Protein AF-A0A1J7GDB2-F1 (afdb_monomer)

pLDDT: mean 74.2, std 18.19, range [25.3, 97.94]

Solvent-accessible surface area (backbone atoms only — not comparable to full-atom values): 37790 Å² total; per-residue (Å²): 100,70,66,56,52,53,43,71,68,44,90,50,64,67,59,38,52,54,48,52,55,53,26,48,55,44,32,50,50,61,71,76,38,61,60,88,23,31,35,34,47,48,72,60,40,75,49,21,51,52,42,52,55,43,48,55,38,9,50,51,53,43,49,67,73,44,96,72,84,87,70,81,83,80,73,67,78,57,44,30,35,25,64,49,52,94,86,56,61,69,66,50,55,49,48,31,52,53,49,26,64,76,68,65,50,66,69,50,75,33,84,31,56,68,65,64,35,50,56,47,45,58,73,78,40,79,55,80,44,73,49,70,50,72,56,97,84,40,76,84,52,53,79,49,54,63,61,44,44,60,50,35,42,74,68,41,94,47,68,54,60,38,49,54,49,52,53,22,26,49,47,42,33,50,49,58,73,76,37,59,64,81,22,32,33,32,49,46,72,40,41,69,50,24,49,53,42,54,53,44,48,54,42,12,49,51,56,43,52,64,74,72,50,99,64,94,62,84,85,80,70,56,80,53,39,28,39,30,77,58,54,95,50,49,43,67,62,36,53,50,43,35,54,52,49,29,66,67,59,61,48,52,68,49,79,34,78,55,58,75,65,66,33,47,44,52,50,50,71,78,38,73,47,47,35,36,38,40,52,48,29,58,90,39,91,86,31,72,93,60,55,56,67,32,70,50,55,93,93,53,69,83,35,31,40,33,23,50,48,28,91,47,52,62,63,51,55,43,52,49,35,60,64,53,65,52,89,69,40,69,56,30,55,55,9,29,58,47,89,60,42,68,87,31,43,44,53,28,74,90,31,50,76,44,103,85,51,102,45,41,40,37,32,86,70,57,87,57,56,88,55,35,62,68,17,53,52,80,83,80,83,84,80,89,80,86,90,78,88,82,83,89,81,80,90,82,82,88,84,80,68,90,53,68,46,35,29,33,37,41,38,30,36,48,50,51,76,70,65,77,43,83,79,67,59,64,66,48,51,48,54,53,39,45,75,74,58,28,45,70,79,43,80,47,79,34,53,76,36,38,66,53,36,13,55,51,48,48,62,41,68,79,73,33,82,40,77,48,75,44,59,41,83,58,102,56,102,62,49,28,45,50,51,2,50,11,56,49,70,74,37,55,71,38,79,35,70,70,52,41,55,52,48,42,75,74,65,38,88,74,73,77,61,92,66,60,68,88,20,40,37,37,51,98,41,63,45,78,46,79,51,100,88,51,97,61,61,47,79,45,73,69,87,80,75,68,73,60,63,73,78,41,84,90,59,56,76,47,74,54,62,84,43,103,26,74,75,75,46,71,27,43,63,53,33,34,38,38,39,34,26,42,96,88,36,72,58,26,69,66,40,45,63,54,55,60,54,49,41,69,79,38,73,71,35,47,76,42,80,43,46,43,82,85,40,49,88,84,33,73,85,63,89,58,68,26,25,38,40,30,30,49,52,57,38,79,76,48,74,46,77,56,75,50,69,69,64,49,49,55,51,46,63,76,64,91

Secondary structure (DSSP, 8-state):
-HHHHHHHTSS-HHHHHHHHHHHHHHHHHHHHS-GGGEEEE--SSHHHHHHHHHHHHHHHHHHHHSS---S-TT---SEEEEE--TTS-HHHHHHHHHHHHHHT--EEEE-S-HHHHHHHHHHHS---EEEE---TT-HHHHHHHHHHHHHHHHTSS-HHHHHHHHHHHHHHHHHHHHS-GGGEEEE--SSHHHHHHHHHHHHHHHHHHHHH------TT---SEEEEE--TTB-HHHHHHHHHHHHHHT--EEEE-S-HHHHHHHHHHHS---EEE----TTSTT-TT--SEEEPPTTSPP-EEE-TTTT--HHHHHHHHHHTT----GGGGGT-SS--BTTTB---GGGBS-TTS--B--GGG-S-GGGGGTTB----------------------------EEEEEEEE-HHHHTTSS---HHHHHHHHHHHTTEEEEEEEEE-SSHHHHHHHHHHHHTT-SEEEEEE---SSS--HHHHHHHHHTT--EEE-HHHHHHHHHHHGGG--SS--GGGEEETTTEEEE--TT-SS-EEEE---STTGGGT-TT--EEEE-SSSSS--EEEE-SEEEEEEE-TT-HHHHHHHHHHHHHHHH-TTEEEEEEETTT-HHHHTT--SSSEEEEEETTEEEEEEES--HHHHHHHHHHH-

Nearest PDB structures (foldseek):
  4kkv-assembly1_A  TM=8.611E-01  e=1.747E-17  Nakaseomyces glabratus CBS 138
  3g6k-assembly6_F  TM=8.733E-01  e=6.768E-17  Nakaseomyces glabratus
  3g5a-assembly5_E  TM=8.487E-01  e=4.309E-17  Nakaseomyces glabratus
  2wsi-assembly1_A  TM=8.089E-01  e=5.779E-16  Saccharomyces cerevisiae
  3kbq-assembly1_B  TM=8.935E-01  e=5.586E-09  Thermoplasma acidophilum

Foldseek 3Di:
DVVVVPLVPDPDPVSVVVLVVLLVVLLVVCVVDPLQLEAEEAQLDPLSVVNVVSNLVSVVVNVVVVPDPPDDSLDPSHAYEYADEPPDDVVSVVSRVVVCVVNVHDYDYDPDPPVVSVVCCVVPHNRPYYHYSDDDLDLVCLVVLLVLLLCLLVVDPDQLLVVLLVQLLVLLLVVCVVDPLQQEAEEAQLALLSLLVVSSNLNSVVVNVVVPDPDPDDSLDPSHAYEYEDDPQFDPLSVCSRVSVCVSNVHNYDYFPDPPQVSVVVVVVVGNHAEYEDSEECLDPVCVPDDQWDWDDPPGPTHIYHYSNHQPALLSSVCSCVSSVPDGRCVQQQQQLDGDGPVFFDHQPQQDPDPPDSGGHGNNPPPDRNCSCVRGHDDPDDDDDDDDDDDDDDDDDDDDDDDFFEEEEEEEDVCCVVVVDPDPVQVVVCVVCVVVRHHYPYYYYFYLALQRLLVVCLVGVVPGPYYHYDDLLDQDDRSSNQSSVLVNVVFDWGADPVQVVLCCVQVPPPPDDNCPVSRTHNPPFWDFADDPPDSGTDIDGDDDDPVVCVVDVPWPFDWDDSDPHDDGQGWTAFKEKEWEAAPPDPQQVVQVVLLVVVCVVQVRYHYHYDYCVVPVVVCVVPPAHGKMFMDHRSDGPDIDGTDDSVVVNVVSVVRD

Radius of gyration: 34.86 Å; Cα contacts (8 Å, |Δi|>4): 946; chains: 1; bounding box: 89×70×93 Å

Sequence (656 aa):
MEIDKAITGCGDQRLQTKYNNATYVIQRALALYPIEEVAFSFNGGKDSTVLLHLLRAGYFLHKRGQSNANGDLKDFPIRTIYFESPCTFPEINSFTYDTAAAYDLQIDTIRLDFKSGLEALLKENPIRAIFLGVRIGDPTAILWVNMEIDKAITGCGDQRLQTKYNNATYVIQRALALYPIEEVAFSFNGGKDSTVLLHLLRAGYFLHKRGQSNANGDLKDFPIRTIYFESPCTFPEINSFTYDTAAAYDLQIDTIRLDFKSGLEALLKENPIRAIFLGVRIGDPTAVGQEQFSPSSPGWPPFMRVNPILDWSYRDIWAFLLTCKVKYCSLYDQGYTSIGSIYDTVPNSLLSISNSSNTFKPAYLLADGRLERAGRVKKLSVTSGQPHADNNRLTNLDLHKNSMFTASIIAVGDEILFGTIEDQLGPYLCRMLHSIGWSVLQLSVVHNNIDCVAEEVERKKSTCDMVFIYGGVGPLHSDVTLAGIAKAFGVRLAPDEEFEEYLRHIIGDQCIGDRNEMAQLPEGITELLHHDKLSVPLVEIAQPLSKLCLEFPDLYIGCYRKTRYGYVVVSFKGKAVINYGASWCHVCSKILPAFSRLSNDFPKLSFIYADIDECPETTQLIRYTPTFQFFRDGQKVDEMYGAGEERLHDRLWLHS

Mean predicted aligned error: 21.43 Å

Organism: Lupinus angustifolius (NCBI:txid3871)

Structure (mmCIF, N/CA/C/O backbone):
data_AF-A0A1J7GDB2-F1
#
_entry.id   AF-A0A1J7GDB2-F1
#
loop_
_atom_site.group_PDB
_atom_site.id
_atom_site.type_symbol
_atom_site.label_atom_id
_atom_site.label_alt_id
_atom_site.label_comp_id
_atom_site.label_asym_id
_atom_site.label_entity_id
_atom_site.label_seq_id
_atom_site.pdbx_PDB_ins_code
_atom_site.Cartn_x
_atom_site.Cartn_y
_atom_site.Cartn_z
_atom_site.occupancy
_atom_site.B_iso_or_equiv
_atom_site.auth_seq_id
_atom_site.auth_comp_id
_atom_site.auth_asym_id
_atom_site.auth_atom_id
_atom_site.pdbx_PDB_model_num
ATOM 1 N N . MET A 1 1 ? -44.935 -11.502 25.535 1.00 67.50 1 MET A N 1
ATOM 2 C CA . MET A 1 1 ? -46.039 -12.130 24.773 1.00 67.50 1 MET A CA 1
ATOM 3 C C . MET A 1 1 ? -46.757 -11.134 23.865 1.00 67.50 1 MET A C 1
ATOM 5 O O . MET A 1 1 ? -46.867 -11.409 22.681 1.00 67.50 1 MET A O 1
ATOM 9 N N . GLU A 1 2 ? -47.249 -10.002 24.374 1.00 80.94 2 GLU A N 1
ATOM 10 C CA . GLU A 1 2 ? -47.992 -9.028 23.546 1.00 80.94 2 GLU A CA 1
ATOM 11 C C . GLU A 1 2 ? -47.139 -8.418 22.428 1.00 80.94 2 GLU A C 1
ATOM 13 O O . GLU A 1 2 ? -47.583 -8.368 21.289 1.00 80.94 2 GLU A O 1
ATOM 18 N N . ILE A 1 3 ? -45.884 -8.069 22.725 1.00 83.50 3 ILE A N 1
ATOM 19 C CA . ILE A 1 3 ? -44.924 -7.536 21.742 1.00 83.50 3 ILE A CA 1
ATOM 20 C C . ILE A 1 3 ? -44.634 -8.547 20.625 1.00 83.50 3 ILE A C 1
ATOM 22 O O . ILE A 1 3 ? -44.636 -8.190 19.453 1.00 83.50 3 ILE A O 1
ATOM 26 N N . ASP A 1 4 ? -44.454 -9.819 20.985 1.00 82.56 4 ASP A N 1
ATOM 27 C CA . ASP A 1 4 ? -44.229 -10.911 20.033 1.00 82.56 4 ASP A CA 1
ATOM 28 C C . ASP A 1 4 ? -45.414 -11.079 19.073 1.00 82.56 4 ASP A C 1
ATOM 30 O O . ASP A 1 4 ? -45.237 -11.120 17.856 1.00 82.56 4 ASP A O 1
ATOM 34 N N . LYS A 1 5 ? -46.643 -11.070 19.610 1.00 84.62 5 LYS A N 1
ATOM 35 C CA . LYS A 1 5 ? -47.873 -11.104 18.805 1.00 84.62 5 LYS A CA 1
ATOM 36 C C . LYS A 1 5 ? -48.014 -9.861 17.924 1.00 84.62 5 LYS A C 1
ATOM 38 O O . LYS A 1 5 ? -48.359 -9.993 16.754 1.00 84.62 5 LYS A O 1
ATOM 43 N N . ALA A 1 6 ? -47.741 -8.677 18.472 1.00 88.00 6 ALA A N 1
ATOM 44 C CA . ALA A 1 6 ? -47.860 -7.413 17.755 1.00 88.00 6 ALA A CA 1
ATOM 45 C C . ALA A 1 6 ? -46.878 -7.325 16.579 1.00 88.00 6 ALA A C 1
ATOM 47 O O . ALA A 1 6 ? -47.267 -6.896 15.497 1.00 88.00 6 ALA A O 1
ATOM 48 N N . ILE A 1 7 ? -45.631 -7.767 16.764 1.00 88.44 7 ILE A N 1
ATOM 49 C CA . ILE A 1 7 ? -44.614 -7.741 15.706 1.00 88.44 7 ILE A CA 1
ATOM 50 C C . ILE A 1 7 ? -44.856 -8.855 14.685 1.00 88.44 7 ILE A C 1
ATOM 52 O O . ILE A 1 7 ? -44.794 -8.601 13.487 1.00 88.44 7 ILE A O 1
ATOM 56 N N . THR A 1 8 ? -45.211 -10.066 15.118 1.00 83.31 8 THR A N 1
ATOM 57 C CA . THR A 1 8 ? -45.528 -11.163 14.184 1.00 83.31 8 THR A CA 1
ATOM 58 C C . THR A 1 8 ? -46.756 -10.843 13.325 1.00 83.31 8 THR A C 1
ATOM 60 O O . THR A 1 8 ? -46.818 -11.228 12.162 1.00 83.31 8 THR A O 1
ATOM 63 N N . GLY A 1 9 ? -47.728 -10.112 13.878 1.00 83.94 9 GLY A N 1
ATOM 64 C CA . GLY A 1 9 ? -48.915 -9.650 13.159 1.00 83.94 9 GLY A CA 1
ATOM 65 C C . GLY A 1 9 ? -48.735 -8.340 12.385 1.00 83.94 9 GLY A C 1
ATOM 66 O O . GLY A 1 9 ? -49.681 -7.911 11.724 1.00 83.94 9 GLY A O 1
ATOM 67 N N . CYS A 1 10 ? -47.576 -7.674 12.464 1.00 87.88 10 CYS A N 1
ATOM 68 C CA . CYS A 1 10 ? -47.368 -6.414 11.751 1.00 87.88 10 CYS A CA 1
ATOM 69 C C . CYS A 1 10 ? -47.087 -6.664 10.259 1.00 87.88 10 CYS A C 1
ATOM 71 O O . CYS A 1 10 ? -46.520 -7.682 9.888 1.00 87.88 10 CYS A O 1
ATOM 73 N N . GLY A 1 11 ? -47.462 -5.734 9.378 1.00 85.69 11 GLY A N 1
ATOM 74 C CA . GLY A 1 11 ? -47.158 -5.843 7.941 1.00 85.69 11 GLY A CA 1
ATOM 75 C C . GLY A 1 11 ? -45.712 -5.485 7.563 1.00 85.69 11 GLY A C 1
ATOM 76 O O . GLY A 1 11 ? -45.355 -5.559 6.390 1.00 85.69 11 GLY A O 1
ATOM 77 N N . ASP A 1 12 ? -44.880 -5.065 8.523 1.00 92.12 12 ASP A N 1
ATOM 78 C CA . ASP A 1 12 ? -43.512 -4.598 8.279 1.00 92.12 12 ASP A CA 1
ATOM 79 C C . ASP A 1 12 ? -42.505 -5.756 8.374 1.00 92.12 12 ASP A C 1
ATOM 81 O O . ASP A 1 12 ? -42.008 -6.103 9.450 1.00 92.12 12 ASP A O 1
ATOM 85 N N . GLN A 1 13 ? -42.158 -6.326 7.216 1.00 88.56 13 GLN A N 1
ATOM 86 C CA . GLN A 1 13 ? -41.175 -7.409 7.112 1.00 88.56 13 GLN A CA 1
ATOM 87 C C . GLN A 1 13 ? -39.801 -7.030 7.682 1.00 88.56 13 GLN A C 1
ATOM 89 O O . GLN A 1 13 ? -39.125 -7.871 8.274 1.00 88.56 13 GLN A O 1
ATOM 94 N N . ARG A 1 14 ? -39.374 -5.767 7.553 1.00 85.81 14 ARG A N 1
ATOM 95 C CA . ARG A 1 14 ? -38.065 -5.322 8.048 1.00 85.81 14 ARG A CA 1
ATOM 96 C C . ARG A 1 14 ? -38.037 -5.330 9.572 1.00 85.81 14 ARG A C 1
ATOM 98 O O . ARG A 1 14 ? -37.036 -5.746 10.162 1.00 85.81 14 ARG A O 1
ATOM 105 N N . LEU A 1 15 ? -39.113 -4.865 10.205 1.00 87.50 15 LEU A N 1
ATOM 106 C CA . LEU A 1 15 ? -39.262 -4.901 11.658 1.00 87.50 15 LEU A CA 1
ATOM 107 C C . LEU A 1 15 ? -39.289 -6.346 12.168 1.00 87.50 15 LEU A C 1
ATOM 109 O O . LEU A 1 15 ? -38.569 -6.661 13.117 1.00 87.50 15 LEU A O 1
ATOM 113 N N . GLN A 1 16 ? -40.027 -7.230 11.492 1.00 87.94 16 GLN A N 1
ATOM 114 C CA . GLN A 1 16 ? -40.066 -8.659 11.812 1.00 87.94 16 GLN A CA 1
ATOM 115 C C . GLN A 1 16 ? -38.684 -9.311 11.731 1.00 87.94 16 GLN A C 1
ATOM 117 O O . GLN A 1 16 ? -38.266 -9.975 12.676 1.00 87.94 16 GLN A O 1
ATOM 122 N N . THR A 1 17 ? -37.928 -9.090 10.647 1.00 85.94 17 THR A N 1
ATOM 123 C CA . THR A 1 17 ? -36.572 -9.647 10.506 1.00 85.94 17 THR A CA 1
ATOM 124 C C . THR A 1 17 ? -35.653 -9.179 11.633 1.00 85.94 17 THR A C 1
ATOM 126 O O . THR A 1 17 ? -34.948 -9.987 12.236 1.00 85.94 17 THR A O 1
ATOM 129 N N . LYS A 1 18 ? -35.672 -7.881 11.962 1.00 88.25 18 LYS A N 1
ATOM 130 C CA . LYS A 1 18 ? -34.846 -7.334 13.050 1.00 88.25 18 LYS A CA 1
ATOM 131 C C . LYS A 1 18 ? -35.226 -7.915 14.410 1.00 88.25 18 LYS A C 1
ATOM 133 O O . LYS A 1 18 ? -34.340 -8.269 15.184 1.00 88.25 18 LYS A O 1
ATOM 138 N N . TYR A 1 19 ? -36.522 -8.031 14.683 1.00 92.00 19 TYR A N 1
ATOM 139 C CA . TYR A 1 19 ? -37.040 -8.628 15.909 1.00 92.00 19 TYR A CA 1
ATOM 140 C C . TYR A 1 19 ? -36.655 -10.109 16.039 1.00 92.00 19 TYR A C 1
ATOM 142 O O . TYR A 1 19 ? -36.155 -10.522 17.087 1.00 92.00 19 TYR A O 1
ATOM 150 N N . ASN A 1 20 ? -36.805 -10.888 14.966 1.00 87.69 20 ASN A N 1
ATOM 151 C CA . ASN A 1 20 ? -36.429 -12.303 14.934 1.00 87.69 20 ASN A CA 1
ATOM 152 C C . ASN A 1 20 ? -34.927 -12.485 15.175 1.00 87.69 20 ASN A C 1
ATOM 154 O O . ASN A 1 20 ? -34.531 -13.319 15.983 1.00 87.69 20 ASN A O 1
ATOM 158 N N . ASN A 1 21 ? -34.084 -11.660 14.547 1.00 86.38 21 ASN A N 1
ATOM 159 C CA . ASN A 1 21 ? -32.638 -11.709 14.762 1.00 86.38 21 ASN A CA 1
ATOM 160 C C . ASN A 1 21 ? -32.268 -11.376 16.214 1.00 86.38 21 ASN A C 1
ATOM 162 O O . ASN A 1 21 ? -31.471 -12.083 16.826 1.00 86.38 21 ASN A O 1
ATOM 166 N N . ALA A 1 22 ? -32.862 -10.323 16.782 1.00 88.50 22 ALA A N 1
ATOM 167 C CA . ALA A 1 22 ? -32.580 -9.916 18.155 1.00 88.50 22 ALA A CA 1
ATOM 168 C C . ALA A 1 22 ? -33.014 -10.985 19.171 1.00 88.50 22 ALA A C 1
ATOM 170 O O . ALA A 1 22 ? -32.232 -11.382 20.035 1.00 88.50 22 ALA A O 1
ATOM 171 N N . THR A 1 23 ? -34.238 -11.501 19.043 1.00 90.62 23 THR A N 1
ATOM 172 C CA . THR A 1 23 ? -34.750 -12.554 19.933 1.00 90.62 23 THR A CA 1
ATOM 173 C C . THR A 1 23 ? -34.007 -13.877 19.758 1.00 90.62 23 THR A C 1
ATOM 175 O O . THR A 1 23 ? -33.813 -14.581 20.747 1.00 90.62 23 THR A O 1
ATOM 178 N N . TYR A 1 24 ? -33.522 -14.198 18.555 1.00 87.19 24 TYR A N 1
ATOM 179 C CA . TYR A 1 24 ? -32.659 -15.356 18.311 1.00 87.19 24 TYR A CA 1
ATOM 180 C C . TYR A 1 24 ? -31.326 -15.255 19.065 1.00 87.19 24 TYR A C 1
ATOM 182 O O . TYR A 1 24 ? -30.934 -16.203 19.746 1.00 87.19 24 TYR A O 1
ATOM 190 N N . VAL A 1 25 ? -30.647 -14.103 19.005 1.00 86.12 25 VAL A N 1
ATOM 191 C CA . VAL A 1 25 ? -29.392 -13.875 19.750 1.00 86.12 25 VAL A CA 1
ATOM 192 C C . VAL A 1 25 ? -29.614 -14.044 21.253 1.00 86.12 25 VAL A C 1
ATOM 194 O O . VAL A 1 25 ? -28.827 -14.710 21.923 1.00 86.12 25 VAL A O 1
ATOM 197 N N . ILE A 1 26 ? -30.722 -13.511 21.772 1.00 90.19 26 ILE A N 1
ATOM 198 C CA . ILE A 1 26 ? -31.089 -13.638 23.186 1.00 90.19 26 ILE A CA 1
ATOM 199 C C . ILE A 1 26 ? -31.316 -15.105 23.566 1.00 90.19 26 ILE A C 1
ATOM 201 O O . ILE A 1 26 ? -30.745 -15.581 24.544 1.00 90.19 26 ILE A O 1
ATOM 205 N N . GLN A 1 27 ? -32.090 -15.850 22.772 1.00 88.94 27 GLN A N 1
ATOM 206 C CA . GLN A 1 27 ? -32.332 -17.277 23.007 1.00 88.94 27 GLN A CA 1
ATOM 207 C C . GLN A 1 27 ? -31.039 -18.100 22.986 1.00 88.94 27 GLN A C 1
ATOM 209 O O . GLN A 1 27 ? -30.900 -19.031 23.777 1.00 88.94 27 GLN A O 1
ATOM 214 N N . ARG A 1 28 ? -30.093 -17.765 22.099 1.00 86.00 28 ARG A N 1
ATOM 215 C CA . ARG A 1 28 ? -28.784 -18.428 22.011 1.00 86.00 28 ARG A CA 1
ATOM 216 C C . ARG A 1 28 ? -27.922 -18.149 23.233 1.00 86.00 28 ARG A C 1
ATOM 218 O O . ARG A 1 28 ? -27.334 -19.082 23.762 1.00 86.00 28 ARG A O 1
ATOM 225 N N . ALA A 1 29 ? -27.868 -16.904 23.695 1.00 84.19 29 ALA A N 1
ATOM 226 C CA . ALA A 1 29 ? -27.136 -16.559 24.909 1.00 84.19 29 ALA A CA 1
ATOM 227 C C . ALA A 1 29 ? -27.719 -17.276 26.139 1.00 84.19 29 ALA A C 1
ATOM 229 O O . ALA A 1 29 ? -26.966 -17.888 26.887 1.00 84.19 29 ALA A O 1
ATOM 230 N N . LEU A 1 30 ? -29.049 -17.311 26.283 1.00 87.06 30 LEU A N 1
ATOM 231 C CA . LEU A 1 30 ? -29.725 -18.050 27.360 1.00 87.06 30 LEU A CA 1
ATOM 232 C C . LEU A 1 30 ? -29.561 -19.578 27.257 1.00 87.06 30 LEU A C 1
ATOM 234 O O . LEU A 1 30 ? -29.714 -20.280 28.247 1.00 87.06 30 LEU A O 1
ATOM 238 N N . ALA A 1 31 ? -29.243 -20.109 26.072 1.00 85.00 31 ALA A N 1
ATOM 239 C CA . ALA A 1 31 ? -28.895 -21.520 25.896 1.00 85.00 31 ALA A CA 1
ATOM 240 C C . ALA A 1 31 ? -27.429 -21.832 26.247 1.00 85.00 31 ALA A C 1
ATOM 242 O O . ALA A 1 31 ? -27.101 -22.989 26.496 1.00 85.00 31 ALA A O 1
ATOM 243 N N . LEU A 1 32 ? -26.545 -20.830 26.210 1.00 84.00 32 LEU A N 1
ATOM 244 C CA . LEU A 1 32 ? -25.107 -20.979 26.460 1.00 84.00 32 LEU A CA 1
ATOM 245 C C . LEU A 1 32 ? -24.727 -20.708 27.915 1.00 84.00 32 LEU A C 1
ATOM 247 O O . LEU A 1 32 ? -23.779 -21.311 28.414 1.00 84.00 32 LEU A O 1
ATOM 251 N N . TYR A 1 33 ? -25.447 -19.803 28.573 1.00 85.12 33 TYR A N 1
ATOM 252 C CA . TYR A 1 33 ? -25.144 -19.349 29.923 1.00 85.12 33 TYR A CA 1
ATOM 253 C C . TYR A 1 33 ? -26.339 -19.603 30.848 1.00 85.12 33 TYR A C 1
ATOM 255 O O . TYR A 1 33 ? -27.468 -19.283 30.463 1.00 85.12 33 TYR A O 1
ATOM 263 N N . PRO A 1 34 ? -26.112 -20.149 32.059 1.00 84.44 34 PRO A N 1
ATOM 264 C CA . PRO A 1 34 ? -27.127 -20.186 33.107 1.00 84.44 34 PRO A CA 1
ATOM 265 C C . PRO A 1 34 ? -27.686 -18.786 33.360 1.00 84.44 34 PRO A C 1
ATOM 267 O O . PRO A 1 34 ? -26.955 -17.799 33.269 1.00 84.44 34 PRO A O 1
ATOM 270 N N . ILE A 1 35 ? -28.976 -18.681 33.678 1.00 83.50 35 ILE A N 1
ATOM 271 C CA . ILE A 1 35 ? -29.644 -17.377 33.785 1.00 83.50 35 ILE A CA 1
ATOM 272 C C . ILE A 1 35 ? -29.075 -16.513 34.916 1.00 83.50 35 ILE A C 1
ATOM 274 O O . ILE A 1 35 ? -29.106 -15.290 34.830 1.00 83.50 35 ILE A O 1
ATOM 278 N N . GLU A 1 36 ? -28.493 -17.150 35.931 1.00 83.88 36 GLU A N 1
ATOM 279 C CA . GLU A 1 36 ? -27.807 -16.525 37.061 1.00 83.88 36 GLU A CA 1
ATOM 280 C C . GLU A 1 36 ? -26.478 -15.862 36.649 1.00 83.88 36 GLU A C 1
ATOM 282 O O . GLU A 1 36 ? -26.004 -14.945 37.319 1.00 83.88 36 GLU A O 1
ATOM 287 N N . GLU A 1 37 ? -25.884 -16.303 35.535 1.00 86.44 37 GLU A N 1
ATOM 288 C CA . GLU A 1 37 ? -24.648 -15.757 34.956 1.00 86.44 37 GLU A CA 1
ATOM 289 C C . GLU A 1 37 ? -24.924 -14.700 33.869 1.00 86.44 37 GLU A C 1
ATOM 291 O O . GLU A 1 37 ? -23.994 -14.185 33.240 1.00 86.44 37 GLU A O 1
ATOM 296 N N . VAL A 1 38 ? -26.196 -14.373 33.624 1.00 86.81 38 VAL A N 1
ATOM 297 C CA . VAL A 1 38 ? -26.627 -13.418 32.602 1.00 86.81 38 VAL A CA 1
ATOM 298 C C . VAL A 1 38 ? -27.156 -12.157 33.268 1.00 86.81 38 VAL A C 1
ATOM 300 O O . VAL A 1 38 ? -28.034 -12.209 34.127 1.00 86.81 38 VAL A O 1
ATOM 303 N N . ALA A 1 39 ? -26.673 -11.002 32.820 1.00 88.31 39 ALA A N 1
ATOM 304 C CA . ALA A 1 39 ? -27.177 -9.715 33.272 1.00 88.31 39 ALA A CA 1
ATOM 305 C C . ALA A 1 39 ? -27.619 -8.812 32.118 1.00 88.31 39 ALA A C 1
ATOM 307 O O . ALA A 1 39 ? -27.274 -9.003 30.950 1.00 88.31 39 ALA A O 1
ATOM 308 N N . PHE A 1 40 ? -28.395 -7.796 32.462 1.00 90.12 40 PHE A N 1
ATOM 309 C CA . PHE A 1 40 ? -28.907 -6.781 31.557 1.00 90.12 40 PHE A CA 1
ATOM 310 C C . PHE A 1 40 ? -28.562 -5.399 32.104 1.00 90.12 40 PHE A C 1
ATOM 312 O O . PHE A 1 40 ? -28.891 -5.089 33.246 1.00 90.12 40 PHE A O 1
ATOM 319 N N . SER A 1 41 ? -27.912 -4.558 31.298 1.00 89.06 41 SER A N 1
ATOM 320 C CA . SER A 1 41 ? -27.668 -3.169 31.687 1.00 89.06 41 SER A CA 1
ATOM 321 C C . SER A 1 41 ? -28.829 -2.277 31.259 1.00 89.06 41 SER A C 1
ATOM 323 O O . SER A 1 41 ? -29.103 -2.127 30.064 1.00 89.06 41 SER A O 1
ATOM 325 N N . PHE A 1 42 ? -29.487 -1.660 32.239 1.00 87.88 42 PHE A N 1
ATOM 326 C CA . PHE A 1 42 ? -30.611 -0.760 32.022 1.00 87.88 42 PHE A CA 1
ATOM 327 C C . PHE A 1 42 ? -30.257 0.647 32.485 1.00 87.88 42 PHE A C 1
ATOM 329 O O . PHE A 1 42 ? -29.950 0.840 33.651 1.00 87.88 42 PHE A O 1
ATOM 336 N N . ASN A 1 43 ? -30.313 1.624 31.580 1.00 80.38 43 ASN A N 1
ATOM 337 C CA . ASN A 1 43 ? -29.975 3.025 31.865 1.00 80.38 43 ASN A CA 1
ATOM 338 C C . ASN A 1 43 ? -31.159 3.990 31.679 1.00 80.38 43 ASN A C 1
ATOM 340 O O . ASN A 1 43 ? -30.944 5.187 31.511 1.00 80.38 43 ASN A O 1
ATOM 344 N N . GLY A 1 44 ? -32.388 3.470 31.570 1.00 78.62 44 GLY A N 1
ATOM 345 C CA . GLY A 1 44 ? -33.588 4.278 31.318 1.00 78.62 44 GLY A CA 1
ATOM 346 C C . GLY A 1 44 ? -33.672 4.905 29.918 1.00 78.62 44 GLY A C 1
ATOM 347 O O . GLY A 1 44 ? -34.679 5.511 29.566 1.00 78.62 44 GLY A O 1
ATOM 348 N N . GLY A 1 45 ? -32.646 4.762 29.079 1.00 80.19 45 GLY A N 1
ATOM 349 C CA . GLY A 1 45 ? -32.656 5.258 27.709 1.00 80.19 45 GLY A CA 1
ATOM 350 C C . GLY A 1 45 ? -33.627 4.499 26.799 1.00 80.19 45 GLY A C 1
ATOM 351 O O . GLY A 1 45 ? -34.033 3.365 27.063 1.00 80.19 45 GLY A O 1
ATOM 352 N N . LYS A 1 46 ? -33.952 5.100 25.648 1.00 83.56 46 LYS A N 1
ATOM 353 C CA . LYS A 1 46 ? -34.812 4.472 24.627 1.00 83.56 46 LYS A CA 1
ATOM 354 C C . LYS A 1 46 ? -34.296 3.092 24.193 1.00 83.56 46 LYS A C 1
ATOM 356 O O . LYS A 1 46 ? -35.083 2.170 24.021 1.00 83.56 46 LYS A O 1
ATOM 361 N N . ASP A 1 47 ? -32.981 2.943 24.035 1.00 85.00 47 ASP A N 1
ATOM 362 C CA . ASP A 1 47 ? -32.368 1.735 23.480 1.00 85.00 47 ASP A CA 1
ATOM 363 C C . ASP A 1 47 ? -32.317 0.595 24.503 1.00 85.00 47 ASP A C 1
ATOM 365 O O . ASP A 1 47 ? -32.651 -0.542 24.170 1.00 85.00 47 ASP A O 1
ATOM 369 N N . SER A 1 48 ? -32.009 0.897 25.768 1.00 85.81 48 SER A N 1
ATOM 370 C CA . SER A 1 48 ? -32.115 -0.083 26.853 1.00 85.81 48 SER A CA 1
ATOM 371 C C . SER A 1 48 ? -33.573 -0.463 27.132 1.00 85.81 48 SER A C 1
ATOM 373 O O . SER A 1 48 ? -33.850 -1.628 27.391 1.00 85.81 48 SER A O 1
ATOM 375 N N . THR A 1 49 ? -34.527 0.459 26.963 1.00 87.00 49 THR A N 1
ATOM 376 C CA . THR A 1 49 ? -35.968 0.154 27.051 1.00 87.00 49 THR A CA 1
ATOM 377 C C . THR A 1 49 ? -36.413 -0.808 25.947 1.00 87.00 49 THR A C 1
ATOM 379 O O . THR A 1 49 ? -37.090 -1.800 26.220 1.00 87.00 49 THR A O 1
ATOM 382 N N . VAL A 1 50 ? -35.989 -0.586 24.696 1.00 89.19 50 VAL A N 1
ATOM 383 C CA . VAL A 1 50 ? -36.245 -1.547 23.608 1.00 89.19 50 VAL A CA 1
ATOM 384 C C . VAL A 1 50 ? -35.601 -2.901 23.919 1.00 89.19 50 VAL A C 1
ATOM 386 O O . VAL A 1 50 ? -36.246 -3.938 23.750 1.00 89.19 50 VAL A O 1
ATOM 389 N N . LEU A 1 51 ? -34.359 -2.912 24.409 1.00 90.38 51 LEU A N 1
ATOM 390 C CA . LEU A 1 51 ? -33.662 -4.145 24.764 1.00 90.38 51 LEU A CA 1
ATOM 391 C C . LEU A 1 51 ? -34.349 -4.907 25.906 1.00 90.38 51 LEU A C 1
ATOM 393 O O . LEU A 1 51 ? -34.476 -6.122 25.802 1.00 90.38 51 LEU A O 1
ATOM 397 N N . LEU A 1 52 ? -34.860 -4.229 26.938 1.00 89.69 52 LEU A N 1
ATOM 398 C CA . LEU A 1 52 ? -35.649 -4.846 28.012 1.00 89.69 52 LEU A CA 1
ATOM 399 C C . LEU A 1 52 ? -36.830 -5.643 27.439 1.00 89.69 52 LEU A C 1
ATOM 401 O O . LEU A 1 52 ? -37.060 -6.803 27.791 1.00 89.69 52 LEU A O 1
ATOM 405 N N . HIS A 1 53 ? -37.566 -5.034 26.512 1.00 89.62 53 HIS A N 1
ATOM 406 C CA . HIS A 1 53 ? -38.701 -5.680 25.865 1.00 89.62 53 HIS A CA 1
ATOM 407 C C . HIS A 1 53 ? -38.288 -6.855 24.972 1.00 89.62 53 HIS A C 1
ATOM 409 O O . HIS A 1 53 ? -38.947 -7.900 24.993 1.00 89.62 53 HIS A O 1
ATOM 415 N N . LEU A 1 54 ? -37.184 -6.720 24.232 1.00 91.44 54 LEU A N 1
ATOM 416 C CA . LEU A 1 54 ? -36.613 -7.807 23.437 1.00 91.44 54 LEU A CA 1
ATOM 417 C C . LEU A 1 54 ? -36.130 -8.963 24.320 1.00 91.44 54 LEU A C 1
ATOM 419 O O . LEU A 1 54 ? -36.364 -10.116 23.970 1.00 91.44 54 LEU A O 1
ATOM 423 N N . LEU A 1 55 ? -35.523 -8.679 25.475 1.00 89.94 55 LEU A N 1
ATOM 424 C CA . LEU A 1 55 ? -35.074 -9.682 26.442 1.00 89.94 55 LEU A CA 1
ATOM 425 C C . LEU A 1 55 ? -36.239 -10.457 27.033 1.00 89.94 55 LEU A C 1
ATOM 427 O O . LEU A 1 55 ? -36.211 -11.686 27.029 1.00 89.94 55 LEU A O 1
ATOM 431 N N . ARG A 1 56 ? -37.301 -9.768 27.461 1.00 87.50 56 ARG A N 1
ATOM 432 C CA . ARG A 1 56 ? -38.529 -10.428 27.931 1.00 87.50 56 ARG A CA 1
ATOM 433 C C . ARG A 1 56 ? -39.151 -11.306 26.847 1.00 87.50 56 ARG A C 1
ATOM 435 O O . ARG A 1 56 ? -39.608 -12.410 27.138 1.00 87.50 56 ARG A O 1
ATOM 442 N N . ALA A 1 57 ? -39.160 -10.840 25.598 1.00 88.62 57 ALA A N 1
ATOM 443 C CA . ALA A 1 57 ? -39.668 -11.615 24.472 1.00 88.62 57 ALA A CA 1
ATOM 444 C C . ALA A 1 57 ? -38.789 -12.838 24.153 1.00 88.62 57 ALA A C 1
ATOM 446 O O . ALA A 1 57 ? -39.303 -13.950 24.050 1.00 88.62 57 ALA A O 1
ATOM 447 N N . GLY A 1 58 ? -37.471 -12.659 24.064 1.00 89.00 58 GLY A N 1
ATOM 448 C CA . GLY A 1 58 ? -36.512 -13.732 23.807 1.00 89.00 58 GLY A CA 1
ATOM 449 C C . GLY A 1 58 ? -36.497 -14.785 24.915 1.00 89.00 58 GLY A C 1
ATOM 450 O O . GLY A 1 58 ? -36.507 -15.974 24.617 1.00 89.00 58 GLY A O 1
ATOM 451 N N . TYR A 1 59 ? -36.569 -14.369 26.181 1.00 87.38 59 TYR A N 1
ATOM 452 C CA . TYR A 1 59 ? -36.697 -15.271 27.327 1.00 87.38 59 TYR A CA 1
ATOM 453 C C . TYR A 1 59 ? -38.004 -16.073 27.293 1.00 87.38 59 TYR A C 1
ATOM 455 O O . TYR A 1 59 ? -37.989 -17.287 27.492 1.00 87.38 59 TYR A O 1
ATOM 463 N N . PHE A 1 60 ? -39.129 -15.424 26.973 1.00 85.06 60 PHE A N 1
ATOM 464 C CA . PHE A 1 60 ? -40.408 -16.113 26.782 1.00 85.06 60 PHE A CA 1
ATOM 465 C C . PHE A 1 60 ? -40.320 -17.184 25.684 1.00 85.06 60 PHE A C 1
ATOM 467 O O . PHE A 1 60 ? -40.761 -18.314 25.890 1.00 85.06 60 PHE A O 1
ATOM 474 N N . LEU A 1 61 ? -39.725 -16.848 24.535 1.00 84.69 61 LEU A N 1
ATOM 475 C CA . LEU A 1 61 ? -39.538 -17.786 23.426 1.00 84.69 61 LEU A CA 1
ATOM 476 C C . LEU A 1 61 ? -38.593 -18.937 23.803 1.00 84.69 61 LEU A C 1
ATOM 478 O O . LEU A 1 61 ? -38.894 -20.089 23.496 1.00 84.69 61 LEU A O 1
ATOM 482 N N . HIS A 1 62 ? -37.513 -18.646 24.535 1.00 85.50 62 HIS A N 1
ATOM 483 C CA . HIS A 1 62 ? -36.577 -19.648 25.046 1.00 85.50 62 HIS A CA 1
ATOM 484 C C . HIS A 1 62 ? -37.275 -20.657 25.971 1.00 85.50 62 HIS A C 1
ATOM 486 O O . HIS A 1 62 ? -37.185 -21.864 25.748 1.00 85.50 62 HIS A O 1
ATOM 492 N N . LYS A 1 63 ? -38.045 -20.172 26.959 1.00 80.50 63 LYS A N 1
ATOM 493 C CA . LYS A 1 63 ? -38.825 -21.028 27.868 1.00 80.50 63 LYS A CA 1
ATOM 494 C C . LYS A 1 63 ? -39.896 -21.835 27.142 1.00 80.50 63 LYS A C 1
ATOM 496 O O . LYS A 1 63 ? -40.101 -22.993 27.472 1.00 80.50 63 LYS A O 1
ATOM 501 N N . ARG A 1 64 ? -40.566 -21.258 26.139 1.00 76.06 64 ARG A N 1
ATOM 502 C CA . ARG A 1 64 ? -41.575 -21.973 25.340 1.00 76.06 64 ARG A CA 1
ATOM 503 C C . ARG A 1 64 ? -40.973 -23.130 24.532 1.00 76.06 64 ARG A C 1
ATOM 505 O O . ARG A 1 64 ? -41.668 -24.113 24.294 1.00 76.06 64 ARG A O 1
ATOM 512 N N . GLY A 1 65 ? -39.711 -23.017 24.112 1.00 66.38 65 GLY A N 1
ATOM 513 C CA . GLY A 1 65 ? -38.979 -24.078 23.411 1.00 66.38 65 GLY A CA 1
ATOM 514 C C . GLY A 1 65 ? -38.525 -25.239 24.307 1.00 66.38 65 GLY A C 1
ATOM 515 O O . GLY A 1 65 ? -38.211 -26.309 23.792 1.00 66.38 65 GLY A O 1
ATOM 516 N N . GLN A 1 66 ? -38.510 -25.056 25.631 1.00 63.50 66 GLN A N 1
ATOM 517 C CA . GLN A 1 66 ? -38.182 -26.085 26.619 1.00 63.50 66 GLN A CA 1
ATOM 518 C C . GLN A 1 66 ? -39.492 -26.625 27.215 1.00 63.50 66 GLN A C 1
ATOM 520 O O . GLN A 1 66 ? -40.202 -25.907 27.906 1.00 63.50 66 GLN A O 1
ATOM 525 N N . SER A 1 67 ? -39.857 -27.873 26.916 1.00 51.22 67 SER A N 1
ATOM 526 C CA . SER A 1 67 ? -41.197 -28.475 27.086 1.00 51.22 67 SER A CA 1
ATOM 527 C C . SER A 1 67 ? -41.771 -28.623 28.519 1.00 51.22 67 SER A C 1
ATOM 529 O O . SER A 1 67 ? -42.398 -29.635 28.805 1.00 51.22 67 SER A O 1
ATOM 531 N N . ASN A 1 68 ? -41.625 -27.644 29.416 1.00 48.69 68 ASN A N 1
ATOM 532 C CA . ASN A 1 68 ? -42.266 -27.593 30.737 1.00 48.69 68 ASN A CA 1
ATOM 533 C C . ASN A 1 68 ? -42.683 -26.149 31.075 1.00 48.69 68 ASN A C 1
ATOM 535 O O . ASN A 1 68 ? -41.978 -25.432 31.781 1.00 48.69 68 ASN A O 1
ATOM 539 N N . ALA A 1 69 ? -43.844 -25.706 30.589 1.00 47.72 69 ALA A N 1
ATOM 540 C CA . ALA A 1 69 ? -44.360 -24.362 30.858 1.00 47.72 69 ALA A CA 1
ATOM 541 C C . ALA A 1 69 ? -45.661 -24.406 31.676 1.00 47.72 69 ALA A C 1
ATOM 543 O O . ALA A 1 69 ? -46.735 -24.134 31.156 1.00 47.72 69 ALA A O 1
ATOM 544 N N . ASN A 1 70 ? -45.542 -24.733 32.967 1.00 44.16 70 ASN A N 1
ATOM 545 C CA . ASN A 1 70 ? -46.552 -24.416 33.994 1.00 44.16 70 ASN A CA 1
ATOM 546 C C . ASN A 1 70 ? -46.015 -23.418 35.045 1.00 44.16 70 ASN A C 1
ATOM 548 O O . ASN A 1 70 ? -46.626 -23.232 36.093 1.00 44.16 70 ASN A O 1
ATOM 552 N N . GLY A 1 71 ? -44.866 -22.782 34.788 1.00 46.00 71 GLY A N 1
ATOM 553 C CA . GLY A 1 71 ? -44.294 -21.759 35.667 1.00 46.00 71 GLY A CA 1
ATOM 554 C C . GLY A 1 71 ? -44.856 -20.371 35.363 1.00 46.00 71 GLY A C 1
ATOM 555 O O . GLY A 1 71 ? -44.916 -19.977 34.197 1.00 46.00 71 GLY A O 1
ATOM 556 N N . ASP A 1 72 ? -45.246 -19.648 36.413 1.00 49.34 72 ASP A N 1
ATOM 557 C CA . ASP A 1 72 ? -45.757 -18.278 36.357 1.00 49.34 72 ASP A CA 1
ATOM 558 C C . ASP A 1 72 ? -44.772 -17.365 35.596 1.00 49.34 72 ASP A C 1
ATOM 560 O O . ASP A 1 72 ? -43.568 -17.346 35.855 1.00 49.34 72 ASP A O 1
ATOM 564 N N . LEU A 1 73 ? -45.275 -16.652 34.589 1.00 54.31 73 LEU A N 1
ATOM 565 C CA . LEU A 1 73 ? -44.491 -15.841 33.642 1.00 54.31 73 LEU A CA 1
ATOM 566 C C . LEU A 1 73 ? -44.157 -14.441 34.179 1.00 54.31 73 LEU A C 1
ATOM 568 O O . LEU A 1 73 ? -43.690 -13.588 33.420 1.00 54.31 73 LEU A O 1
ATOM 572 N N . LYS A 1 74 ? -44.449 -14.192 35.457 1.00 53.72 74 LYS A N 1
ATOM 573 C CA . LYS A 1 74 ? -44.313 -12.876 36.084 1.00 53.72 74 LYS A CA 1
ATOM 574 C C . LYS A 1 74 ? -42.864 -12.487 36.359 1.00 53.72 74 LYS A C 1
ATOM 576 O O . LYS A 1 74 ? -42.536 -11.315 36.197 1.00 53.72 74 LYS A O 1
ATOM 581 N N . ASP A 1 75 ? -41.988 -13.453 36.612 1.00 62.72 75 ASP A N 1
ATOM 582 C CA . ASP A 1 75 ? -40.610 -13.139 36.978 1.00 62.72 75 ASP A CA 1
ATOM 583 C C . ASP A 1 75 ? -39.740 -12.960 35.728 1.00 62.72 75 ASP A C 1
ATOM 585 O O . ASP A 1 75 ? -39.618 -13.856 34.881 1.00 62.72 75 ASP A O 1
ATOM 589 N N . PHE A 1 76 ? -39.122 -11.783 35.608 1.00 71.44 76 PHE A N 1
ATOM 590 C CA . PHE A 1 76 ? -37.992 -11.539 34.715 1.00 71.44 76 PHE A CA 1
ATOM 591 C C . PHE A 1 76 ? -36.705 -11.748 35.527 1.00 71.44 76 PHE A C 1
ATOM 593 O O . PHE A 1 76 ? -36.230 -10.808 36.154 1.00 71.44 76 PHE A O 1
ATOM 600 N N . PRO A 1 77 ? -36.141 -12.970 35.560 1.00 74.56 77 PRO A N 1
ATOM 601 C CA . PRO A 1 77 ? -35.067 -13.314 36.494 1.00 74.56 77 PRO A CA 1
ATOM 602 C C . PRO A 1 77 ? -33.690 -12.817 36.040 1.00 74.56 77 PRO A C 1
ATOM 604 O O . PRO A 1 77 ? -32.696 -13.093 36.702 1.00 74.56 77 PRO A O 1
ATOM 607 N N . ILE A 1 78 ? -33.602 -12.143 34.886 1.00 81.88 78 ILE A N 1
ATOM 608 C CA . ILE A 1 78 ? -32.328 -11.622 34.398 1.00 81.88 78 ILE A CA 1
ATOM 609 C C . ILE A 1 78 ? -31.949 -10.440 35.281 1.00 81.88 78 ILE A C 1
ATOM 611 O O . ILE A 1 78 ? -32.651 -9.426 35.330 1.00 81.88 78 ILE A O 1
ATOM 615 N N . ARG A 1 79 ? -30.809 -10.587 35.951 1.00 86.12 79 ARG A N 1
ATOM 616 C CA . ARG A 1 79 ? -30.234 -9.581 36.835 1.00 86.12 79 ARG A CA 1
ATOM 617 C C . ARG A 1 79 ? -30.116 -8.245 36.100 1.00 86.12 79 ARG A C 1
ATOM 619 O O . ARG A 1 79 ? -29.457 -8.172 35.060 1.00 86.12 79 ARG A O 1
ATOM 626 N N . THR A 1 80 ? -30.757 -7.199 36.617 1.00 88.38 80 THR A N 1
ATOM 627 C CA . THR A 1 80 ? -30.712 -5.867 36.002 1.00 88.38 80 THR A CA 1
ATOM 628 C C . THR A 1 80 ? -29.680 -5.010 36.719 1.00 88.38 80 THR A C 1
ATOM 630 O O . THR A 1 80 ? -29.644 -4.949 37.942 1.00 88.38 80 THR A O 1
ATOM 633 N N . ILE A 1 81 ? -28.815 -4.357 35.953 1.00 89.00 81 ILE A N 1
ATOM 634 C CA . ILE A 1 81 ? -27.688 -3.581 36.462 1.00 89.00 81 ILE A CA 1
ATOM 635 C C . ILE A 1 81 ? -27.837 -2.147 35.983 1.00 89.00 81 ILE A C 1
ATOM 637 O O . ILE A 1 81 ? -27.988 -1.902 34.780 1.00 89.00 81 ILE A O 1
ATOM 641 N N . TYR A 1 82 ? -27.728 -1.205 36.915 1.00 87.44 82 TYR A N 1
ATOM 642 C CA . TYR A 1 82 ? -27.696 0.216 36.606 1.00 87.44 82 TYR A CA 1
ATOM 643 C C . TYR A 1 82 ? -26.361 0.830 37.019 1.00 87.44 82 TYR A C 1
ATOM 645 O O . TYR A 1 82 ? -25.989 0.799 38.188 1.00 87.44 82 TYR A O 1
ATOM 653 N N . PHE A 1 83 ? -25.642 1.407 36.056 1.00 83.38 83 PHE A N 1
ATOM 654 C CA . PHE A 1 83 ? -24.437 2.191 36.324 1.00 83.38 83 PHE A CA 1
ATOM 655 C C . PHE A 1 83 ? -24.848 3.640 36.584 1.00 83.38 83 PHE A C 1
ATOM 657 O O . PHE A 1 83 ? -25.058 4.416 35.651 1.00 83.38 83 PHE A O 1
ATOM 664 N N . GLU A 1 84 ? -25.009 3.982 37.858 1.00 78.56 84 GLU A N 1
ATOM 665 C CA . GLU A 1 84 ? -25.431 5.312 38.286 1.00 78.56 84 GLU A CA 1
ATOM 666 C C . GLU A 1 84 ? -24.243 6.273 38.185 1.00 78.56 84 GLU A C 1
ATOM 668 O O . GLU A 1 84 ? -23.308 6.230 38.988 1.00 78.56 84 GLU A O 1
ATOM 673 N N . SER A 1 85 ? -24.277 7.149 37.178 1.00 69.31 85 SER A N 1
ATOM 674 C CA . SER A 1 85 ? -23.279 8.206 37.030 1.00 69.31 85 SER A CA 1
ATOM 675 C C . SER A 1 85 ? -23.679 9.437 37.855 1.00 69.31 85 SER A C 1
ATOM 677 O O . SER A 1 85 ? -24.823 9.896 37.748 1.00 69.31 85 SER A O 1
ATOM 679 N N . PRO A 1 86 ? -22.753 10.037 38.628 1.00 63.97 86 PRO A N 1
ATOM 680 C CA . PRO A 1 86 ? -23.015 11.262 39.386 1.00 63.97 86 PRO A CA 1
ATOM 681 C C . PRO A 1 86 ? -23.311 12.477 38.490 1.00 63.97 86 PRO A C 1
ATOM 683 O O . PRO A 1 86 ? -23.814 13.485 38.977 1.00 63.97 86 PRO A O 1
ATOM 686 N N . CYS A 1 87 ? -23.029 12.385 37.186 1.00 58.41 87 CYS A N 1
ATOM 687 C CA . CYS A 1 87 ? -23.281 13.441 36.203 1.00 58.41 87 CYS A CA 1
ATOM 688 C C . CYS A 1 87 ? -24.641 13.298 35.493 1.00 58.41 87 CYS A C 1
ATOM 690 O O . CYS A 1 87 ? -24.932 14.059 34.571 1.00 58.41 87 CYS A O 1
ATOM 692 N N . THR A 1 88 ? -25.445 12.293 35.850 1.00 65.00 88 THR A N 1
ATOM 693 C CA . THR A 1 88 ? -26.728 12.023 35.187 1.00 65.00 88 THR A CA 1
ATOM 694 C C . THR A 1 88 ? -27.797 12.984 35.696 1.00 65.00 88 THR A C 1
ATOM 696 O O . THR A 1 88 ? -27.883 13.240 36.897 1.00 65.00 88 THR A O 1
ATOM 699 N N . PHE A 1 89 ? -28.639 13.496 34.795 1.00 71.69 89 PHE A N 1
ATOM 700 C CA . PHE A 1 89 ? -29.813 14.283 35.172 1.00 71.69 89 PHE A CA 1
ATOM 701 C C . PHE A 1 89 ? -30.671 13.508 36.195 1.00 71.69 89 PHE A C 1
ATOM 703 O O . PHE A 1 89 ? -30.967 12.332 35.947 1.00 71.69 89 PHE A O 1
ATOM 710 N N . PRO A 1 90 ? -31.082 14.119 37.324 1.00 77.75 90 PRO A N 1
ATOM 711 C CA . PRO A 1 90 ? -31.896 13.456 38.348 1.00 77.75 90 PRO A CA 1
ATOM 712 C C . PRO A 1 90 ? -33.168 12.795 37.797 1.00 77.75 90 PRO A C 1
ATOM 714 O O . PRO A 1 90 ? -33.593 11.750 38.286 1.00 77.75 90 PRO A O 1
ATOM 717 N N . GLU A 1 91 ? -33.741 13.363 36.739 1.00 79.88 91 GLU A N 1
ATOM 718 C CA . GLU A 1 91 ? -34.920 12.862 36.037 1.00 79.88 91 GLU A CA 1
ATOM 719 C C . GLU A 1 91 ? -34.676 11.499 35.375 1.00 79.88 91 GLU A C 1
ATOM 721 O O . GLU A 1 91 ? -35.583 10.673 35.329 1.00 79.88 91 GLU A O 1
ATOM 726 N N . ILE A 1 92 ? -33.455 11.226 34.899 1.00 73.94 92 ILE A N 1
ATOM 727 C CA . ILE A 1 92 ? -33.087 9.928 34.311 1.00 73.94 92 ILE A CA 1
ATOM 728 C C . ILE A 1 92 ? -32.977 8.867 35.406 1.00 73.94 92 ILE A C 1
ATOM 730 O O . ILE A 1 92 ? -33.434 7.741 35.208 1.00 73.94 92 ILE A O 1
ATOM 734 N N . ASN A 1 93 ? -32.423 9.221 36.570 1.00 79.81 93 ASN A N 1
ATOM 735 C CA . ASN A 1 93 ? -32.395 8.323 37.724 1.00 79.81 93 ASN A CA 1
ATOM 736 C C . ASN A 1 93 ? -33.823 7.995 38.171 1.00 79.81 93 ASN A C 1
ATOM 738 O O . ASN A 1 93 ? -34.155 6.817 38.282 1.00 79.81 93 ASN A O 1
ATOM 742 N N . SER A 1 94 ? -34.682 9.012 38.335 1.00 82.88 94 SER A N 1
ATOM 743 C CA . SER A 1 94 ? -36.103 8.810 38.657 1.00 82.88 94 SER A CA 1
ATOM 744 C C . SER A 1 94 ? -36.762 7.896 37.633 1.00 82.88 94 SER A C 1
ATOM 746 O O . SER A 1 94 ? -37.262 6.844 38.004 1.00 82.88 94 SER A O 1
ATOM 748 N N . PHE A 1 95 ? -36.654 8.213 36.339 1.00 83.50 95 PHE A N 1
ATOM 749 C CA . PHE A 1 95 ? -37.247 7.399 35.280 1.00 83.50 95 PHE A CA 1
ATOM 750 C C . PHE A 1 95 ? -36.743 5.952 35.297 1.00 83.50 95 PHE A C 1
ATOM 752 O O . PHE A 1 95 ? -37.527 5.026 35.095 1.00 83.50 95 PHE A O 1
ATOM 759 N N . THR A 1 96 ? -35.450 5.736 35.546 1.00 83.19 96 THR A N 1
ATOM 760 C CA . THR A 1 96 ? -34.852 4.396 35.598 1.00 83.19 96 THR A CA 1
ATOM 761 C C . THR A 1 96 ? -35.434 3.586 36.754 1.00 83.19 96 THR A C 1
ATOM 763 O O . THR A 1 96 ? -35.879 2.462 36.528 1.00 83.19 96 THR A O 1
ATOM 766 N N . TYR A 1 97 ? -35.498 4.158 37.961 1.00 85.19 97 TYR A N 1
ATOM 767 C CA . TYR A 1 97 ? -36.081 3.492 39.130 1.00 85.19 97 TYR A CA 1
ATOM 768 C C . TYR A 1 97 ? -37.608 3.330 39.017 1.00 85.19 97 TYR A C 1
ATOM 770 O O . TYR A 1 97 ? -38.127 2.267 39.351 1.00 85.19 97 TYR A O 1
ATOM 778 N N . ASP A 1 98 ? -38.322 4.319 38.475 1.00 85.69 98 ASP A N 1
ATOM 779 C CA . ASP A 1 98 ? -39.770 4.260 38.229 1.00 85.69 98 ASP A CA 1
ATOM 780 C C . ASP A 1 98 ? -40.106 3.159 37.216 1.00 85.69 98 ASP A C 1
ATOM 782 O O . ASP A 1 98 ? -41.030 2.367 37.408 1.00 85.69 98 ASP A O 1
ATOM 786 N N . THR A 1 99 ? -39.311 3.058 36.149 1.00 82.38 99 THR A N 1
ATOM 787 C CA . THR A 1 99 ? -39.448 2.010 35.134 1.00 82.38 99 THR A CA 1
ATOM 788 C C . THR A 1 99 ? -39.113 0.640 35.717 1.00 82.38 99 THR A C 1
ATOM 790 O O . THR A 1 99 ? -39.821 -0.329 35.449 1.00 82.38 99 THR A O 1
ATOM 793 N N . ALA A 1 100 ? -38.080 0.547 36.554 1.00 81.88 100 ALA A N 1
ATOM 794 C CA . ALA A 1 100 ? -37.746 -0.681 37.264 1.00 81.88 100 ALA A CA 1
ATOM 795 C C . ALA A 1 100 ? -38.898 -1.160 38.146 1.00 81.88 100 ALA A C 1
ATOM 797 O O . ALA A 1 100 ? -39.285 -2.322 38.058 1.00 81.88 100 ALA A O 1
ATOM 798 N N . ALA A 1 101 ? -39.497 -0.254 38.922 1.00 83.75 101 ALA A N 1
ATOM 799 C CA . ALA A 1 101 ? -40.651 -0.549 39.759 1.00 83.75 101 ALA A CA 1
ATOM 800 C C . ALA A 1 101 ? -41.873 -0.965 38.923 1.00 83.75 101 ALA A C 1
ATOM 802 O O . ALA A 1 101 ? -42.535 -1.948 39.244 1.00 83.75 101 ALA A O 1
ATOM 803 N N . ALA A 1 102 ? -42.146 -0.269 37.815 1.00 83.88 102 ALA A N 1
ATOM 804 C CA . ALA A 1 102 ? -43.260 -0.591 36.922 1.00 83.88 102 ALA A CA 1
ATOM 805 C C . ALA A 1 102 ? -43.120 -1.970 36.254 1.00 83.88 102 ALA A C 1
ATOM 807 O O . ALA A 1 102 ? -44.122 -2.618 35.949 1.00 83.88 102 ALA A O 1
ATOM 808 N N . TYR A 1 103 ? -41.885 -2.416 36.012 1.00 79.19 103 TYR A N 1
ATOM 809 C CA . TYR A 1 103 ? -41.588 -3.680 35.337 1.00 79.19 103 TYR A CA 1
ATOM 810 C C . TYR A 1 103 ? -41.138 -4.815 36.262 1.00 79.19 103 TYR A C 1
ATOM 812 O O . TYR A 1 103 ? -40.868 -5.902 35.734 1.00 79.19 103 TYR A O 1
ATOM 820 N N . ASP A 1 104 ? -41.118 -4.572 37.576 1.00 81.25 104 ASP A N 1
ATOM 821 C CA . ASP A 1 104 ? -40.654 -5.475 38.637 1.00 81.25 104 ASP A CA 1
ATOM 822 C C . ASP A 1 104 ? -39.205 -5.953 38.427 1.00 81.25 104 ASP A C 1
ATOM 824 O O . ASP A 1 104 ? -38.886 -7.141 38.448 1.00 81.25 104 ASP A O 1
ATOM 828 N N . LEU A 1 105 ? -38.316 -5.003 38.121 1.00 82.19 105 LEU A N 1
ATOM 829 C CA . LEU A 1 105 ? -36.890 -5.251 37.921 1.00 82.19 105 LEU A CA 1
ATOM 830 C C . LEU A 1 105 ? -36.132 -5.040 39.232 1.00 82.19 105 LEU A C 1
ATOM 832 O O . LEU A 1 105 ? -36.126 -3.940 39.785 1.00 82.19 105 LEU A O 1
ATOM 836 N N . GLN A 1 106 ? -35.413 -6.068 39.682 1.00 80.81 106 GLN A N 1
ATOM 837 C CA . GLN A 1 106 ? -34.394 -5.904 40.717 1.00 80.81 106 GLN A CA 1
ATOM 838 C C . GLN A 1 106 ? -33.159 -5.246 40.096 1.00 80.81 106 GLN A C 1
ATOM 840 O O . GLN A 1 106 ? -32.467 -5.864 39.283 1.00 80.81 106 GLN A O 1
ATOM 845 N N . ILE A 1 107 ? -32.924 -3.979 40.448 1.00 84.81 107 ILE A N 1
ATOM 846 C CA . ILE A 1 107 ? -31.763 -3.214 39.990 1.00 84.81 107 ILE A CA 1
ATOM 847 C C . ILE A 1 107 ? -30.644 -3.290 41.018 1.00 84.81 107 ILE A C 1
ATOM 849 O O . ILE A 1 107 ? -30.783 -2.811 42.143 1.00 84.81 107 ILE A O 1
ATOM 853 N N . ASP A 1 108 ? -29.498 -3.784 40.567 1.00 86.69 108 ASP A N 1
ATOM 854 C CA . ASP A 1 108 ? -28.230 -3.589 41.248 1.00 86.69 108 ASP A CA 1
ATOM 855 C C . ASP A 1 108 ? -27.587 -2.290 40.771 1.00 86.69 108 ASP A C 1
ATOM 857 O O . ASP A 1 108 ? -27.084 -2.188 39.646 1.00 86.69 108 ASP A O 1
ATOM 861 N N . THR A 1 109 ? -27.624 -1.282 41.640 1.00 86.25 109 THR A N 1
ATOM 862 C CA . THR A 1 109 ? -27.023 0.022 41.368 1.00 86.25 109 THR A CA 1
ATOM 863 C C . THR A 1 109 ? -25.531 -0.003 41.661 1.00 86.25 109 THR A C 1
ATOM 865 O O . THR A 1 109 ? -25.096 -0.241 42.788 1.00 86.25 109 THR A O 1
ATOM 868 N N . ILE A 1 110 ? -24.741 0.332 40.650 1.00 84.19 110 ILE A N 1
ATOM 869 C CA . ILE A 1 110 ? -23.293 0.457 40.736 1.00 84.19 110 ILE A CA 1
ATOM 870 C C . ILE A 1 110 ? -22.932 1.925 40.619 1.00 84.19 110 ILE A C 1
ATOM 872 O O . ILE A 1 110 ? -23.122 2.545 39.575 1.00 84.19 110 ILE A O 1
ATOM 876 N N . ARG A 1 111 ? -22.375 2.469 41.700 1.00 85.00 111 ARG A N 1
ATOM 877 C CA . ARG A 1 111 ? -21.934 3.868 41.798 1.00 85.00 111 ARG A CA 1
ATOM 878 C C . ARG A 1 111 ? -20.486 4.034 41.353 1.00 85.00 111 ARG A C 1
ATOM 880 O O . ARG A 1 111 ? -19.657 4.589 42.067 1.00 85.00 111 ARG A O 1
ATOM 887 N N . LEU A 1 112 ? -20.188 3.481 40.188 1.00 75.69 112 LEU A N 1
ATOM 888 C CA . LEU A 1 112 ? -18.912 3.598 39.495 1.00 75.69 112 LEU A CA 1
ATOM 889 C C . LEU A 1 112 ? -19.211 3.970 38.045 1.00 75.69 112 LEU A C 1
ATOM 891 O O . LEU A 1 112 ? -20.304 3.700 37.541 1.00 75.69 112 LEU A O 1
ATOM 895 N N . ASP A 1 113 ? -18.241 4.566 37.356 1.00 71.81 113 ASP A N 1
ATOM 896 C CA . ASP A 1 113 ? -18.363 4.728 35.912 1.00 71.81 113 ASP A CA 1
ATOM 897 C C . ASP A 1 113 ? -18.513 3.352 35.235 1.00 71.81 113 ASP A C 1
ATOM 899 O O . ASP A 1 113 ? -18.069 2.332 35.768 1.00 71.81 113 ASP A O 1
ATOM 903 N N . PHE A 1 114 ? -19.151 3.321 34.060 1.00 69.88 114 PHE A N 1
ATOM 904 C CA . PHE A 1 114 ? -19.527 2.081 33.371 1.00 69.88 114 PHE A CA 1
ATOM 905 C C . PHE A 1 114 ? -18.383 1.059 33.290 1.00 69.88 114 PHE A C 1
ATOM 907 O O . PHE A 1 114 ? -18.604 -0.127 33.522 1.00 69.88 114 PHE A O 1
ATOM 914 N N . LYS A 1 115 ? -17.152 1.508 33.009 1.00 68.81 115 LYS A N 1
ATOM 915 C CA . LYS A 1 115 ? -15.988 0.628 32.876 1.00 68.81 115 LYS A CA 1
ATOM 916 C C . LYS A 1 115 ? -15.579 0.039 34.226 1.00 68.81 115 LYS A C 1
ATOM 918 O O . LYS A 1 115 ? -15.525 -1.181 34.356 1.00 68.81 115 LYS A O 1
ATOM 923 N N . SER A 1 116 ? -15.325 0.884 35.224 1.00 73.38 116 SER A N 1
ATOM 924 C CA . SER A 1 116 ? -14.904 0.436 36.559 1.00 73.38 116 SER A CA 1
ATOM 925 C C . SER A 1 116 ? -15.968 -0.443 37.220 1.00 73.38 116 SER A C 1
ATOM 927 O O . SER A 1 116 ? -15.651 -1.448 37.854 1.00 73.38 116 SER A O 1
ATOM 929 N N . GLY A 1 117 ? -17.244 -0.103 37.022 1.00 77.38 117 GLY A N 1
ATOM 930 C CA . GLY A 1 117 ? -18.364 -0.908 37.487 1.00 77.38 117 GLY A CA 1
ATOM 931 C C . GLY A 1 117 ? -18.427 -2.280 36.817 1.00 77.38 117 GLY A C 1
ATOM 932 O O . GLY A 1 117 ? -18.652 -3.283 37.491 1.00 77.38 117 GLY A O 1
ATOM 933 N N . LEU A 1 118 ? -18.204 -2.341 35.501 1.00 73.94 118 LEU A N 1
ATOM 934 C CA . LEU A 1 118 ? -18.176 -3.596 34.755 1.00 73.94 118 LEU A CA 1
ATOM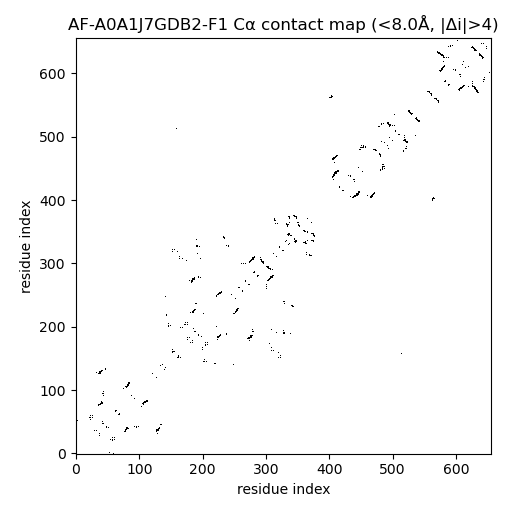 935 C C . LEU A 1 118 ? -16.999 -4.484 35.181 1.00 73.94 118 LEU A C 1
ATOM 937 O O . LEU A 1 118 ? -17.172 -5.684 35.373 1.00 73.94 118 LEU A O 1
ATOM 941 N N . GLU A 1 119 ? -15.812 -3.908 35.372 1.00 73.62 119 GLU A N 1
ATOM 942 C CA . GLU A 1 119 ? -14.637 -4.640 35.858 1.00 73.62 119 GLU A CA 1
ATOM 943 C C . GLU A 1 119 ? -14.840 -5.191 37.276 1.00 73.62 119 GLU A C 1
ATOM 945 O O . GLU A 1 119 ? -14.426 -6.317 37.557 1.00 73.62 119 GLU A O 1
ATOM 950 N N . ALA A 1 120 ? -15.497 -4.430 38.158 1.00 74.38 120 ALA A N 1
ATOM 951 C CA . ALA A 1 120 ? -15.866 -4.896 39.493 1.00 74.38 120 ALA A CA 1
ATOM 952 C C . ALA A 1 120 ? -16.863 -6.064 39.422 1.00 74.38 120 ALA A C 1
ATOM 954 O O . ALA A 1 120 ? -16.646 -7.100 40.049 1.00 74.38 120 ALA A O 1
ATOM 955 N N . LEU A 1 121 ? -17.899 -5.950 38.583 1.00 72.88 121 LEU A N 1
ATOM 956 C CA . LEU A 1 121 ? -18.883 -7.015 38.367 1.00 72.88 121 LEU A CA 1
ATOM 957 C C . LEU A 1 121 ? -18.259 -8.318 37.875 1.00 72.88 121 LEU A C 1
ATOM 959 O O . LEU A 1 121 ? -18.619 -9.379 38.374 1.00 72.88 121 LEU A O 1
ATOM 963 N N . LEU A 1 122 ? -17.335 -8.234 36.914 1.00 68.69 122 LEU A N 1
ATOM 964 C CA . LEU A 1 122 ? -16.6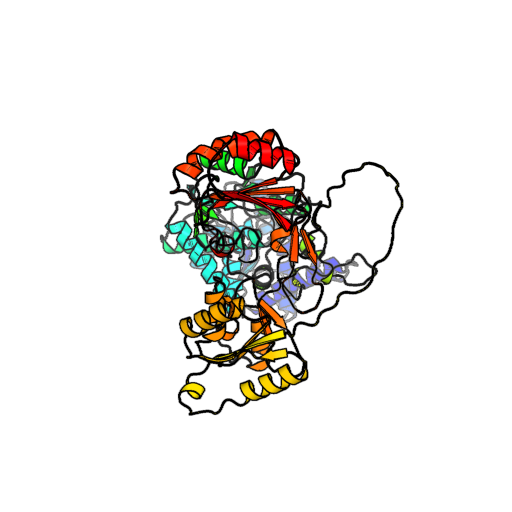65 -9.400 36.332 1.00 68.69 122 LEU A CA 1
ATOM 965 C C . LEU A 1 122 ? -15.682 -10.071 37.306 1.00 68.69 122 LEU A C 1
ATOM 967 O O . LEU A 1 122 ? -15.356 -11.242 37.125 1.00 68.69 122 LEU A O 1
ATOM 971 N N . LYS A 1 123 ? -15.189 -9.344 38.318 1.00 69.12 123 LYS A N 1
ATOM 972 C CA . LYS A 1 123 ? -14.291 -9.882 39.353 1.00 69.12 123 LYS A CA 1
ATOM 973 C C . LYS A 1 123 ? -15.045 -10.479 40.537 1.00 69.12 123 LYS A C 1
ATOM 975 O O . LYS A 1 123 ? -14.619 -11.506 41.057 1.00 69.12 123 LYS A O 1
ATOM 980 N N . GLU A 1 124 ? -16.118 -9.829 40.981 1.00 61.38 124 GLU A N 1
ATOM 981 C CA . GLU A 1 124 ? -16.827 -10.196 42.213 1.00 61.38 124 GLU A CA 1
ATOM 982 C C . GLU A 1 124 ? -17.993 -11.167 41.987 1.00 61.38 124 GLU A C 1
ATOM 984 O O . GLU A 1 124 ? -18.390 -11.856 42.923 1.00 61.38 124 GLU A O 1
ATOM 989 N N . ASN A 1 125 ? -18.535 -11.260 40.766 1.00 61.59 125 ASN A N 1
ATOM 990 C CA . ASN A 1 125 ? -19.678 -12.117 40.450 1.00 61.59 125 ASN A CA 1
ATOM 991 C C . ASN A 1 125 ? -19.460 -12.931 39.158 1.00 61.59 125 ASN A C 1
ATOM 993 O O . ASN A 1 125 ? -18.845 -12.441 38.215 1.00 61.59 125 ASN A O 1
ATOM 997 N N . PRO A 1 126 ? -20.015 -14.153 39.051 1.00 68.69 126 PRO A N 1
ATOM 998 C CA . PRO A 1 126 ? -19.846 -15.045 37.899 1.00 68.69 126 PRO A CA 1
ATOM 999 C C . PRO A 1 126 ? -20.683 -14.623 36.674 1.00 68.69 126 PRO A C 1
ATOM 1001 O O . PRO A 1 126 ? -21.183 -15.471 35.944 1.00 68.69 126 PRO A O 1
ATOM 1004 N N . ILE A 1 127 ? -20.874 -13.323 36.430 1.00 76.25 127 ILE A N 1
ATOM 1005 C CA . ILE A 1 127 ? -21.603 -12.849 35.249 1.00 76.25 127 ILE A CA 1
ATOM 1006 C C . ILE A 1 127 ? -20.734 -13.107 34.014 1.00 76.25 127 ILE A C 1
ATOM 1008 O O . ILE A 1 127 ? -19.663 -12.521 33.862 1.00 76.25 127 ILE A O 1
ATOM 1012 N N . ARG A 1 128 ? -21.196 -13.984 33.120 1.00 80.00 128 ARG A N 1
ATOM 1013 C CA . ARG A 1 128 ? -20.487 -14.380 31.892 1.00 80.00 128 ARG A CA 1
ATOM 1014 C C . ARG A 1 128 ? -21.059 -13.758 30.627 1.00 80.00 128 ARG A C 1
ATOM 1016 O O . ARG A 1 128 ? -20.373 -13.737 29.606 1.00 80.00 128 ARG A O 1
ATOM 1023 N N . ALA A 1 129 ? -22.281 -13.236 30.685 1.00 82.56 129 ALA A N 1
ATOM 1024 C CA . ALA A 1 129 ? -22.907 -12.541 29.570 1.00 82.56 129 ALA A CA 1
ATOM 1025 C C . ALA A 1 129 ? -23.685 -11.316 30.051 1.00 82.56 129 ALA A C 1
ATOM 1027 O O . ALA A 1 129 ? -24.427 -11.376 31.030 1.00 82.56 129 ALA A O 1
ATOM 1028 N N . ILE A 1 130 ? -23.529 -10.199 29.339 1.00 85.75 130 ILE A N 1
ATOM 1029 C CA . ILE A 1 130 ? -24.228 -8.949 29.639 1.00 85.75 130 ILE A CA 1
ATOM 1030 C C . ILE A 1 130 ? -24.883 -8.437 28.364 1.00 85.75 130 ILE A C 1
ATOM 1032 O O . ILE A 1 130 ? -24.219 -8.226 27.350 1.00 85.75 130 ILE A O 1
ATOM 1036 N N . PHE A 1 131 ? -26.191 -8.212 28.422 1.00 87.75 131 PHE A N 1
ATOM 1037 C CA . PHE A 1 131 ? -26.930 -7.560 27.352 1.00 87.75 131 PHE A CA 1
ATOM 1038 C C . PHE A 1 131 ? -26.860 -6.042 27.509 1.00 87.75 131 PHE A C 1
ATOM 1040 O O . PHE A 1 131 ? -27.256 -5.492 28.539 1.00 87.75 131 PHE A O 1
ATOM 1047 N N . LEU A 1 132 ? -26.374 -5.369 26.464 1.00 85.12 132 LEU A N 1
ATOM 1048 C CA . LEU A 1 132 ? -26.172 -3.922 26.425 1.00 85.12 132 LEU A CA 1
ATOM 1049 C C . LEU A 1 132 ? -27.016 -3.293 25.315 1.00 85.12 132 LEU A C 1
ATOM 1051 O O . LEU A 1 132 ? -26.993 -3.745 24.170 1.00 85.12 132 LEU A O 1
ATOM 1055 N N . GLY A 1 133 ? -27.747 -2.229 25.651 1.00 76.19 133 GLY A N 1
ATOM 1056 C CA . GLY A 1 133 ? -28.582 -1.471 24.714 1.00 76.19 133 GLY A CA 1
ATOM 1057 C C . GLY A 1 133 ? -27.772 -0.475 23.889 1.00 76.19 133 GLY A C 1
ATOM 1058 O O . GLY A 1 133 ? -28.089 0.707 23.908 1.00 76.19 133 GLY A O 1
ATOM 1059 N N . VAL A 1 134 ? -26.714 -0.935 23.217 1.00 69.44 134 VAL A N 1
ATOM 1060 C CA . VAL A 1 134 ? -25.798 -0.085 22.438 1.00 69.44 134 VAL A CA 1
ATOM 1061 C C . VAL A 1 134 ? -26.074 -0.183 20.941 1.00 69.44 134 VAL A C 1
ATOM 1063 O O . VAL A 1 134 ? -26.428 -1.242 20.416 1.00 69.44 134 VAL A O 1
ATOM 1066 N N . ARG A 1 135 ? -25.901 0.933 20.228 1.00 63.78 135 ARG A N 1
ATOM 1067 C CA . ARG A 1 135 ? -25.975 0.974 18.761 1.00 63.78 135 ARG A CA 1
ATOM 1068 C C . ARG A 1 135 ? -24.583 0.840 18.154 1.00 63.78 135 ARG A C 1
ATOM 1070 O O . ARG A 1 135 ? -23.592 1.273 18.734 1.00 63.78 135 ARG A O 1
ATOM 1077 N N . ILE A 1 136 ? -24.516 0.303 16.937 1.00 46.41 136 ILE A N 1
ATOM 1078 C CA . ILE A 1 136 ? -23.296 0.365 16.122 1.00 46.41 136 ILE A CA 1
ATOM 1079 C C . ILE A 1 136 ? -22.961 1.849 15.895 1.00 46.41 136 ILE A C 1
ATOM 1081 O O . ILE A 1 136 ? -23.685 2.531 15.168 1.00 46.41 136 ILE A O 1
ATOM 1085 N N . GLY A 1 137 ? -21.882 2.331 16.522 1.00 42.69 137 GLY A N 1
ATOM 1086 C CA . GLY A 1 137 ? -21.435 3.731 16.482 1.00 42.69 137 GLY A CA 1
ATOM 1087 C C . GLY A 1 137 ? -21.641 4.542 17.770 1.00 42.69 137 GLY A C 1
ATOM 1088 O O . GLY A 1 137 ? -21.351 5.731 17.761 1.00 42.69 137 GLY A O 1
ATOM 1089 N N . ASP A 1 138 ? -22.138 3.941 18.855 1.00 47.50 138 ASP A N 1
ATOM 1090 C CA . ASP A 1 138 ? -22.265 4.607 20.161 1.00 47.50 138 ASP A CA 1
ATOM 1091 C C . ASP A 1 138 ? -20.889 4.715 20.861 1.00 47.50 138 ASP A C 1
ATOM 1093 O O . ASP A 1 138 ? -20.159 3.717 20.875 1.00 47.50 138 ASP A O 1
ATOM 1097 N N . PRO A 1 139 ? -20.503 5.852 21.478 1.00 42.50 139 PRO A N 1
ATOM 1098 C CA . PRO A 1 139 ? -19.191 5.995 22.107 1.00 42.50 139 PRO A CA 1
ATOM 1099 C C . PRO A 1 139 ? -18.885 4.981 23.212 1.00 42.50 139 PRO A C 1
ATOM 1101 O O . PRO A 1 139 ? -17.736 4.604 23.427 1.00 42.50 139 PRO A O 1
ATOM 1104 N N . THR A 1 140 ? -19.911 4.449 23.879 1.00 43.12 140 THR A N 1
ATOM 1105 C CA . THR A 1 140 ? -19.751 3.386 24.885 1.00 43.12 140 THR A CA 1
ATOM 1106 C C . THR A 1 140 ? -19.317 2.045 24.270 1.00 43.12 140 THR A C 1
ATOM 1108 O O . THR A 1 140 ? -18.761 1.200 24.971 1.00 43.12 140 THR A O 1
ATOM 1111 N N . ALA A 1 141 ? -19.499 1.856 22.956 1.00 43.50 141 ALA A N 1
ATOM 1112 C CA . ALA A 1 141 ? -18.958 0.725 22.202 1.00 43.50 141 ALA A CA 1
ATOM 1113 C C . ALA A 1 141 ? -17.470 0.914 21.828 1.00 43.50 141 ALA A C 1
ATOM 1115 O O . ALA A 1 141 ? -16.785 -0.068 21.554 1.00 43.50 141 ALA A O 1
ATOM 1116 N N . ILE A 1 142 ? -16.929 2.141 21.877 1.00 41.50 142 ILE A N 1
ATOM 1117 C CA . ILE A 1 142 ? -15.533 2.452 21.496 1.00 41.50 142 ILE A CA 1
ATOM 1118 C C . ILE A 1 142 ? -14.520 1.826 22.470 1.00 41.50 142 ILE A C 1
ATOM 1120 O O . ILE A 1 142 ? -13.416 1.462 22.061 1.00 41.50 142 ILE A O 1
ATOM 1124 N N . LEU A 1 143 ? -14.910 1.596 23.730 1.00 38.78 143 LEU A N 1
ATOM 1125 C CA . LEU A 1 143 ? -14.097 0.867 24.716 1.00 38.78 143 LEU A CA 1
ATOM 1126 C C . LEU A 1 143 ? -13.881 -0.618 24.355 1.00 38.78 143 LEU A C 1
ATOM 1128 O O . LEU A 1 143 ? -12.958 -1.237 24.879 1.00 38.78 143 LEU A O 1
ATOM 1132 N N . TRP A 1 144 ? -14.676 -1.175 23.435 1.00 40.00 144 TRP A N 1
ATOM 1133 C CA . TRP A 1 144 ? -14.614 -2.581 23.018 1.00 40.00 144 TRP A CA 1
ATOM 1134 C C . TRP A 1 144 ? -13.863 -2.811 21.698 1.00 40.00 144 TRP A C 1
ATOM 1136 O O . TRP A 1 144 ? -13.336 -3.903 21.483 1.00 40.00 144 TRP A O 1
ATOM 1146 N N . VAL A 1 145 ? -13.717 -1.785 20.850 1.00 44.94 145 VAL A N 1
ATOM 1147 C CA . VAL A 1 145 ? -13.134 -1.916 19.497 1.00 44.94 145 VAL A CA 1
ATOM 1148 C C . VAL A 1 145 ? -11.656 -2.336 19.525 1.00 44.94 145 VAL A C 1
ATOM 1150 O O . VAL A 1 145 ? -11.202 -3.080 18.660 1.00 44.94 145 VAL A O 1
ATOM 1153 N N . ASN A 1 146 ? -10.891 -1.937 20.548 1.00 44.25 146 ASN A N 1
ATOM 1154 C CA . ASN A 1 146 ? -9.470 -2.306 20.639 1.00 44.25 146 ASN A CA 1
ATOM 1155 C C . ASN A 1 146 ? -9.264 -3.788 21.030 1.00 44.25 146 ASN A C 1
ATOM 1157 O O . ASN A 1 146 ? -8.266 -4.381 20.631 1.00 44.25 146 ASN A O 1
ATOM 1161 N N . MET A 1 147 ? -10.209 -4.406 21.760 1.00 48.91 147 MET A N 1
ATOM 1162 C CA . MET A 1 147 ? -10.201 -5.854 22.034 1.00 48.91 147 MET A CA 1
ATOM 1163 C C . MET A 1 147 ? -10.743 -6.673 20.858 1.00 48.91 147 MET A C 1
ATOM 1165 O O . MET A 1 147 ? -10.438 -7.858 20.772 1.00 48.91 147 MET A O 1
ATOM 1169 N N . GLU A 1 148 ? -11.541 -6.080 19.967 1.00 63.00 148 GLU A N 1
ATOM 1170 C CA . GLU A 1 148 ? -12.109 -6.778 18.812 1.00 63.00 148 GLU A CA 1
ATOM 1171 C C . GLU A 1 148 ? -11.096 -7.005 17.696 1.00 63.00 148 GLU A C 1
ATOM 1173 O O . GLU A 1 148 ? -11.125 -8.079 17.117 1.00 63.00 148 GLU A O 1
ATOM 1178 N N . ILE A 1 149 ? -10.179 -6.072 17.418 1.00 80.38 149 ILE A N 1
ATOM 1179 C CA . ILE A 1 149 ? -9.198 -6.249 16.329 1.00 80.38 149 ILE A CA 1
ATOM 1180 C C . ILE A 1 149 ? -8.202 -7.353 16.662 1.00 80.38 149 ILE A C 1
ATOM 1182 O O . ILE A 1 149 ? -8.046 -8.289 15.885 1.00 80.38 149 ILE A O 1
ATOM 1186 N N . ASP A 1 150 ? -7.579 -7.287 17.840 1.00 77.12 150 ASP A N 1
ATOM 1187 C CA . ASP A 1 150 ? -6.613 -8.300 18.267 1.00 77.12 150 ASP A CA 1
ATOM 1188 C C . ASP A 1 150 ? -7.266 -9.690 18.334 1.00 77.12 150 ASP A C 1
ATOM 1190 O O . ASP A 1 150 ? -6.719 -10.662 17.821 1.00 77.12 150 ASP A O 1
ATOM 1194 N N . LYS A 1 151 ? -8.502 -9.785 18.851 1.00 76.19 151 LYS A N 1
ATOM 1195 C CA . LYS A 1 151 ? -9.284 -11.035 18.855 1.00 76.19 151 LYS A CA 1
ATOM 1196 C C . LYS A 1 151 ? -9.736 -11.481 17.465 1.00 76.19 151 LYS A C 1
ATOM 1198 O O . LYS A 1 151 ? -9.760 -12.679 17.206 1.00 76.19 151 LYS A O 1
ATOM 1203 N N . ALA A 1 152 ? -10.127 -10.559 16.588 1.00 80.19 152 ALA A N 1
ATOM 1204 C CA . ALA A 1 152 ? -10.567 -10.878 15.233 1.00 80.19 152 ALA A CA 1
ATOM 1205 C C . ALA A 1 152 ? -9.408 -11.428 14.408 1.00 80.19 152 ALA A C 1
ATOM 1207 O O . ALA A 1 152 ? -9.602 -12.399 13.689 1.00 80.19 152 ALA A O 1
ATOM 1208 N N . ILE A 1 153 ? -8.211 -10.855 14.556 1.00 83.38 153 ILE A N 1
ATOM 1209 C CA . ILE A 1 153 ? -7.006 -11.324 13.875 1.00 83.38 153 ILE A CA 1
ATOM 1210 C C . ILE A 1 153 ? -6.483 -12.619 14.503 1.00 83.38 153 ILE A C 1
ATOM 1212 O O . ILE A 1 153 ? -6.270 -13.595 13.796 1.00 83.38 153 ILE A O 1
ATOM 1216 N N . THR A 1 154 ? -6.334 -12.700 15.826 1.00 77.62 154 THR A N 1
ATOM 1217 C CA . THR A 1 154 ? -5.883 -13.953 16.472 1.00 77.62 154 THR A CA 1
ATOM 1218 C C . THR A 1 154 ? -6.869 -15.109 16.281 1.00 77.62 154 THR A C 1
ATOM 1220 O O . THR A 1 154 ? -6.465 -16.268 16.245 1.00 77.62 154 THR A O 1
ATOM 1223 N N . GLY A 1 155 ? -8.161 -14.804 16.138 1.00 75.62 155 GLY A N 1
ATOM 1224 C CA . GLY A 1 155 ? -9.213 -15.769 15.840 1.00 75.62 155 GLY A CA 1
ATOM 1225 C C . GLY A 1 155 ? -9.454 -16.020 14.349 1.00 75.62 155 GLY A C 1
ATOM 1226 O O . GLY A 1 155 ? -10.223 -16.928 14.027 1.00 75.62 155 GLY A O 1
ATOM 1227 N N . CYS A 1 156 ? -8.849 -15.251 13.434 1.00 76.50 156 CYS A N 1
ATOM 1228 C CA . CYS A 1 156 ? -8.970 -15.533 12.007 1.00 76.50 156 CYS A CA 1
ATOM 1229 C C . CYS A 1 156 ? -8.060 -16.712 11.657 1.00 76.50 156 CYS A C 1
ATOM 1231 O O . CYS A 1 156 ? -6.939 -16.802 12.136 1.00 76.50 156 CYS A O 1
ATOM 1233 N N . GLY A 1 157 ? -8.516 -17.639 10.818 1.00 71.31 157 GLY A N 1
ATOM 1234 C CA . GLY A 1 157 ? -7.681 -18.766 10.376 1.00 71.31 157 GLY A CA 1
ATOM 1235 C C . GLY A 1 157 ? -6.543 -18.372 9.421 1.00 71.31 157 GLY A C 1
ATOM 1236 O O . GLY A 1 157 ? -5.907 -19.257 8.859 1.00 71.31 157 GLY A O 1
ATOM 1237 N N . ASP A 1 158 ? -6.312 -17.075 9.196 1.00 78.62 158 ASP A N 1
ATOM 1238 C CA . ASP A 1 158 ? -5.360 -16.542 8.222 1.00 78.62 158 ASP A CA 1
ATOM 1239 C C . ASP A 1 158 ? -4.016 -16.215 8.896 1.00 78.62 158 ASP A C 1
ATOM 1241 O O . ASP A 1 158 ? -3.816 -15.140 9.466 1.00 78.62 158 ASP A O 1
ATOM 1245 N N . GLN A 1 159 ? -3.079 -17.166 8.835 1.00 75.06 159 GLN A N 1
ATOM 1246 C CA . GLN A 1 159 ? -1.745 -17.031 9.439 1.00 75.06 159 GLN A CA 1
ATOM 1247 C C . GLN A 1 159 ? -0.913 -15.896 8.824 1.00 75.06 159 GLN A C 1
ATOM 1249 O O . GLN A 1 159 ? -0.102 -15.278 9.520 1.00 75.06 159 GLN A O 1
ATOM 1254 N N . ARG A 1 160 ? -1.117 -15.601 7.536 1.00 75.50 160 ARG A N 1
ATOM 1255 C CA . ARG A 1 160 ? -0.416 -14.513 6.847 1.00 75.50 160 ARG A CA 1
ATOM 1256 C C . ARG A 1 160 ? -0.875 -13.172 7.404 1.00 75.50 160 ARG A C 1
ATOM 1258 O O . ARG A 1 160 ? -0.059 -12.361 7.840 1.00 75.50 160 ARG A O 1
ATOM 1265 N N . LEU A 1 161 ? -2.189 -12.966 7.482 1.00 80.62 161 LEU A N 1
ATOM 1266 C CA . LEU A 1 161 ? -2.754 -11.744 8.052 1.00 80.62 161 LEU A CA 1
ATOM 1267 C C . LEU A 1 161 ? -2.341 -11.551 9.522 1.00 80.62 161 LEU A C 1
ATOM 1269 O O . LEU A 1 161 ? -2.000 -10.436 9.923 1.00 80.62 161 LEU A O 1
ATOM 1273 N N . GLN A 1 162 ? -2.309 -12.629 10.313 1.00 81.75 162 GLN A N 1
ATOM 1274 C CA . GLN A 1 162 ? -1.796 -12.592 11.687 1.00 81.75 162 GLN A CA 1
ATOM 1275 C C . GLN A 1 162 ? -0.340 -12.123 11.752 1.00 81.75 162 GLN A C 1
ATOM 1277 O O . GLN A 1 162 ? 0.004 -11.284 12.586 1.00 81.75 162 GLN A O 1
ATOM 1282 N N . THR A 1 163 ? 0.521 -12.627 10.870 1.00 77.38 163 THR A N 1
ATOM 1283 C CA . THR A 1 163 ? 1.941 -12.266 10.886 1.00 77.38 163 THR A CA 1
ATOM 1284 C C . THR A 1 163 ? 2.161 -10.824 10.427 1.00 77.38 163 THR A C 1
ATOM 1286 O O . THR A 1 163 ? 2.884 -10.077 11.090 1.00 77.38 163 THR A O 1
ATOM 1289 N N . LYS A 1 164 ? 1.448 -10.373 9.386 1.00 84.12 164 LYS A N 1
ATOM 1290 C CA . LYS A 1 164 ? 1.431 -8.964 8.952 1.00 84.12 164 LYS A CA 1
ATOM 1291 C C . LYS A 1 164 ? 0.984 -8.021 10.070 1.00 84.12 164 LYS A C 1
ATOM 1293 O O . LYS A 1 164 ? 1.628 -6.996 10.309 1.00 84.12 164 LYS A O 1
ATOM 1298 N N . TYR A 1 165 ? -0.071 -8.386 10.799 1.00 91.44 165 TYR A N 1
ATOM 1299 C CA . TYR A 1 165 ? -0.555 -7.646 11.965 1.00 91.44 165 TYR A CA 1
ATOM 1300 C C . TYR A 1 165 ? 0.489 -7.573 13.090 1.00 91.44 165 TYR A C 1
ATOM 1302 O O . TYR A 1 165 ? 0.763 -6.488 13.610 1.00 91.44 165 TYR A O 1
ATOM 1310 N N . ASN A 1 166 ? 1.114 -8.701 13.437 1.00 84.25 166 ASN A N 1
ATOM 1311 C CA . ASN A 1 166 ? 2.150 -8.768 14.471 1.00 84.25 166 ASN A CA 1
ATOM 1312 C C . ASN A 1 166 ? 3.377 -7.918 14.105 1.00 84.25 166 ASN A C 1
ATOM 1314 O O . ASN A 1 166 ? 3.897 -7.182 14.942 1.00 84.25 166 ASN A O 1
ATOM 1318 N N . ASN A 1 167 ? 3.812 -7.956 12.844 1.00 81.00 167 ASN A N 1
ATOM 1319 C CA . ASN A 1 167 ? 4.934 -7.146 12.369 1.00 81.00 167 ASN A CA 1
ATOM 1320 C C . ASN A 1 167 ? 4.608 -5.648 12.425 1.00 81.00 167 ASN A C 1
ATOM 1322 O O . ASN A 1 167 ? 5.403 -4.861 12.941 1.00 81.00 167 ASN A O 1
ATOM 1326 N N . ALA A 1 168 ? 3.427 -5.244 11.952 1.00 91.25 168 ALA A N 1
ATOM 1327 C CA . ALA A 1 168 ? 3.021 -3.842 11.969 1.00 91.25 168 ALA A CA 1
ATOM 1328 C C . ALA A 1 168 ? 2.886 -3.297 13.402 1.00 91.25 168 ALA A C 1
ATOM 1330 O O . ALA A 1 168 ? 3.404 -2.221 13.716 1.00 91.25 168 ALA A O 1
ATOM 1331 N N . THR A 1 169 ? 2.240 -4.049 14.299 1.00 90.75 169 THR A N 1
ATOM 1332 C CA . 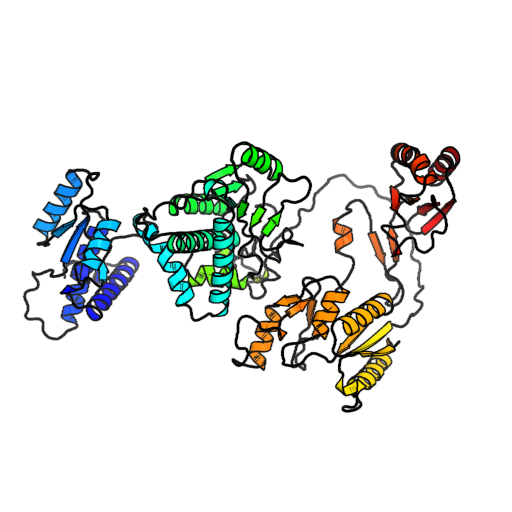THR A 1 169 ? 2.112 -3.665 15.715 1.00 90.75 169 THR A CA 1
ATOM 1333 C C . THR A 1 169 ? 3.469 -3.613 16.414 1.00 90.75 169 THR A C 1
ATOM 1335 O O . THR A 1 169 ? 3.716 -2.674 17.171 1.00 90.75 169 THR A O 1
ATOM 1338 N N . TYR A 1 170 ? 4.396 -4.517 16.087 1.00 83.44 170 TYR A N 1
ATOM 1339 C CA . TYR A 1 170 ? 5.774 -4.465 16.574 1.00 83.44 170 TYR A CA 1
ATOM 1340 C C . TYR A 1 170 ? 6.508 -3.185 16.138 1.00 83.44 170 TYR A C 1
ATOM 1342 O O . TYR A 1 170 ? 7.133 -2.522 16.969 1.00 83.44 170 TYR A O 1
ATOM 1350 N N . VAL A 1 171 ? 6.402 -2.780 14.866 1.00 83.88 171 VAL A N 1
ATOM 1351 C CA . VAL A 1 171 ? 6.987 -1.517 14.367 1.00 83.88 171 VAL A CA 1
ATOM 1352 C C . VAL A 1 171 ? 6.419 -0.313 15.121 1.00 83.88 171 VAL A C 1
ATOM 1354 O O . VAL A 1 171 ? 7.172 0.572 15.533 1.00 83.88 171 VAL A O 1
ATOM 1357 N N . ILE A 1 172 ? 5.107 -0.304 15.366 1.00 93.31 172 ILE A N 1
ATOM 1358 C CA . ILE A 1 172 ? 4.439 0.739 16.154 1.00 93.31 172 ILE A CA 1
ATOM 1359 C C . ILE A 1 172 ? 4.981 0.777 17.585 1.00 93.31 172 ILE A C 1
ATOM 1361 O O . ILE A 1 172 ? 5.371 1.840 18.063 1.00 93.31 172 ILE A O 1
ATOM 1365 N N . GLN A 1 173 ? 5.067 -0.370 18.263 1.00 88.31 173 GLN A N 1
ATOM 1366 C CA . GLN A 1 173 ? 5.605 -0.446 19.623 1.00 88.31 173 GLN A CA 1
ATOM 1367 C C . GLN A 1 173 ? 7.060 0.030 19.696 1.00 88.31 173 GLN A C 1
ATOM 1369 O O . GLN A 1 173 ? 7.432 0.687 20.668 1.00 88.31 173 GLN A O 1
ATOM 1374 N N . ARG A 1 174 ? 7.875 -0.267 18.674 1.00 85.06 174 ARG A N 1
ATOM 1375 C CA . ARG A 1 174 ? 9.251 0.237 18.571 1.00 85.06 174 ARG A CA 1
ATOM 1376 C C . ARG A 1 174 ? 9.297 1.750 18.424 1.00 85.06 174 ARG A C 1
ATOM 1378 O O . ARG A 1 174 ? 10.081 2.388 19.115 1.00 85.06 174 ARG A O 1
ATOM 1385 N N . ALA A 1 175 ? 8.468 2.324 17.557 1.00 87.94 175 ALA A N 1
ATOM 1386 C CA . ALA A 1 175 ? 8.401 3.771 17.390 1.00 87.94 175 ALA A CA 1
ATOM 1387 C C . ALA A 1 175 ? 7.988 4.466 18.697 1.00 87.94 175 ALA A C 1
ATOM 1389 O O . ALA A 1 175 ? 8.651 5.409 19.113 1.00 87.94 175 ALA A O 1
ATOM 1390 N N . LEU A 1 176 ? 6.980 3.937 19.396 1.00 88.81 176 LEU A N 1
ATOM 1391 C CA . LEU A 1 176 ? 6.537 4.452 20.698 1.00 88.81 176 LEU A CA 1
ATOM 1392 C C . LEU A 1 176 ? 7.571 4.259 21.822 1.00 88.81 176 LEU A C 1
ATOM 1394 O O . LEU A 1 176 ? 7.546 4.976 22.814 1.00 88.81 176 LEU A O 1
ATOM 1398 N N . ALA A 1 177 ? 8.501 3.309 21.680 1.00 85.31 177 ALA A N 1
ATOM 1399 C CA . ALA A 1 177 ? 9.633 3.162 22.597 1.00 85.31 177 ALA A CA 1
ATOM 1400 C C . ALA A 1 177 ? 10.768 4.164 22.316 1.00 85.31 177 ALA A C 1
ATOM 1402 O O . ALA A 1 177 ? 11.544 4.474 23.217 1.00 85.31 177 ALA A O 1
ATOM 1403 N N . LEU A 1 178 ? 10.893 4.636 21.071 1.00 82.62 178 LEU A N 1
ATOM 1404 C CA . LEU A 1 178 ? 11.938 5.571 20.636 1.00 82.62 178 LEU A CA 1
ATOM 1405 C C . LEU A 1 178 ? 11.528 7.037 20.794 1.00 82.62 178 LEU A C 1
ATOM 1407 O O . LEU A 1 178 ? 12.388 7.888 21.023 1.00 82.62 178 LEU A O 1
ATOM 1411 N N . TYR A 1 179 ? 10.237 7.323 20.650 1.00 87.81 179 TYR A N 1
ATOM 1412 C CA . TYR A 1 179 ? 9.680 8.668 20.673 1.00 87.81 179 TYR A CA 1
ATOM 1413 C C . TYR A 1 179 ? 8.562 8.745 21.722 1.00 87.81 179 TYR A C 1
ATOM 1415 O O . TYR A 1 179 ? 7.639 7.927 21.669 1.00 87.81 179 TYR A O 1
ATOM 1423 N N . PRO A 1 180 ? 8.614 9.714 22.657 1.00 88.00 180 PRO A N 1
ATOM 1424 C CA . PRO A 1 180 ? 7.495 10.037 23.532 1.00 88.00 180 PRO A CA 1
ATOM 1425 C C . PRO A 1 180 ? 6.221 10.294 22.730 1.00 88.00 180 PRO A C 1
ATOM 1427 O O . PRO A 1 180 ? 6.271 10.773 21.597 1.00 88.00 180 PRO A O 1
ATOM 1430 N N . ILE A 1 181 ? 5.069 10.002 23.330 1.00 88.94 181 ILE A N 1
ATOM 1431 C CA . ILE A 1 181 ? 3.776 10.072 22.644 1.00 88.94 181 ILE A CA 1
ATOM 1432 C C . ILE A 1 181 ? 3.461 11.488 22.134 1.00 88.94 181 ILE A C 1
ATOM 1434 O O . ILE A 1 181 ? 2.819 11.639 21.100 1.00 88.94 181 ILE A O 1
ATOM 1438 N N . GLU A 1 182 ? 3.970 12.515 22.816 1.00 89.75 182 GLU A N 1
ATOM 1439 C CA . GLU A 1 182 ? 3.825 13.930 22.471 1.00 89.75 182 GLU A CA 1
ATOM 1440 C C . GLU A 1 182 ? 4.669 14.339 21.249 1.00 89.75 182 GLU A C 1
ATOM 1442 O O . GLU A 1 182 ? 4.370 15.340 20.598 1.00 89.75 182 GLU A O 1
ATOM 1447 N N . GLU A 1 183 ? 5.716 13.568 20.927 1.00 93.00 183 GLU A N 1
ATOM 1448 C CA . GLU A 1 183 ? 6.605 13.783 19.775 1.00 93.00 183 GLU A CA 1
ATOM 1449 C C . GLU A 1 183 ? 6.171 12.971 18.540 1.00 93.00 183 GLU A C 1
ATOM 1451 O O . GLU A 1 183 ? 6.847 12.972 17.505 1.00 93.00 183 GLU A O 1
ATOM 1456 N N . VAL A 1 184 ? 5.051 12.254 18.635 1.00 94.12 184 VAL A N 1
ATOM 1457 C CA . VAL A 1 184 ? 4.550 11.352 17.601 1.00 94.12 184 VAL A CA 1
ATOM 1458 C C . VAL A 1 184 ? 3.258 11.900 17.010 1.00 94.12 184 VAL A C 1
ATOM 1460 O O . VAL A 1 184 ? 2.348 12.314 17.725 1.00 94.12 184 VAL A O 1
ATOM 1463 N N . ALA A 1 185 ? 3.150 11.838 15.686 1.00 95.56 185 ALA A N 1
ATOM 1464 C CA . ALA A 1 185 ? 1.920 12.143 14.974 1.00 95.56 185 ALA A CA 1
ATOM 1465 C C . ALA A 1 185 ? 1.532 11.030 13.995 1.00 95.56 185 ALA A C 1
ATOM 1467 O O . ALA A 1 185 ? 2.337 10.173 13.626 1.00 95.56 185 ALA A O 1
ATOM 1468 N N . PHE A 1 186 ? 0.283 11.051 13.552 1.00 96.56 186 PHE A N 1
ATOM 1469 C CA . PHE A 1 186 ? -0.282 10.108 12.595 1.00 96.56 186 PHE A CA 1
ATOM 1470 C C . PHE A 1 186 ? -0.906 10.863 11.423 1.00 96.56 186 PHE A C 1
ATOM 1472 O O . PHE A 1 186 ? -1.754 11.723 11.629 1.00 96.56 186 PHE A O 1
ATOM 1479 N N . SER A 1 187 ? -0.499 10.555 10.191 1.00 96.50 187 SER A N 1
ATOM 1480 C CA . SER A 1 187 ? -1.099 11.151 8.992 1.00 96.50 187 SER A CA 1
ATOM 1481 C C . SER A 1 187 ? -2.305 10.332 8.536 1.00 96.50 187 SER A C 1
ATOM 1483 O O . SER A 1 187 ? -2.157 9.187 8.096 1.00 96.50 187 SER A O 1
ATOM 1485 N N . PHE A 1 188 ? -3.498 10.919 8.628 1.00 96.06 188 PHE A N 1
ATOM 1486 C CA . PHE A 1 188 ? -4.759 10.274 8.266 1.00 96.06 188 PHE A CA 1
ATOM 1487 C C . PHE A 1 188 ? -5.391 10.984 7.075 1.00 96.06 188 PHE A C 1
ATOM 1489 O O . PHE A 1 188 ? -5.507 12.202 7.096 1.00 96.06 188 PHE A O 1
ATOM 1496 N N . ASN A 1 189 ? -5.812 10.247 6.043 1.00 93.06 189 ASN A N 1
ATOM 1497 C CA . ASN A 1 189 ? -6.422 10.835 4.842 1.00 93.06 189 ASN A CA 1
ATOM 1498 C C . ASN A 1 189 ? -7.786 10.224 4.473 1.00 93.06 189 ASN A C 1
ATOM 1500 O O . ASN A 1 189 ? -8.272 10.447 3.366 1.00 93.06 189 ASN A O 1
ATOM 1504 N N . GLY A 1 190 ? -8.371 9.402 5.353 1.00 93.50 190 GLY A N 1
ATOM 1505 C CA . GLY A 1 190 ? -9.638 8.703 5.102 1.00 93.50 190 GLY A CA 1
ATOM 1506 C C . GLY A 1 190 ? -9.567 7.578 4.061 1.00 93.50 190 GLY A C 1
ATOM 1507 O O . GLY A 1 190 ? -10.556 6.882 3.827 1.00 93.50 190 GLY A O 1
ATOM 1508 N N . GLY A 1 191 ? -8.410 7.361 3.434 1.00 95.38 191 GLY A N 1
ATOM 1509 C CA . GLY A 1 191 ? -8.167 6.246 2.530 1.00 95.38 191 GLY A CA 1
ATOM 1510 C C . GLY A 1 191 ? -8.092 4.909 3.270 1.00 95.38 191 GLY A C 1
ATOM 1511 O O . GLY A 1 191 ? -7.895 4.859 4.489 1.00 95.38 191 GLY A O 1
ATOM 1512 N N . LYS A 1 192 ? -8.219 3.803 2.525 1.00 96.50 192 LYS A N 1
ATOM 1513 C CA . LYS A 1 192 ? -8.184 2.440 3.082 1.00 96.50 192 LYS A CA 1
ATOM 1514 C C . LYS A 1 192 ? -6.892 2.174 3.867 1.00 96.50 192 LYS A C 1
ATOM 1516 O O . LYS A 1 192 ? -6.956 1.669 4.981 1.00 96.50 192 LYS A O 1
ATOM 1521 N N . ASP A 1 193 ? -5.747 2.610 3.342 1.00 96.88 193 ASP A N 1
ATOM 1522 C CA . ASP A 1 193 ? -4.426 2.323 3.910 1.00 96.88 193 ASP A CA 1
ATOM 1523 C C . ASP A 1 193 ? -4.213 3.067 5.239 1.00 96.88 193 ASP A C 1
ATOM 1525 O O . ASP A 1 193 ? -3.848 2.463 6.248 1.00 96.88 193 ASP A O 1
ATOM 1529 N N . SER A 1 194 ? -4.551 4.364 5.296 1.00 96.62 194 SER A N 1
ATOM 1530 C CA . SER A 1 194 ? -4.500 5.119 6.554 1.00 96.62 194 SER A CA 1
ATOM 1531 C C . SER A 1 194 ? -5.554 4.648 7.561 1.00 96.62 194 SER A C 1
ATOM 1533 O O . SER A 1 194 ? -5.327 4.729 8.761 1.00 96.62 194 SER A O 1
ATOM 1535 N N . THR A 1 195 ? -6.695 4.130 7.097 1.00 96.56 195 THR A N 1
ATOM 1536 C CA . THR A 1 195 ? -7.730 3.562 7.980 1.00 96.56 195 THR A CA 1
ATOM 1537 C C . THR A 1 195 ? -7.236 2.282 8.650 1.00 96.56 195 THR A C 1
ATOM 1539 O O . THR A 1 195 ? -7.364 2.140 9.864 1.00 96.56 195 THR A O 1
ATOM 1542 N N . VAL A 1 196 ? -6.598 1.380 7.896 1.00 97.31 196 VAL A N 1
ATOM 1543 C CA . VAL A 1 196 ? -5.915 0.210 8.471 1.00 97.31 196 VAL A CA 1
ATOM 1544 C C . VAL A 1 196 ? -4.858 0.653 9.481 1.00 97.31 196 VAL A C 1
ATOM 1546 O O . VAL A 1 196 ? -4.842 0.159 10.610 1.00 97.31 196 VAL A O 1
ATOM 1549 N N . LEU A 1 197 ? -4.025 1.633 9.120 1.00 97.50 197 LEU A N 1
ATOM 1550 C CA . LEU A 1 197 ? -2.978 2.130 10.008 1.00 97.50 197 LEU A CA 1
ATOM 1551 C C . LEU A 1 197 ? -3.529 2.738 11.306 1.00 97.50 197 LEU A C 1
ATOM 1553 O O . LEU A 1 197 ? -2.968 2.461 12.360 1.00 97.50 197 LEU A O 1
ATOM 1557 N N . LEU A 1 198 ? -4.629 3.498 11.272 1.00 95.50 198 LEU A N 1
ATOM 1558 C CA . LEU A 1 198 ? -5.284 4.023 12.480 1.00 95.50 198 LEU A CA 1
ATOM 1559 C C . LEU A 1 198 ? -5.592 2.894 13.472 1.00 95.50 198 LEU A C 1
ATOM 1561 O O . LEU A 1 198 ? -5.298 2.980 14.666 1.00 95.50 198 LEU A O 1
ATOM 1565 N N . HIS A 1 199 ? -6.175 1.815 12.965 1.00 93.62 199 HIS A N 1
ATOM 1566 C CA . HIS A 1 199 ? -6.573 0.672 13.771 1.00 93.62 199 HIS A CA 1
ATOM 1567 C C . HIS A 1 199 ? -5.379 -0.126 14.306 1.00 93.62 199 HIS A C 1
ATOM 1569 O O . HIS A 1 199 ? -5.366 -0.489 15.485 1.00 93.62 199 HIS A O 1
ATOM 1575 N N . LEU A 1 200 ? -4.349 -0.331 13.483 1.00 94.69 200 LEU A N 1
ATOM 1576 C CA . LEU A 1 200 ? -3.084 -0.926 13.920 1.00 94.69 200 LEU A CA 1
ATOM 1577 C C . LEU A 1 200 ? -2.399 -0.070 14.987 1.00 94.69 200 LEU A C 1
ATOM 1579 O O . LEU A 1 200 ? -1.892 -0.604 15.967 1.00 94.69 200 LEU A O 1
ATOM 1583 N N . LEU A 1 201 ? -2.416 1.254 14.832 1.00 93.50 201 LEU A N 1
ATOM 1584 C CA . LEU A 1 201 ? -1.794 2.198 15.754 1.00 93.50 201 LEU A CA 1
ATOM 1585 C C . LEU A 1 201 ? -2.474 2.178 17.126 1.00 93.50 201 LEU A C 1
ATOM 1587 O O . LEU A 1 201 ? -1.789 2.149 18.148 1.00 93.50 201 LEU A O 1
ATOM 1591 N N . ARG A 1 202 ? -3.809 2.089 17.164 1.00 90.25 202 ARG A N 1
ATOM 1592 C CA . ARG A 1 202 ? -4.574 1.872 18.404 1.00 90.25 202 ARG A CA 1
ATOM 1593 C C . ARG A 1 202 ? -4.205 0.550 19.084 1.00 90.25 202 ARG A C 1
ATOM 1595 O O . ARG A 1 202 ? -3.985 0.536 20.296 1.00 90.25 202 ARG A O 1
ATOM 1602 N N . ALA A 1 203 ? -4.101 -0.539 18.320 1.00 88.06 203 ALA A N 1
ATOM 1603 C CA . ALA A 1 203 ? -3.711 -1.850 18.842 1.00 88.06 203 ALA A CA 1
ATOM 1604 C C . ALA A 1 203 ? -2.264 -1.857 19.370 1.00 88.06 203 ALA A C 1
ATOM 1606 O O . ALA A 1 203 ? -2.015 -2.241 20.512 1.00 88.06 203 ALA A O 1
ATOM 1607 N N . GLY A 1 204 ? -1.312 -1.350 18.584 1.00 89.06 204 GLY A N 1
ATOM 1608 C CA . GLY A 1 204 ? 0.095 -1.247 18.965 1.00 89.06 204 GLY A CA 1
ATOM 1609 C C . GLY A 1 204 ? 0.312 -0.351 20.186 1.00 89.06 204 GLY A C 1
ATOM 1610 O O . GLY A 1 204 ? 1.078 -0.711 21.078 1.00 89.06 204 GLY A O 1
ATOM 1611 N N . TYR A 1 205 ? -0.413 0.768 20.288 1.00 87.69 205 TYR A N 1
ATOM 1612 C CA . TYR A 1 205 ? -0.402 1.631 21.474 1.00 87.69 205 TYR A CA 1
ATOM 1613 C C . TYR A 1 205 ? -0.903 0.904 22.727 1.00 87.69 205 TYR A C 1
ATOM 1615 O O . TYR A 1 205 ? -0.265 0.962 23.782 1.00 87.69 205 TYR A O 1
ATOM 1623 N N . PHE A 1 206 ? -2.016 0.176 22.611 1.00 83.44 206 PHE A N 1
ATOM 1624 C CA . PHE A 1 206 ? -2.551 -0.631 23.705 1.00 83.44 206 PHE A CA 1
ATOM 1625 C C . PHE A 1 206 ? -1.539 -1.683 24.186 1.00 83.44 206 PHE A C 1
ATOM 1627 O O . PHE A 1 206 ? -1.272 -1.791 25.386 1.00 83.44 206 PHE A O 1
ATOM 1634 N N . LEU A 1 207 ? -0.924 -2.416 23.252 1.00 82.06 207 LEU A N 1
ATOM 1635 C CA . LEU A 1 207 ? 0.101 -3.418 23.552 1.00 82.06 207 LEU A CA 1
ATOM 1636 C C . LEU A 1 207 ? 1.354 -2.793 24.185 1.00 82.06 207 LEU A C 1
ATOM 1638 O O . LEU A 1 207 ? 1.911 -3.351 25.129 1.00 82.06 207 LEU A O 1
ATOM 1642 N N . HIS A 1 208 ? 1.777 -1.619 23.710 1.00 82.44 208 HIS A N 1
ATOM 1643 C CA . HIS A 1 208 ? 2.899 -0.868 24.275 1.00 82.44 208 HIS A CA 1
ATOM 1644 C C . HIS A 1 208 ? 2.645 -0.474 25.738 1.00 82.44 208 HIS A C 1
ATOM 1646 O O . HIS A 1 208 ? 3.472 -0.762 26.604 1.00 82.44 208 HIS A O 1
ATOM 1652 N N . LYS A 1 209 ? 1.471 0.104 26.040 1.00 79.50 209 LYS A N 1
ATOM 1653 C CA . LYS A 1 209 ? 1.090 0.481 27.412 1.00 79.50 209 LYS A CA 1
ATOM 1654 C C . LYS A 1 209 ? 1.015 -0.719 28.354 1.00 79.50 209 LYS A C 1
ATOM 1656 O O . LYS A 1 209 ? 1.506 -0.639 29.479 1.00 79.50 209 LYS A O 1
ATOM 1661 N N . ARG A 1 210 ? 0.453 -1.843 27.895 1.00 70.31 210 ARG A N 1
ATOM 1662 C CA . ARG A 1 210 ? 0.381 -3.085 28.684 1.00 70.31 210 ARG A CA 1
ATOM 1663 C C . ARG A 1 210 ? 1.769 -3.612 29.065 1.00 70.31 210 ARG A C 1
ATOM 1665 O O . ARG A 1 210 ? 1.922 -4.171 30.145 1.00 70.31 210 ARG A O 1
ATOM 1672 N N . GLY A 1 211 ? 2.770 -3.421 28.203 1.00 59.94 211 GLY A N 1
ATOM 1673 C CA . GLY A 1 211 ? 4.156 -3.816 28.465 1.00 59.94 211 GLY A CA 1
ATOM 1674 C C . GLY A 1 211 ? 4.902 -2.928 29.469 1.00 59.94 211 GLY A C 1
ATOM 1675 O O . GLY A 1 211 ? 5.916 -3.369 30.002 1.00 59.94 211 GLY A O 1
ATOM 1676 N N . GLN A 1 212 ? 4.422 -1.707 29.748 1.00 62.22 212 GLN A N 1
ATOM 1677 C CA . GLN A 1 212 ? 5.150 -0.723 30.559 1.00 62.22 212 GLN A CA 1
ATOM 1678 C C . GLN A 1 212 ? 4.717 -0.621 32.034 1.00 62.22 212 GLN A C 1
ATOM 1680 O O . GLN A 1 212 ? 5.541 -0.171 32.826 1.00 62.22 212 GLN A O 1
ATOM 1685 N N . SER A 1 213 ? 3.502 -1.026 32.460 1.00 47.50 213 SER A N 1
ATOM 1686 C CA . SER A 1 213 ? 3.098 -1.060 33.894 1.00 47.50 213 SER A CA 1
ATOM 1687 C C . SER A 1 213 ? 1.732 -1.725 34.180 1.00 47.50 213 SER A C 1
ATOM 1689 O O . SER A 1 213 ? 0.812 -1.630 33.372 1.00 47.50 213 SER A O 1
ATOM 1691 N N . ASN A 1 214 ? 1.566 -2.263 35.406 1.00 42.69 214 ASN A N 1
ATOM 1692 C CA . ASN A 1 214 ? 0.301 -2.570 36.123 1.00 42.69 214 ASN A CA 1
ATOM 1693 C C . ASN A 1 214 ? -0.569 -1.307 36.385 1.00 42.69 214 ASN A C 1
ATOM 1695 O O . ASN A 1 214 ? -1.042 -1.079 37.498 1.00 42.69 214 ASN A O 1
ATOM 1699 N N . ALA A 1 215 ? -0.734 -0.425 35.400 1.00 37.06 215 ALA A N 1
ATOM 1700 C CA . ALA A 1 215 ? -1.336 0.888 35.601 1.00 37.06 215 ALA A CA 1
ATOM 1701 C C . ALA A 1 215 ? -2.813 0.913 35.182 1.00 37.06 215 ALA A C 1
ATOM 1703 O O . ALA A 1 215 ? -3.143 0.788 34.003 1.00 37.06 215 ALA A O 1
ATOM 1704 N N . ASN A 1 216 ? -3.679 1.166 36.169 1.00 37.88 216 ASN A N 1
ATOM 1705 C CA . ASN A 1 216 ? -5.097 1.540 36.070 1.00 37.88 216 ASN A CA 1
ATOM 1706 C C . ASN A 1 216 ? -5.301 2.917 35.385 1.00 37.88 216 ASN A C 1
ATOM 1708 O O . ASN A 1 216 ? -6.011 3.777 35.901 1.00 37.88 216 ASN A O 1
ATOM 1712 N N . GLY A 1 217 ? -4.631 3.173 34.261 1.00 39.91 217 GLY A N 1
ATOM 1713 C CA . GLY A 1 217 ? -4.829 4.384 33.466 1.00 39.91 217 GLY A CA 1
ATOM 1714 C C . GLY A 1 217 ? -6.081 4.261 32.602 1.00 39.91 217 GLY A C 1
ATOM 1715 O O . GLY A 1 217 ? -6.305 3.220 31.978 1.00 39.91 217 GLY A O 1
ATOM 1716 N N . ASP A 1 218 ? -6.901 5.309 32.558 1.00 43.69 218 ASP A N 1
ATOM 1717 C CA . ASP A 1 218 ? -8.121 5.321 31.755 1.00 43.69 218 ASP A CA 1
ATOM 1718 C C . ASP A 1 218 ? -7.754 5.152 30.263 1.00 43.69 218 ASP A C 1
ATOM 1720 O O . ASP A 1 218 ? -7.052 5.963 29.667 1.00 43.69 218 ASP A O 1
ATOM 1724 N N . LEU A 1 219 ? -8.164 4.026 29.669 1.00 51.66 219 LEU A N 1
ATOM 1725 C CA . LEU A 1 219 ? -7.870 3.605 28.285 1.00 51.66 219 LEU A CA 1
ATOM 1726 C C . LEU A 1 219 ? -8.676 4.386 27.230 1.00 51.66 219 LEU A C 1
ATOM 1728 O O . LEU A 1 219 ? -8.804 3.927 26.096 1.00 51.66 219 LEU A O 1
ATOM 1732 N N . LYS A 1 220 ? -9.295 5.503 27.622 1.00 49.50 220 LYS A N 1
ATOM 1733 C CA . LYS A 1 220 ? -10.285 6.209 26.804 1.00 49.50 220 LYS A CA 1
ATOM 1734 C C . LYS A 1 220 ? -9.658 7.026 25.681 1.00 49.50 220 LYS A C 1
ATOM 1736 O O . LYS A 1 220 ? -10.259 7.100 24.616 1.00 49.50 220 LYS A O 1
ATOM 1741 N N . ASP A 1 221 ? -8.432 7.502 25.864 1.00 61.06 221 ASP A N 1
ATOM 1742 C CA . ASP A 1 221 ? -7.863 8.467 24.930 1.00 61.06 221 ASP A CA 1
ATOM 1743 C C . ASP A 1 221 ? -6.863 7.782 23.998 1.00 61.06 221 ASP A C 1
ATOM 1745 O O . ASP A 1 221 ? -5.940 7.090 24.443 1.00 61.06 221 ASP A O 1
ATOM 1749 N N . PHE A 1 222 ? -7.051 7.967 22.690 1.00 72.44 222 PHE A N 1
ATOM 1750 C CA . PHE A 1 222 ? -6.017 7.735 21.689 1.00 72.44 222 PHE A CA 1
ATOM 1751 C C . PHE A 1 222 ? -5.201 9.031 21.575 1.00 72.44 222 PHE A C 1
ATOM 1753 O O . PHE A 1 222 ? -5.614 9.948 20.872 1.00 72.44 222 PHE A O 1
ATOM 1760 N N . PRO A 1 223 ? -4.062 9.154 22.278 1.00 80.75 223 PRO A N 1
ATOM 1761 C CA . PRO A 1 223 ? -3.408 10.449 22.485 1.00 80.75 223 PRO A CA 1
ATOM 1762 C C . PRO A 1 223 ? -2.566 10.900 21.288 1.00 80.75 223 PRO A C 1
ATOM 1764 O O . PRO A 1 223 ? -1.899 11.929 21.359 1.00 80.75 223 PRO A O 1
ATOM 1767 N N . ILE A 1 224 ? -2.503 10.097 20.222 1.00 88.00 224 ILE A N 1
ATOM 1768 C CA . ILE A 1 224 ? -1.636 10.395 19.090 1.00 88.00 224 ILE A CA 1
ATOM 1769 C C . ILE A 1 224 ? -2.318 11.453 18.239 1.00 88.00 224 ILE A C 1
ATOM 1771 O O . ILE A 1 224 ? -3.369 11.222 17.633 1.00 88.00 224 ILE A O 1
ATOM 1775 N N . ARG A 1 225 ? -1.661 12.608 18.170 1.00 90.50 225 ARG A N 1
ATOM 1776 C CA . ARG A 1 225 ? -2.048 13.723 17.317 1.00 90.50 225 ARG A CA 1
ATOM 1777 C C . ARG A 1 225 ? -2.217 13.248 15.878 1.00 90.50 225 ARG A C 1
ATOM 1779 O O . ARG A 1 225 ? -1.313 12.644 15.298 1.00 90.50 225 ARG A O 1
ATOM 1786 N N . THR A 1 226 ? -3.374 13.529 15.299 1.00 94.88 226 THR A N 1
ATOM 1787 C CA . THR A 1 226 ? -3.716 13.124 13.938 1.00 94.88 226 THR A CA 1
ATOM 1788 C C . THR A 1 226 ? -3.635 14.333 13.015 1.00 94.88 226 THR A C 1
ATOM 1790 O O . THR A 1 226 ? -4.208 15.377 13.292 1.00 94.88 226 THR A O 1
ATOM 1793 N N . ILE A 1 227 ? -2.914 14.212 11.908 1.00 95.44 227 ILE A N 1
ATOM 1794 C CA . ILE A 1 227 ? -2.724 15.273 10.921 1.00 95.44 227 ILE A CA 1
ATOM 1795 C C . ILE A 1 227 ? -3.598 14.952 9.715 1.00 95.44 227 ILE A C 1
ATOM 1797 O O . ILE A 1 227 ? -3.504 13.852 9.164 1.00 95.44 227 ILE A O 1
ATOM 1801 N N . TYR A 1 228 ? -4.404 15.921 9.282 1.00 95.38 228 TYR A N 1
ATOM 1802 C CA . TYR A 1 228 ? -5.194 15.826 8.059 1.00 95.38 228 TYR A CA 1
ATOM 1803 C C . TYR A 1 228 ? -4.889 16.991 7.114 1.00 95.38 228 TYR A C 1
ATOM 1805 O O . TYR A 1 228 ? -5.075 18.153 7.470 1.00 95.38 228 TYR A O 1
ATOM 1813 N N . PHE A 1 229 ? -4.437 16.684 5.896 1.00 91.25 229 PHE A N 1
ATOM 1814 C CA . PHE A 1 229 ? -4.263 17.673 4.829 1.00 91.25 229 PHE A CA 1
ATOM 1815 C C . PHE A 1 229 ? -5.563 17.807 4.041 1.00 91.25 229 PHE A C 1
ATOM 1817 O O . PHE A 1 229 ? -5.865 16.990 3.169 1.00 91.25 229 PHE A O 1
ATOM 1824 N N . GLU A 1 230 ? -6.335 18.841 4.357 1.00 89.81 230 GLU A N 1
ATOM 1825 C CA . GLU A 1 230 ? -7.604 19.104 3.692 1.00 89.81 230 GLU A CA 1
ATOM 1826 C C . GLU A 1 230 ? -7.357 19.777 2.338 1.00 89.81 230 GLU A C 1
ATOM 1828 O O . GLU A 1 230 ? -6.698 20.814 2.241 1.00 89.81 230 GLU A O 1
ATOM 1833 N N . SER A 1 231 ? -7.918 19.189 1.281 1.00 86.31 231 SER A N 1
ATOM 1834 C CA . SER A 1 231 ? -7.839 19.717 -0.078 1.00 86.31 231 SER A CA 1
ATOM 1835 C C . SER A 1 231 ? -9.241 19.933 -0.649 1.00 86.31 231 SER A C 1
ATOM 1837 O O . SER A 1 231 ? -10.095 19.053 -0.517 1.00 86.31 231 SER A O 1
ATOM 1839 N N . PRO A 1 232 ? -9.494 21.048 -1.363 1.00 84.06 232 PRO A N 1
ATOM 1840 C CA . PRO A 1 232 ? -10.766 21.264 -2.058 1.00 84.06 232 PRO A CA 1
ATOM 1841 C C . PRO A 1 232 ? -10.997 20.260 -3.197 1.00 84.06 232 PRO A C 1
ATOM 1843 O O . PRO A 1 232 ? -12.103 20.152 -3.715 1.00 84.06 232 PRO A O 1
ATOM 1846 N N . CYS A 1 233 ? -9.953 19.535 -3.603 1.00 86.88 233 CYS A N 1
ATOM 1847 C CA . CYS A 1 233 ? -10.010 18.525 -4.651 1.00 86.88 233 CYS A CA 1
ATOM 1848 C C . CYS A 1 233 ? -10.284 17.114 -4.100 1.00 86.88 233 CYS A C 1
ATOM 1850 O O . CYS A 1 233 ? -10.270 16.162 -4.879 1.00 86.88 233 CYS A O 1
ATOM 1852 N N . THR A 1 234 ? -10.481 16.958 -2.787 1.00 88.56 234 THR A N 1
ATOM 1853 C CA . THR A 1 234 ? -10.815 15.679 -2.144 1.00 88.56 234 THR A CA 1
ATOM 1854 C C . THR A 1 234 ? -12.288 15.335 -2.363 1.00 88.56 234 THR A C 1
ATOM 1856 O O . THR A 1 234 ? -13.151 16.212 -2.356 1.00 88.56 234 THR A O 1
ATOM 1859 N N . PHE A 1 235 ? -12.593 14.047 -2.536 1.00 92.25 235 PHE A N 1
ATOM 1860 C CA . PHE A 1 235 ? -13.976 13.578 -2.622 1.00 92.25 235 PHE A CA 1
ATOM 1861 C C . PHE A 1 235 ? -14.769 13.927 -1.348 1.00 92.25 235 PHE A C 1
ATOM 1863 O O . PHE A 1 235 ? -14.274 13.671 -0.244 1.00 92.25 235 PHE A O 1
ATOM 1870 N N . PRO A 1 236 ? -16.010 14.439 -1.460 1.00 92.75 236 PRO A N 1
ATOM 1871 C CA . PRO A 1 236 ? -16.864 14.706 -0.303 1.00 92.75 236 PRO A CA 1
ATOM 1872 C C . PRO A 1 236 ? -17.055 13.486 0.607 1.00 92.75 236 PRO A C 1
ATOM 1874 O O . PRO A 1 236 ? -17.074 13.627 1.827 1.00 92.75 236 PRO A O 1
ATOM 1877 N N . GLU A 1 237 ? -17.134 12.285 0.036 1.00 94.38 237 GLU A N 1
ATOM 1878 C CA . GLU A 1 237 ? -17.262 11.024 0.768 1.00 94.38 237 GLU A CA 1
ATOM 1879 C C . GLU A 1 237 ? -16.016 10.702 1.600 1.00 94.38 237 GLU A C 1
ATOM 1881 O O . GLU A 1 237 ? -16.144 10.154 2.692 1.00 94.38 237 GLU A O 1
ATOM 1886 N N . ILE A 1 238 ? -14.817 11.058 1.120 1.00 93.81 238 ILE A N 1
ATOM 1887 C CA . ILE A 1 238 ? -13.575 10.924 1.897 1.00 93.81 238 ILE A CA 1
ATOM 1888 C C . ILE A 1 238 ? -13.539 11.952 3.021 1.00 93.81 238 ILE A C 1
ATOM 1890 O O . ILE A 1 238 ? -13.190 11.595 4.143 1.00 93.81 238 ILE A O 1
ATOM 1894 N N . ASN A 1 239 ? -13.940 13.199 2.754 1.00 91.38 239 ASN A N 1
ATOM 1895 C CA . ASN A 1 239 ? -14.025 14.235 3.787 1.00 91.38 239 ASN A CA 1
ATOM 1896 C C . ASN A 1 239 ? -15.004 13.827 4.897 1.00 91.38 239 ASN A C 1
ATOM 1898 O O . ASN A 1 239 ? -14.619 13.809 6.064 1.00 91.38 239 ASN A O 1
ATOM 1902 N N . SER A 1 240 ? -16.234 13.436 4.538 1.00 92.75 240 SER A N 1
ATOM 1903 C CA . SER A 1 240 ? -17.237 12.957 5.499 1.00 92.75 240 SER A CA 1
ATOM 1904 C C . SER A 1 240 ? -16.695 11.774 6.286 1.00 92.75 240 SER A C 1
ATOM 1906 O O . SER A 1 240 ? -16.658 11.827 7.507 1.00 92.75 240 SER A O 1
ATOM 1908 N N . PHE A 1 241 ? -16.171 10.752 5.601 1.00 94.62 241 PHE A N 1
ATOM 1909 C CA . PHE A 1 241 ? -15.617 9.576 6.264 1.00 94.62 241 PHE A CA 1
ATOM 1910 C C . PHE A 1 241 ? -14.476 9.926 7.227 1.00 94.62 241 PHE A C 1
ATOM 1912 O O . PHE A 1 241 ? -14.417 9.369 8.320 1.00 94.62 241 PHE A O 1
ATOM 1919 N N . THR A 1 242 ? -13.592 10.856 6.859 1.00 93.88 242 THR A N 1
ATOM 1920 C CA . THR A 1 242 ? -12.472 11.295 7.704 1.00 93.88 242 THR A CA 1
ATOM 1921 C C . THR A 1 242 ? -12.981 11.948 8.988 1.00 93.88 242 THR A C 1
ATOM 1923 O O . THR A 1 242 ? -12.571 11.536 10.072 1.00 93.88 242 THR A O 1
ATOM 1926 N N . TYR A 1 243 ? -13.912 12.904 8.892 1.00 92.81 243 TYR A N 1
ATOM 1927 C CA . TYR A 1 243 ? -14.478 13.585 10.062 1.00 92.81 243 TYR A CA 1
ATOM 1928 C C . TYR A 1 243 ? -15.375 12.673 10.905 1.00 92.81 243 TYR A C 1
ATOM 1930 O O . TYR A 1 243 ? -15.281 12.692 12.131 1.00 92.81 243 TYR A O 1
ATOM 1938 N N . ASP A 1 244 ? -16.184 11.825 10.270 1.00 90.75 244 ASP A N 1
ATOM 1939 C CA . ASP A 1 244 ? -17.025 10.842 10.956 1.00 90.75 244 ASP A CA 1
ATOM 1940 C C . ASP A 1 244 ? -16.162 9.834 11.724 1.00 90.75 244 ASP A C 1
ATOM 1942 O O . ASP A 1 244 ? -16.465 9.495 12.865 1.00 90.75 244 ASP A O 1
ATOM 1946 N N . THR A 1 245 ? -15.054 9.386 11.124 1.00 89.75 245 THR A N 1
ATOM 1947 C CA . THR A 1 245 ? -14.071 8.502 11.768 1.00 89.75 245 THR A CA 1
ATOM 1948 C C . THR A 1 245 ? -13.376 9.214 12.923 1.00 89.75 245 THR A C 1
ATOM 1950 O O . THR A 1 245 ? -13.230 8.634 13.995 1.00 89.75 245 THR A O 1
ATOM 1953 N N . ALA A 1 246 ? -12.991 10.477 12.742 1.00 89.44 246 ALA A N 1
ATOM 1954 C CA . ALA A 1 246 ? -12.385 11.284 13.794 1.00 89.44 246 ALA A CA 1
ATOM 1955 C C . ALA A 1 246 ? -13.294 11.412 15.016 1.00 89.44 246 ALA A C 1
ATOM 1957 O O . ALA A 1 246 ? -12.864 11.130 16.128 1.00 89.44 246 ALA A O 1
ATOM 1958 N N . ALA A 1 247 ? -14.564 11.760 14.796 1.00 87.56 247 ALA A N 1
ATOM 1959 C CA . ALA A 1 247 ? -15.562 11.866 15.853 1.00 87.56 247 ALA A CA 1
ATOM 1960 C C . ALA A 1 247 ? -15.861 10.503 16.496 1.00 87.56 247 ALA A C 1
ATOM 1962 O O . ALA A 1 247 ? -15.954 10.396 17.715 1.00 87.56 247 ALA A O 1
ATOM 1963 N N . ALA A 1 248 ? -15.967 9.443 15.689 1.00 84.12 248 ALA A N 1
ATOM 1964 C CA . ALA A 1 248 ? -16.232 8.088 16.167 1.00 84.12 248 ALA A CA 1
ATOM 1965 C C . ALA A 1 248 ? -15.073 7.473 16.960 1.00 84.12 248 ALA A C 1
ATOM 1967 O O . ALA A 1 248 ? -15.274 6.449 17.604 1.00 84.12 248 ALA A O 1
ATOM 1968 N N . TYR A 1 249 ? -13.873 8.046 16.898 1.00 82.38 249 TYR A N 1
ATOM 1969 C CA . TYR A 1 249 ? -12.694 7.540 17.601 1.00 82.38 249 TYR A CA 1
ATOM 1970 C C . TYR A 1 249 ? -12.016 8.578 18.495 1.00 82.38 249 TYR A C 1
ATOM 1972 O O . TYR A 1 249 ? -10.945 8.274 19.020 1.00 82.38 249 TYR A O 1
ATOM 1980 N N . ASP A 1 250 ? -12.649 9.739 18.675 1.00 84.19 250 ASP A N 1
ATOM 1981 C CA . ASP A 1 250 ? -12.164 10.892 19.441 1.00 84.19 250 ASP A CA 1
ATOM 1982 C C . ASP A 1 250 ? -10.726 11.300 19.074 1.00 84.19 250 ASP A C 1
ATOM 1984 O O . ASP A 1 250 ? -9.840 11.447 19.914 1.00 84.19 250 ASP A O 1
ATOM 1988 N N . LEU A 1 251 ? -10.461 11.404 17.767 1.00 87.69 251 LEU A N 1
ATOM 1989 C CA . LEU A 1 251 ? -9.138 11.761 17.259 1.00 87.69 251 LEU A CA 1
ATOM 1990 C C . LEU A 1 251 ? -8.909 13.271 17.368 1.00 87.69 251 LEU A C 1
ATOM 1992 O O . LEU A 1 251 ? -9.676 14.067 16.821 1.00 87.69 251 LEU A O 1
ATOM 1996 N N . GLN A 1 252 ? -7.788 13.668 17.972 1.00 87.00 252 GLN A N 1
ATOM 1997 C CA . GLN A 1 252 ? -7.315 15.050 17.923 1.00 87.00 252 GLN A CA 1
ATOM 1998 C C . GLN A 1 252 ? -6.763 15.360 16.521 1.00 87.00 252 GLN A C 1
ATOM 2000 O O . GLN A 1 252 ? -5.602 15.063 16.234 1.00 87.00 252 GLN A O 1
ATOM 2005 N N . ILE A 1 253 ? -7.599 15.930 15.645 1.00 90.69 253 ILE A N 1
ATOM 2006 C CA . ILE A 1 253 ? -7.214 16.278 14.270 1.00 90.69 253 ILE A CA 1
ATOM 2007 C C . ILE A 1 253 ? -6.706 17.717 14.155 1.00 90.69 253 ILE A C 1
ATOM 2009 O O . ILE A 1 253 ? -7.461 18.670 14.345 1.00 90.69 253 ILE A O 1
ATOM 2013 N N . ASP A 1 254 ? -5.468 17.863 13.689 1.00 91.81 254 ASP A N 1
ATOM 2014 C CA . ASP A 1 254 ? -4.932 19.104 13.139 1.00 91.81 254 ASP A CA 1
ATOM 2015 C C . ASP A 1 254 ? -5.207 19.159 11.633 1.00 91.81 254 ASP A C 1
ATOM 2017 O O . ASP A 1 254 ? -4.633 18.404 10.841 1.00 91.81 254 ASP A O 1
ATOM 2021 N N . THR A 1 255 ? -6.107 20.058 11.228 1.00 93.00 255 THR A N 1
ATOM 2022 C CA . THR A 1 255 ? -6.443 20.255 9.812 1.00 93.00 255 THR A CA 1
ATOM 2023 C C . THR A 1 255 ? -5.515 21.287 9.182 1.00 93.00 255 THR A C 1
ATOM 2025 O O . THR A 1 255 ? -5.550 22.467 9.533 1.00 93.00 255 THR A O 1
ATOM 2028 N N . ILE A 1 256 ? -4.728 20.857 8.202 1.00 92.44 256 ILE A N 1
ATOM 2029 C CA . ILE A 1 256 ? -3.798 21.695 7.450 1.00 92.44 256 ILE A CA 1
ATOM 2030 C C . ILE A 1 256 ? -4.396 21.999 6.076 1.00 92.44 256 ILE A C 1
ATOM 2032 O O . ILE A 1 256 ? -4.744 21.088 5.331 1.00 92.44 256 ILE A O 1
ATOM 2036 N N . ARG A 1 257 ? -4.491 23.291 5.738 1.00 91.38 257 ARG A N 1
ATOM 2037 C CA . ARG A 1 257 ? -5.027 23.797 4.454 1.00 91.38 257 ARG A CA 1
ATOM 2038 C C . ARG A 1 257 ? -3.963 24.411 3.538 1.00 91.38 257 ARG A C 1
ATOM 2040 O O . ARG A 1 257 ? -4.290 25.034 2.532 1.00 91.38 257 ARG A O 1
ATOM 2047 N N . LEU A 1 258 ? -2.697 24.288 3.926 1.00 87.25 258 LEU A N 1
ATOM 2048 C CA . LEU A 1 258 ? -1.539 24.673 3.120 1.00 87.25 258 LEU A CA 1
ATOM 2049 C C . LEU A 1 258 ? -1.107 23.497 2.235 1.00 87.25 258 LEU A C 1
ATOM 2051 O O . LEU A 1 258 ? -1.583 22.373 2.406 1.00 87.25 258 LEU A O 1
ATOM 2055 N N . ASP A 1 259 ? -0.178 23.737 1.310 1.00 86.94 259 ASP A N 1
ATOM 2056 C CA . ASP A 1 259 ? 0.498 22.638 0.624 1.00 86.94 259 ASP A CA 1
ATOM 2057 C C . ASP A 1 259 ? 1.267 21.754 1.622 1.00 86.94 259 ASP A C 1
ATOM 2059 O O . ASP A 1 259 ? 1.602 22.168 2.735 1.00 86.94 259 ASP A O 1
ATOM 2063 N N . PHE A 1 260 ? 1.554 20.515 1.217 1.00 84.19 260 PHE A N 1
ATOM 2064 C CA . PHE A 1 260 ? 2.155 19.511 2.096 1.00 84.19 260 PHE A CA 1
ATOM 2065 C C . PHE A 1 260 ? 3.449 19.975 2.768 1.00 84.19 260 PHE A C 1
ATOM 2067 O O . PHE A 1 260 ? 3.656 19.694 3.949 1.00 84.19 260 PHE A O 1
ATOM 2074 N N . LYS A 1 261 ? 4.322 20.673 2.034 1.00 85.44 261 LYS A N 1
ATOM 2075 C CA . LYS A 1 261 ? 5.631 21.065 2.551 1.00 85.44 261 LYS A CA 1
ATOM 2076 C C . LYS A 1 261 ? 5.490 22.214 3.541 1.00 85.44 261 LYS A C 1
ATOM 2078 O O . LYS A 1 261 ? 5.919 22.066 4.682 1.00 85.44 261 LYS A O 1
ATOM 2083 N N . SER A 1 262 ? 4.854 23.315 3.141 1.00 88.69 262 SER A N 1
ATOM 2084 C CA . SER A 1 262 ? 4.677 24.467 4.032 1.00 88.69 262 SER A CA 1
ATOM 2085 C C . SER A 1 262 ? 3.794 24.138 5.236 1.00 88.69 262 SER A C 1
ATOM 2087 O O . SER A 1 262 ? 4.040 24.623 6.338 1.00 88.69 262 SER A O 1
ATOM 2089 N N . GLY A 1 263 ? 2.808 23.259 5.056 1.00 90.06 263 GLY A N 1
ATOM 2090 C CA . GLY A 1 263 ? 1.982 22.731 6.133 1.00 90.06 263 GLY A CA 1
ATOM 2091 C C . GLY A 1 263 ? 2.773 21.935 7.172 1.00 90.06 263 GLY A C 1
ATOM 2092 O O . GLY A 1 263 ? 2.644 22.198 8.367 1.00 90.06 263 GLY A O 1
ATOM 2093 N N . LEU A 1 264 ? 3.631 21.004 6.733 1.00 89.31 264 LEU A N 1
ATOM 2094 C CA . LEU A 1 264 ? 4.526 20.277 7.641 1.00 89.31 264 LEU A CA 1
ATOM 2095 C C . LEU A 1 264 ? 5.543 21.207 8.310 1.00 89.31 264 LEU A C 1
ATOM 2097 O O . LEU A 1 264 ? 5.779 21.072 9.504 1.00 89.31 264 LEU A O 1
ATOM 2101 N N . GLU A 1 265 ? 6.134 22.154 7.580 1.00 90.81 265 GLU A N 1
ATOM 2102 C CA . GLU A 1 265 ? 7.087 23.117 8.150 1.00 90.81 265 GLU A CA 1
ATOM 2103 C C . GLU A 1 265 ? 6.457 23.948 9.276 1.00 90.81 265 GLU A C 1
ATOM 2105 O O . GLU A 1 265 ? 7.073 24.117 10.329 1.00 90.81 265 GLU A O 1
ATOM 2110 N N . ALA A 1 266 ? 5.223 24.426 9.088 1.00 91.12 266 ALA A N 1
ATOM 2111 C CA . ALA A 1 266 ? 4.485 25.145 10.123 1.00 91.12 266 ALA A CA 1
ATOM 2112 C C . ALA A 1 266 ? 4.182 24.244 11.332 1.00 91.12 266 ALA A C 1
ATOM 2114 O O . ALA A 1 266 ? 4.481 24.613 12.468 1.00 91.12 266 ALA A O 1
ATOM 2115 N N . LEU A 1 267 ? 3.670 23.033 11.087 1.00 89.88 267 LEU A N 1
ATOM 2116 C CA . LEU A 1 267 ? 3.299 22.091 12.143 1.00 89.88 267 LEU A CA 1
ATOM 2117 C C . LEU A 1 267 ? 4.497 21.687 13.016 1.00 89.88 267 LEU A C 1
ATOM 2119 O O . LEU A 1 267 ? 4.393 21.700 14.243 1.00 89.88 267 LEU A O 1
ATOM 2123 N N . LEU A 1 268 ? 5.626 21.342 12.387 1.00 88.94 268 LEU A N 1
ATOM 2124 C CA . LEU A 1 268 ? 6.855 20.903 13.061 1.00 88.94 268 LEU A CA 1
ATOM 2125 C C . LEU A 1 268 ? 7.573 22.049 13.790 1.00 88.94 268 LEU A C 1
ATOM 2127 O O . LEU A 1 268 ? 8.384 21.807 14.679 1.00 88.94 268 LEU A O 1
ATOM 2131 N N . LYS A 1 269 ? 7.290 23.304 13.425 1.00 88.88 269 LYS A N 1
ATOM 2132 C CA . LYS A 1 269 ? 7.801 24.482 14.135 1.00 88.88 269 LYS A CA 1
ATOM 2133 C C . LYS A 1 269 ? 7.009 24.774 15.410 1.00 88.88 269 LYS A C 1
ATOM 2135 O O . LYS A 1 269 ? 7.585 25.248 16.386 1.00 88.88 269 LYS A O 1
ATOM 2140 N N . GLU A 1 270 ? 5.702 24.529 15.390 1.00 87.69 270 GLU A N 1
ATOM 2141 C CA . GLU A 1 270 ? 4.802 24.802 16.517 1.00 87.69 270 GLU A CA 1
ATOM 2142 C C . GLU A 1 270 ? 4.727 23.649 17.523 1.00 87.69 270 GLU A C 1
ATOM 2144 O O . GLU A 1 270 ? 4.417 23.874 18.692 1.00 87.69 270 GLU A O 1
ATOM 2149 N N . ASN A 1 271 ? 5.024 22.422 17.090 1.00 84.56 271 ASN A N 1
ATOM 2150 C CA . ASN A 1 271 ? 4.872 21.214 17.895 1.00 84.56 271 ASN A CA 1
ATOM 2151 C C . ASN A 1 271 ? 6.165 20.383 17.890 1.00 84.56 271 ASN A C 1
ATOM 2153 O O . ASN A 1 271 ? 6.832 20.311 16.860 1.00 84.56 271 ASN A O 1
ATOM 2157 N N . PRO A 1 272 ? 6.502 19.684 18.989 1.00 87.19 272 PRO A N 1
ATOM 2158 C CA . PRO A 1 272 ? 7.740 18.908 19.121 1.00 87.19 272 PRO A CA 1
ATOM 2159 C C . PRO A 1 272 ? 7.698 17.560 18.372 1.00 87.19 272 PRO A C 1
ATOM 2161 O O . PRO A 1 272 ? 8.239 16.561 18.838 1.00 87.19 272 PRO A O 1
ATOM 2164 N N . ILE A 1 273 ? 7.034 17.493 17.217 1.00 92.31 273 ILE A N 1
ATOM 2165 C CA . ILE A 1 273 ? 6.856 16.248 16.465 1.00 92.31 273 ILE A CA 1
ATOM 2166 C C . ILE A 1 273 ? 8.195 15.834 15.843 1.00 92.31 273 ILE A C 1
ATOM 2168 O O . ILE A 1 273 ? 8.825 16.593 15.109 1.00 92.31 273 ILE A O 1
ATOM 2172 N N . ARG A 1 274 ? 8.614 14.597 16.105 1.00 91.12 274 ARG A N 1
ATOM 2173 C CA . ARG A 1 274 ? 9.848 13.995 15.578 1.00 91.12 274 ARG A CA 1
ATOM 2174 C C . ARG A 1 274 ? 9.596 12.747 14.751 1.00 91.12 274 ARG A C 1
ATOM 2176 O O . ARG A 1 274 ? 10.450 12.407 13.933 1.00 91.12 274 ARG A O 1
ATOM 2183 N N . ALA A 1 275 ? 8.449 12.092 14.920 1.00 93.75 275 ALA A N 1
ATOM 2184 C CA . ALA A 1 275 ? 8.065 10.923 14.140 1.00 93.75 275 ALA A CA 1
ATOM 2185 C C . ALA A 1 275 ? 6.616 11.022 13.653 1.00 93.75 275 ALA A C 1
ATOM 2187 O O . ALA A 1 275 ? 5.724 11.416 14.401 1.00 93.75 275 ALA A O 1
ATOM 2188 N N . ILE A 1 276 ? 6.382 10.649 12.394 1.00 96.38 276 ILE A N 1
ATOM 2189 C CA . ILE A 1 276 ? 5.053 10.641 11.781 1.00 96.38 276 ILE A CA 1
ATOM 2190 C C . ILE A 1 276 ? 4.774 9.252 11.208 1.00 96.38 276 ILE A C 1
ATOM 2192 O O . ILE A 1 276 ? 5.504 8.773 10.338 1.00 96.38 276 ILE A O 1
ATOM 2196 N N . PHE A 1 277 ? 3.698 8.621 11.675 1.00 97.94 277 PHE A N 1
ATOM 2197 C CA . PHE A 1 277 ? 3.172 7.379 11.120 1.00 97.94 277 PHE A CA 1
ATOM 2198 C C . PHE A 1 277 ? 2.460 7.635 9.789 1.00 97.94 277 PHE A C 1
ATOM 2200 O O . PHE A 1 277 ? 1.555 8.473 9.719 1.00 97.94 277 PHE A O 1
ATOM 2207 N N . LEU A 1 278 ? 2.846 6.895 8.748 1.00 95.31 278 LEU A N 1
ATOM 2208 C CA . LEU A 1 278 ? 2.324 7.029 7.388 1.00 95.31 278 LEU A CA 1
ATOM 2209 C C . LEU A 1 278 ? 1.772 5.697 6.869 1.00 95.31 278 LEU A C 1
ATOM 2211 O O . LEU A 1 278 ? 2.411 4.651 6.977 1.00 95.31 278 LEU A O 1
ATOM 2215 N N . GLY A 1 279 ? 0.581 5.748 6.267 1.00 92.69 279 GLY A N 1
ATOM 2216 C CA . GLY A 1 279 ? -0.084 4.592 5.655 1.00 92.69 279 GLY A CA 1
ATOM 2217 C C . GLY A 1 279 ? 0.404 4.322 4.233 1.00 92.69 279 GLY A C 1
ATOM 2218 O O . GLY A 1 279 ? -0.414 4.286 3.321 1.00 92.69 279 GLY A O 1
ATOM 2219 N N . VAL A 1 280 ? 1.721 4.220 4.040 1.00 85.62 280 VAL A N 1
ATOM 2220 C CA . VAL A 1 280 ? 2.365 4.022 2.729 1.00 85.62 280 VAL A CA 1
ATOM 2221 C C . VAL A 1 280 ? 2.774 2.559 2.567 1.00 85.62 280 VAL A C 1
ATOM 2223 O O . VAL A 1 280 ? 3.320 1.971 3.502 1.00 85.62 280 VAL A O 1
ATOM 2226 N N . ARG A 1 281 ? 2.543 1.992 1.377 1.00 86.75 281 ARG A N 1
ATOM 2227 C CA . ARG A 1 281 ? 2.944 0.629 0.990 1.00 86.75 281 ARG A CA 1
ATOM 2228 C C . ARG A 1 281 ? 4.036 0.655 -0.073 1.00 86.75 281 ARG A C 1
ATOM 2230 O O . ARG A 1 281 ? 4.201 1.642 -0.781 1.00 86.75 281 ARG A O 1
ATOM 2237 N N . ILE A 1 282 ? 4.749 -0.454 -0.226 1.00 67.56 282 ILE A N 1
ATOM 2238 C CA . ILE A 1 282 ? 5.905 -0.595 -1.120 1.00 67.56 282 ILE A CA 1
ATOM 2239 C C . ILE A 1 282 ? 5.598 -0.243 -2.585 1.00 67.56 282 ILE A C 1
ATOM 2241 O O . ILE A 1 282 ? 6.425 0.341 -3.277 1.00 67.56 282 ILE A O 1
ATOM 2245 N N . GLY A 1 283 ? 4.375 -0.541 -3.035 1.00 59.97 283 GLY A N 1
ATOM 2246 C CA . GLY A 1 283 ? 3.903 -0.267 -4.392 1.00 59.97 283 GLY A CA 1
ATOM 2247 C C . GLY A 1 283 ? 3.461 1.180 -4.626 1.00 59.97 283 GLY A C 1
ATOM 2248 O O . GLY A 1 283 ? 3.033 1.518 -5.731 1.00 59.97 283 GLY A O 1
ATOM 2249 N N . ASP A 1 284 ? 3.524 2.049 -3.612 1.00 70.12 284 ASP A N 1
ATOM 2250 C CA . ASP A 1 284 ? 3.170 3.454 -3.771 1.00 70.12 284 ASP A CA 1
ATOM 2251 C C . ASP A 1 284 ? 4.315 4.255 -4.417 1.00 70.12 284 ASP A C 1
ATOM 2253 O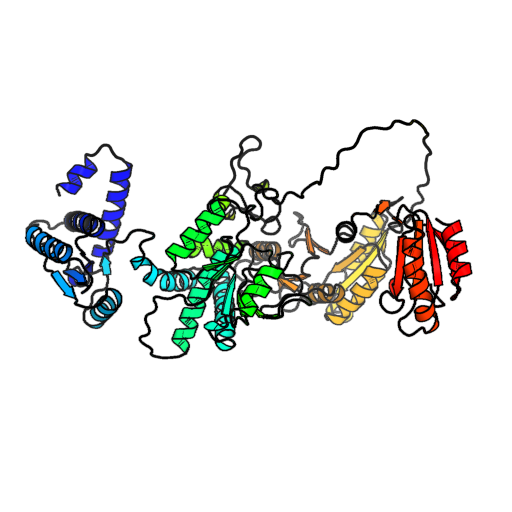 O . ASP A 1 284 ? 5.476 4.091 -4.043 1.00 70.12 284 ASP A O 1
ATOM 2257 N N . PRO A 1 285 ? 4.023 5.219 -5.317 1.00 65.56 285 PRO A N 1
ATOM 2258 C CA . PRO A 1 285 ? 5.044 6.037 -5.980 1.00 65.56 285 PRO A CA 1
ATOM 2259 C C . PRO A 1 285 ? 5.977 6.779 -5.019 1.00 65.56 285 PRO A C 1
ATOM 2261 O O . PRO A 1 285 ? 7.112 7.085 -5.365 1.00 65.56 285 PRO A O 1
ATOM 2264 N N . THR A 1 286 ? 5.498 7.087 -3.813 1.00 66.19 286 THR A N 1
ATOM 2265 C CA . THR A 1 286 ? 6.260 7.802 -2.787 1.00 66.19 286 THR A CA 1
ATOM 2266 C C . THR A 1 286 ? 7.132 6.883 -1.932 1.00 66.19 2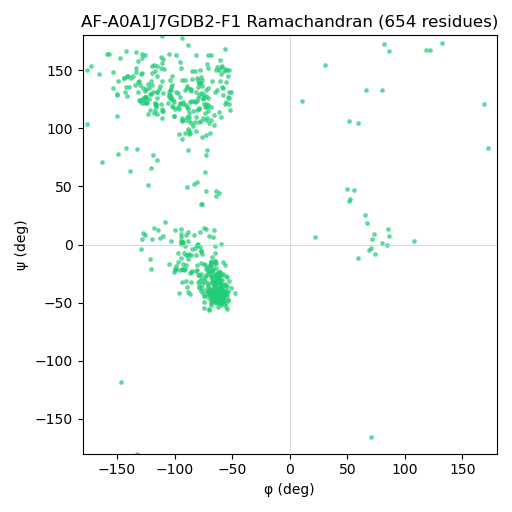86 THR A C 1
ATOM 2268 O O . THR A 1 286 ? 7.915 7.397 -1.140 1.00 66.19 286 THR A O 1
ATOM 2271 N N . ALA A 1 287 ? 7.001 5.557 -2.047 1.00 61.56 287 ALA A N 1
ATOM 2272 C CA . ALA A 1 287 ? 7.654 4.575 -1.177 1.00 61.56 287 ALA A CA 1
ATOM 2273 C C . ALA A 1 287 ? 9.038 4.118 -1.662 1.00 61.56 287 ALA A C 1
ATOM 2275 O O . ALA A 1 287 ? 9.741 3.432 -0.922 1.00 61.56 287 ALA A O 1
ATOM 2276 N N . VAL A 1 288 ? 9.437 4.489 -2.884 1.00 58.16 288 VAL A N 1
ATOM 2277 C CA . VAL A 1 288 ? 10.701 4.052 -3.496 1.00 58.16 288 VAL A CA 1
ATOM 2278 C C . VAL A 1 288 ? 11.883 4.403 -2.588 1.00 58.16 288 VAL A C 1
ATOM 2280 O O . VAL A 1 288 ? 12.078 5.564 -2.229 1.00 58.16 288 VAL A O 1
ATOM 2283 N N . GLY A 1 289 ? 12.657 3.385 -2.205 1.00 56.16 289 GLY A N 1
ATOM 2284 C CA . GLY A 1 289 ? 13.824 3.528 -1.329 1.00 56.16 289 GLY A CA 1
ATOM 2285 C C . GLY A 1 289 ? 13.507 3.794 0.148 1.00 56.16 289 GLY A C 1
ATOM 2286 O O . GLY A 1 289 ? 14.423 4.098 0.907 1.00 56.16 289 GLY A O 1
ATOM 2287 N N . GLN A 1 290 ? 12.242 3.706 0.576 1.00 69.12 290 GLN A N 1
ATOM 2288 C CA . GLN A 1 290 ? 11.881 3.815 1.990 1.00 69.12 290 GLN A CA 1
ATOM 2289 C C . GLN A 1 290 ? 12.001 2.475 2.725 1.00 69.12 290 GLN A C 1
ATOM 2291 O O . GLN A 1 290 ? 11.742 1.403 2.177 1.00 69.12 290 GLN A O 1
ATOM 2296 N N . GLU A 1 291 ? 12.322 2.572 4.010 1.00 73.12 291 GLU A N 1
ATOM 2297 C CA . GLU A 1 291 ? 12.303 1.496 4.999 1.00 73.12 291 GLU A CA 1
ATOM 2298 C C . GLU A 1 291 ? 11.169 1.727 6.019 1.00 73.12 291 GLU A C 1
ATOM 2300 O O . GLU A 1 291 ? 10.436 2.721 5.966 1.00 73.12 291 GLU A O 1
ATOM 2305 N N . GLN A 1 292 ? 11.012 0.812 6.984 1.00 76.31 292 GLN A N 1
ATOM 2306 C CA . GLN A 1 292 ? 10.027 0.958 8.070 1.00 76.31 292 GLN A CA 1
ATOM 2307 C C . GLN A 1 292 ? 10.250 2.231 8.900 1.00 76.31 292 GLN A C 1
ATOM 2309 O O . GLN A 1 292 ? 9.288 2.811 9.400 1.00 76.31 292 GLN A O 1
ATOM 2314 N N . PHE A 1 293 ? 11.505 2.671 9.018 1.00 79.25 293 PHE A N 1
ATOM 2315 C CA . PHE A 1 293 ? 11.901 3.954 9.585 1.00 79.25 293 PHE A CA 1
ATOM 2316 C C . PHE A 1 293 ? 12.748 4.678 8.547 1.00 79.25 293 PHE A C 1
ATOM 2318 O O . PHE A 1 293 ? 13.752 4.143 8.086 1.00 79.25 293 PHE A O 1
ATOM 2325 N N . SER A 1 294 ? 12.357 5.878 8.135 1.00 77.44 294 SER A N 1
ATOM 2326 C CA . SER A 1 294 ? 13.123 6.630 7.140 1.00 77.44 294 SER A CA 1
ATOM 2327 C C . SER A 1 294 ? 13.121 8.125 7.429 1.00 77.44 294 SER A C 1
ATOM 2329 O O . SER A 1 294 ? 12.048 8.697 7.617 1.00 77.44 294 SER A O 1
ATOM 2331 N N . PRO A 1 295 ? 14.285 8.798 7.425 1.00 77.00 295 PRO A N 1
ATOM 2332 C CA . PRO A 1 295 ? 14.331 10.244 7.599 1.00 77.00 295 PRO A CA 1
ATOM 2333 C C . PRO A 1 295 ? 13.636 10.950 6.433 1.00 77.00 295 PRO A C 1
ATOM 2335 O O . PRO A 1 295 ? 13.631 10.450 5.304 1.00 77.00 295 PRO A O 1
ATOM 2338 N N . SER A 1 296 ? 13.068 12.126 6.692 1.00 80.25 296 SER A N 1
ATOM 2339 C CA . SER A 1 296 ? 12.532 12.983 5.638 1.00 80.25 296 SER A CA 1
ATOM 2340 C C . SER A 1 296 ? 13.581 13.280 4.554 1.00 80.25 296 SER A C 1
ATOM 2342 O O . SER A 1 296 ? 14.789 13.256 4.795 1.00 80.25 296 SER A O 1
ATOM 2344 N N . SER A 1 297 ? 13.123 13.486 3.318 1.00 78.94 297 SER A N 1
ATOM 2345 C CA . SER A 1 297 ? 14.020 13.653 2.168 1.00 78.94 297 SER A CA 1
ATOM 2346 C C . SER A 1 297 ? 14.738 15.011 2.217 1.00 78.94 297 SER A C 1
ATOM 2348 O O . SER A 1 297 ? 14.190 15.958 2.790 1.00 78.94 297 SER A O 1
ATOM 2350 N N . PRO A 1 298 ? 15.918 15.165 1.586 1.00 77.06 298 PRO A N 1
ATOM 2351 C CA . PRO A 1 298 ? 16.599 16.457 1.512 1.00 77.06 298 PRO A CA 1
ATOM 2352 C C . PRO A 1 298 ? 15.666 17.571 1.014 1.00 77.06 298 PRO A C 1
ATOM 2354 O O . PRO A 1 298 ? 14.951 17.407 0.027 1.00 77.06 298 PRO A O 1
ATOM 2357 N N . GLY A 1 299 ? 15.645 18.702 1.722 1.00 76.19 299 GLY A N 1
ATOM 2358 C CA . GLY A 1 299 ? 14.775 19.838 1.405 1.00 76.19 299 GLY A CA 1
ATOM 2359 C C . GLY A 1 299 ? 13.345 19.760 1.960 1.00 76.19 299 GLY A C 1
ATOM 2360 O O . GLY A 1 299 ? 12.587 20.706 1.740 1.00 76.19 299 GLY A O 1
ATOM 2361 N N . TRP A 1 300 ? 12.974 18.694 2.678 1.00 82.75 300 TRP A N 1
ATOM 2362 C CA . TRP A 1 300 ? 11.786 18.643 3.544 1.00 82.75 300 TRP A CA 1
ATOM 2363 C C . TRP A 1 300 ? 12.166 18.968 4.995 1.00 82.75 300 TRP A C 1
ATOM 2365 O O . TRP A 1 300 ? 13.326 18.780 5.372 1.00 82.75 300 TRP A O 1
ATOM 2375 N N . PRO A 1 301 ? 11.223 19.433 5.835 1.00 83.44 301 PRO A N 1
ATOM 2376 C CA . PRO A 1 301 ? 11.505 19.606 7.254 1.00 83.44 301 PRO A CA 1
ATOM 2377 C C . PRO A 1 301 ? 11.917 18.265 7.895 1.00 83.44 301 PRO A C 1
ATOM 2379 O O . PRO A 1 301 ? 11.441 17.210 7.462 1.00 83.44 301 PRO A O 1
ATOM 2382 N N . PRO A 1 302 ? 12.818 18.269 8.892 1.00 83.88 302 PRO A N 1
ATOM 2383 C CA . PRO A 1 302 ? 13.378 17.047 9.464 1.00 83.88 302 PRO A CA 1
ATOM 2384 C C . PRO A 1 302 ? 12.363 16.321 10.357 1.00 83.88 302 PRO A C 1
ATOM 2386 O O . PRO A 1 302 ? 11.946 16.851 11.381 1.00 83.88 302 PRO A O 1
ATOM 2389 N N . PHE A 1 303 ? 12.002 15.088 9.999 1.00 90.38 303 PHE A N 1
ATOM 2390 C CA . PHE A 1 303 ? 11.239 14.167 10.853 1.00 90.38 303 PHE A CA 1
ATOM 2391 C C . PHE A 1 303 ? 11.483 12.712 10.426 1.00 90.38 303 PHE A C 1
ATOM 2393 O O . PHE A 1 303 ? 11.976 12.447 9.328 1.00 90.38 303 PHE A O 1
ATOM 2400 N N . MET A 1 304 ? 11.133 11.760 11.289 1.00 91.81 304 MET A N 1
ATOM 2401 C CA . MET A 1 304 ? 11.172 10.330 10.994 1.00 91.81 304 MET A CA 1
ATOM 2402 C C . MET A 1 304 ? 9.835 9.870 10.403 1.00 91.81 304 MET A C 1
ATOM 2404 O O . MET A 1 304 ? 8.799 9.968 11.059 1.00 91.81 304 MET A O 1
ATOM 2408 N N . ARG A 1 305 ? 9.844 9.331 9.184 1.00 93.12 305 ARG A N 1
ATOM 2409 C CA . ARG A 1 305 ? 8.715 8.567 8.639 1.00 93.12 305 ARG A CA 1
ATOM 2410 C C . ARG A 1 305 ? 8.699 7.192 9.288 1.00 93.12 305 ARG A C 1
ATOM 2412 O O . ARG A 1 305 ? 9.726 6.514 9.297 1.00 93.12 305 ARG A O 1
ATOM 2419 N N . VAL A 1 306 ? 7.544 6.783 9.800 1.00 93.25 306 VAL A N 1
ATOM 2420 C CA . VAL A 1 306 ? 7.316 5.434 10.322 1.00 93.25 306 VAL A CA 1
ATOM 2421 C C . VAL A 1 306 ? 6.260 4.762 9.452 1.00 93.25 306 VAL A C 1
ATOM 2423 O O . VAL A 1 306 ? 5.134 5.250 9.372 1.00 93.25 306 VAL A O 1
ATOM 2426 N N . ASN A 1 307 ? 6.615 3.647 8.811 1.00 91.44 307 ASN A N 1
ATOM 2427 C CA . ASN A 1 307 ? 5.792 2.953 7.814 1.00 91.44 307 ASN A CA 1
ATOM 2428 C C . ASN A 1 307 ? 5.458 1.508 8.272 1.00 91.44 307 ASN A C 1
ATOM 2430 O O . ASN A 1 307 ? 6.080 0.559 7.791 1.00 91.44 307 ASN A O 1
ATOM 2434 N N . PRO A 1 308 ? 4.504 1.290 9.206 1.00 93.38 308 PRO A N 1
ATOM 2435 C CA . PRO A 1 308 ? 4.228 -0.044 9.763 1.00 93.38 308 PRO A CA 1
ATOM 2436 C C . PRO A 1 308 ? 3.630 -1.048 8.778 1.00 93.38 308 PRO A C 1
ATOM 2438 O O . PRO A 1 308 ? 3.725 -2.247 9.009 1.00 93.38 308 PRO A O 1
ATOM 2441 N N . ILE A 1 309 ? 3.002 -0.555 7.710 1.00 93.88 309 ILE A N 1
ATOM 2442 C CA . ILE A 1 309 ? 2.346 -1.374 6.684 1.00 93.88 309 ILE A CA 1
ATOM 2443 C C . ILE A 1 309 ? 3.122 -1.379 5.363 1.00 93.88 309 ILE A C 1
ATOM 2445 O O . ILE A 1 309 ? 2.550 -1.671 4.319 1.00 93.88 309 ILE A O 1
ATOM 2449 N N . LEU A 1 310 ? 4.414 -1.026 5.382 1.00 83.19 310 LEU A N 1
ATOM 2450 C CA . LEU A 1 310 ? 5.203 -0.858 4.160 1.00 83.19 310 LEU A CA 1
ATOM 2451 C C . LEU A 1 310 ? 5.188 -2.114 3.280 1.00 83.19 310 LEU A C 1
ATOM 2453 O O . LEU A 1 310 ? 5.061 -2.000 2.070 1.00 83.19 310 LEU A O 1
ATOM 2457 N N . ASP A 1 311 ? 5.278 -3.298 3.878 1.00 74.94 311 ASP A N 1
ATOM 2458 C CA . ASP A 1 311 ? 5.301 -4.595 3.198 1.00 74.94 311 ASP A CA 1
ATOM 2459 C C . ASP A 1 311 ? 3.905 -5.217 2.999 1.00 74.94 311 ASP A C 1
ATOM 2461 O O . ASP A 1 311 ? 3.806 -6.389 2.631 1.00 74.94 311 ASP A O 1
ATOM 2465 N N . TRP A 1 312 ? 2.826 -4.482 3.284 1.00 86.44 312 TRP A N 1
ATOM 2466 C CA . TRP A 1 312 ? 1.463 -4.967 3.078 1.00 86.44 312 TRP A CA 1
ATOM 2467 C C . TRP A 1 312 ? 1.064 -4.833 1.613 1.00 86.44 312 TRP A C 1
ATOM 2469 O O . TRP A 1 312 ? 1.392 -3.853 0.939 1.00 86.44 312 TRP A O 1
ATOM 2479 N N . SER A 1 313 ? 0.300 -5.800 1.126 1.00 79.12 313 SER A N 1
ATOM 2480 C CA . SER A 1 313 ? -0.255 -5.779 -0.219 1.00 79.12 313 SER A CA 1
ATOM 2481 C C . SER A 1 313 ? -1.666 -5.189 -0.279 1.00 79.12 313 SER A C 1
ATOM 2483 O O . SER A 1 313 ? -2.273 -4.842 0.735 1.00 79.12 313 SER A O 1
ATOM 2485 N N . TYR A 1 314 ? -2.222 -5.089 -1.489 1.00 83.19 314 TYR A N 1
ATOM 2486 C CA . TYR A 1 314 ? -3.625 -4.713 -1.672 1.00 83.19 314 TYR A CA 1
ATOM 2487 C C . TYR A 1 314 ? -4.576 -5.713 -0.994 1.00 83.19 314 TYR A C 1
ATOM 2489 O O . TYR A 1 314 ? -5.552 -5.316 -0.352 1.00 83.19 314 TYR A O 1
ATOM 2497 N N . ARG A 1 315 ? -4.265 -7.010 -1.106 1.00 83.62 315 ARG A N 1
ATOM 2498 C CA . ARG A 1 315 ? -5.027 -8.097 -0.486 1.00 83.62 315 ARG A CA 1
ATOM 2499 C C . ARG A 1 315 ? -4.965 -8.021 1.033 1.00 83.62 315 ARG A C 1
ATOM 2501 O O . ARG A 1 315 ? -6.010 -8.143 1.663 1.00 83.62 315 ARG A O 1
ATOM 2508 N N . ASP A 1 316 ? -3.790 -7.771 1.608 1.00 86.62 316 ASP A N 1
ATOM 2509 C CA . ASP A 1 316 ? -3.614 -7.698 3.065 1.00 86.62 316 ASP A CA 1
ATOM 2510 C C . ASP A 1 316 ? -4.467 -6.570 3.675 1.00 86.62 316 ASP A C 1
ATOM 2512 O O . ASP A 1 316 ? -5.126 -6.759 4.701 1.00 86.62 316 ASP A O 1
ATOM 2516 N N . ILE A 1 317 ? -4.533 -5.414 3.001 1.00 95.12 317 ILE A N 1
ATOM 2517 C CA . ILE A 1 317 ? -5.374 -4.277 3.407 1.00 95.12 317 ILE A CA 1
ATOM 2518 C C . ILE A 1 317 ? -6.852 -4.673 3.458 1.00 95.12 317 ILE A C 1
ATOM 2520 O O . ILE A 1 317 ? -7.524 -4.432 4.464 1.00 95.12 317 ILE A O 1
ATOM 2524 N N . TRP A 1 318 ? -7.370 -5.307 2.405 1.00 94.50 318 TRP A N 1
ATOM 2525 C CA . TRP A 1 318 ? -8.771 -5.732 2.382 1.00 94.50 318 TRP A CA 1
ATOM 2526 C C . TRP A 1 318 ? -9.058 -6.889 3.331 1.00 94.50 318 TRP A C 1
ATOM 2528 O O . TRP A 1 318 ? -10.089 -6.869 4.002 1.00 94.50 318 TRP A O 1
ATOM 2538 N N . ALA A 1 319 ? -8.147 -7.856 3.439 1.00 87.44 319 ALA A N 1
ATOM 2539 C CA . ALA A 1 319 ? -8.259 -8.962 4.379 1.00 87.44 319 ALA A CA 1
ATOM 2540 C C . ALA A 1 319 ? -8.388 -8.438 5.813 1.00 87.44 319 ALA A C 1
ATOM 2542 O O . ALA A 1 319 ? -9.293 -8.861 6.533 1.00 87.44 319 ALA A O 1
ATOM 2543 N N . PHE A 1 320 ? -7.575 -7.450 6.201 1.00 94.50 320 PHE A N 1
ATOM 2544 C CA . PHE A 1 320 ? -7.690 -6.789 7.499 1.00 94.50 320 PHE A CA 1
ATOM 2545 C C . PHE A 1 320 ? -9.031 -6.067 7.669 1.00 94.50 320 PHE A C 1
ATOM 2547 O O . PHE A 1 320 ? -9.742 -6.317 8.643 1.00 94.50 320 PHE A O 1
ATOM 2554 N N . LEU A 1 321 ? -9.400 -5.190 6.727 1.00 93.44 321 LEU A N 1
ATOM 2555 C CA . LEU A 1 321 ? -10.627 -4.390 6.824 1.00 93.44 321 LEU A CA 1
ATOM 2556 C C . LEU A 1 321 ? -11.876 -5.271 6.955 1.00 93.44 321 LEU A C 1
ATOM 2558 O O . LEU A 1 321 ? -12.741 -5.000 7.789 1.00 93.44 321 LEU A O 1
ATOM 2562 N N . LEU A 1 322 ? -11.958 -6.343 6.164 1.00 90.56 322 LEU A N 1
ATOM 2563 C CA . LEU A 1 322 ? -13.097 -7.259 6.156 1.00 90.56 322 LEU A CA 1
ATOM 2564 C C . LEU A 1 322 ? -13.111 -8.176 7.385 1.00 90.56 322 LEU A C 1
ATOM 2566 O O . LEU A 1 322 ? -14.161 -8.320 8.015 1.00 90.56 322 LEU A O 1
ATOM 2570 N N . THR A 1 323 ? -11.964 -8.749 7.765 1.00 87.31 323 THR A N 1
ATOM 2571 C CA . THR A 1 323 ? -11.848 -9.637 8.939 1.00 87.31 323 THR A CA 1
ATOM 2572 C C . THR A 1 323 ? -12.209 -8.897 10.222 1.00 87.31 323 THR A C 1
ATOM 2574 O O . THR A 1 323 ? -13.008 -9.382 11.023 1.00 87.31 323 THR A O 1
ATOM 2577 N N . CYS A 1 324 ? -11.684 -7.682 10.381 1.00 85.81 324 CYS A N 1
ATOM 2578 C CA . CYS A 1 324 ? -11.934 -6.836 11.545 1.00 85.81 324 CYS A CA 1
ATOM 2579 C C . C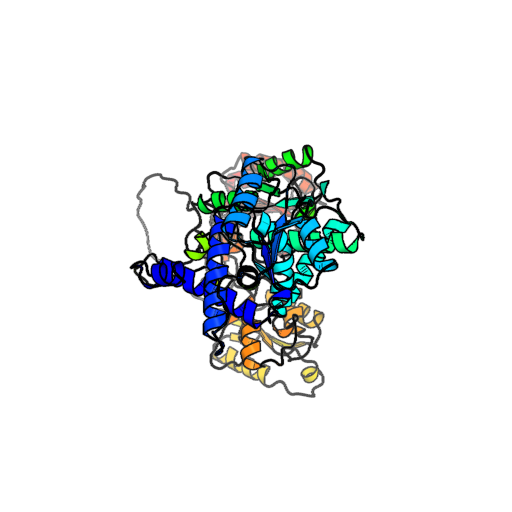YS A 1 324 ? -13.257 -6.063 11.459 1.00 85.81 324 CYS A C 1
ATOM 2581 O O . CYS A 1 324 ? -13.598 -5.349 12.399 1.00 85.81 324 CYS A O 1
ATOM 2583 N N . LYS A 1 325 ? -13.998 -6.173 10.345 1.00 87.69 325 LYS A N 1
ATOM 2584 C CA . LYS A 1 325 ? -15.245 -5.429 10.079 1.00 87.69 325 LYS A CA 1
ATOM 2585 C C . LYS A 1 325 ? -15.088 -3.917 10.280 1.00 87.69 325 LYS A C 1
ATOM 2587 O O . LYS A 1 325 ? -15.992 -3.235 10.770 1.00 87.69 325 LYS A O 1
ATOM 2592 N N . VAL A 1 326 ? -13.928 -3.398 9.895 1.00 88.44 326 VAL A N 1
ATOM 2593 C CA . VAL A 1 326 ? -13.600 -1.977 9.969 1.00 88.44 326 VAL A CA 1
ATOM 2594 C C . VAL A 1 326 ? -14.383 -1.236 8.891 1.00 88.44 326 VAL A C 1
ATOM 2596 O O . VAL A 1 326 ? -14.421 -1.651 7.733 1.00 88.44 326 VAL A O 1
ATOM 2599 N N . LYS A 1 327 ? -15.011 -0.118 9.265 1.00 91.19 327 LYS A N 1
ATOM 2600 C CA . LYS A 1 327 ? -15.666 0.764 8.295 1.00 91.19 327 LYS A CA 1
ATOM 2601 C C . LYS A 1 327 ? -14.619 1.426 7.402 1.00 91.19 327 LYS A C 1
ATOM 2603 O O . LYS A 1 327 ? -13.586 1.871 7.887 1.00 91.19 327 LYS A O 1
ATOM 2608 N N . TYR A 1 328 ? -14.929 1.547 6.120 1.00 94.81 328 TYR A N 1
ATOM 2609 C CA . TYR A 1 328 ? -14.122 2.256 5.130 1.00 94.81 328 TYR A CA 1
ATOM 2610 C C . TYR A 1 328 ? -15.014 3.164 4.274 1.00 94.81 328 TYR A C 1
ATOM 2612 O O . TYR A 1 328 ? -16.241 3.050 4.301 1.00 94.81 328 TYR A O 1
ATOM 2620 N N . CYS A 1 329 ? -14.402 4.091 3.533 1.00 95.94 329 CYS A N 1
ATOM 2621 C CA . CYS A 1 329 ? -15.121 5.026 2.669 1.00 95.94 329 CYS A CA 1
ATOM 2622 C C . CYS A 1 329 ? -15.986 4.294 1.622 1.00 95.94 329 CYS A C 1
ATOM 2624 O O . CYS A 1 329 ? -15.518 3.389 0.932 1.00 95.94 329 CYS A O 1
ATOM 2626 N N . SER A 1 330 ? -17.232 4.735 1.444 1.00 95.75 330 SER A N 1
ATOM 2627 C CA . SER A 1 330 ? -18.212 4.100 0.549 1.00 95.75 330 SER A CA 1
ATOM 2628 C C . SER A 1 330 ? -17.839 4.135 -0.937 1.00 95.75 330 SER A C 1
ATOM 2630 O O . SER A 1 330 ? -18.405 3.381 -1.724 1.00 95.75 330 SER A O 1
ATOM 2632 N N . LEU A 1 331 ? -16.883 4.974 -1.352 1.00 95.38 331 LEU A N 1
ATOM 2633 C CA . LEU A 1 331 ? -16.374 4.972 -2.728 1.00 95.38 331 LEU A CA 1
ATOM 2634 C C . LEU A 1 331 ? -15.746 3.626 -3.103 1.00 95.38 331 LEU A C 1
ATOM 2636 O O . LEU A 1 331 ? -15.853 3.195 -4.250 1.00 95.38 331 LEU A O 1
ATOM 2640 N N . TYR A 1 332 ? -15.151 2.915 -2.145 1.00 97.38 332 TYR A N 1
ATOM 2641 C CA . TYR A 1 332 ? -14.589 1.596 -2.418 1.00 97.38 332 TYR A CA 1
ATOM 2642 C C . TYR A 1 332 ? -15.670 0.571 -2.804 1.00 97.38 332 TYR A C 1
ATOM 2644 O O . TYR A 1 332 ? -15.417 -0.278 -3.655 1.00 97.38 332 TYR A O 1
ATOM 2652 N N . ASP A 1 333 ? -16.898 0.686 -2.289 1.00 95.25 333 ASP A N 1
ATOM 2653 C CA . ASP A 1 333 ? -18.024 -0.164 -2.714 1.00 95.25 333 ASP A CA 1
ATOM 2654 C C . ASP A 1 333 ? -18.509 0.155 -4.136 1.00 95.25 333 ASP A C 1
ATOM 2656 O O . ASP A 1 333 ? -19.154 -0.670 -4.779 1.00 95.25 333 ASP A O 1
ATOM 2660 N N . GLN A 1 334 ? -18.164 1.338 -4.649 1.00 93.31 334 GLN A N 1
ATOM 2661 C CA . GLN A 1 334 ? -18.521 1.823 -5.984 1.00 93.31 334 GLN A CA 1
ATOM 2662 C C . GLN A 1 334 ? -17.428 1.541 -7.032 1.00 93.31 334 GLN A C 1
ATOM 2664 O O . GLN A 1 334 ? -17.454 2.107 -8.123 1.00 93.31 334 GLN A O 1
ATOM 2669 N N . GLY A 1 335 ? -16.455 0.681 -6.712 1.00 93.25 335 GLY A N 1
ATOM 2670 C CA . GLY A 1 335 ? -15.407 0.242 -7.638 1.00 93.25 335 GLY A CA 1
ATOM 2671 C C . GLY A 1 335 ? -14.175 1.141 -7.712 1.00 93.25 335 GLY A C 1
ATOM 2672 O O . GLY A 1 335 ? -13.297 0.904 -8.541 1.00 93.25 335 GLY A O 1
ATOM 2673 N N . TYR A 1 336 ? -14.057 2.157 -6.857 1.00 95.44 336 TYR A N 1
ATOM 2674 C CA . TYR A 1 336 ? -12.816 2.921 -6.736 1.00 95.44 336 TYR A CA 1
ATOM 2675 C C . TYR A 1 336 ? -11.769 2.100 -5.987 1.00 95.44 336 TYR A C 1
ATOM 2677 O O . TYR A 1 336 ? -11.982 1.739 -4.840 1.00 95.44 336 TYR A O 1
ATOM 2685 N N . THR A 1 337 ? -10.622 1.819 -6.603 1.00 92.25 337 THR A N 1
ATOM 2686 C CA . THR A 1 337 ? -9.561 0.993 -5.989 1.00 92.25 337 THR A CA 1
ATOM 2687 C C . THR A 1 337 ? -8.416 1.830 -5.407 1.00 92.25 337 THR A C 1
ATOM 2689 O O . THR A 1 337 ? -7.766 1.401 -4.456 1.00 92.25 337 THR A O 1
ATOM 2692 N N . SER A 1 338 ? -8.228 3.056 -5.907 1.00 91.94 338 SER A N 1
ATOM 2693 C CA . SER A 1 338 ? -7.272 4.060 -5.422 1.00 91.94 338 SER A CA 1
ATOM 2694 C C . SER A 1 338 ? -7.917 5.445 -5.487 1.00 91.94 338 SER A C 1
ATOM 2696 O O . SER A 1 338 ? -8.410 5.817 -6.546 1.00 91.94 338 SER A O 1
ATOM 2698 N N . ILE A 1 339 ? -7.901 6.215 -4.391 1.00 90.50 339 ILE A N 1
ATOM 2699 C CA . ILE A 1 339 ? -8.604 7.511 -4.295 1.00 90.50 339 ILE A CA 1
ATOM 2700 C C . ILE A 1 339 ? -7.621 8.670 -4.131 1.00 90.50 339 ILE A C 1
ATOM 2702 O O . ILE A 1 339 ? -6.674 8.592 -3.353 1.00 90.50 339 ILE A O 1
ATOM 2706 N N . GLY A 1 340 ? -7.776 9.728 -4.923 1.00 85.00 340 GLY A N 1
ATOM 2707 C CA . GLY A 1 340 ? -6.988 10.963 -4.815 1.00 85.00 340 GLY A CA 1
ATOM 2708 C C . GLY A 1 340 ? -7.873 12.123 -5.208 1.00 85.00 340 GLY A C 1
ATOM 2709 O O . GLY A 1 340 ? -8.867 12.323 -4.518 1.00 85.00 340 GLY A O 1
ATOM 2710 N N . SER A 1 341 ? -7.559 12.881 -6.262 1.00 86.50 341 SER A N 1
ATOM 2711 C CA . SER A 1 341 ? -8.394 14.042 -6.563 1.00 86.50 341 SER A CA 1
ATOM 2712 C C . SER A 1 341 ? -9.649 13.666 -7.348 1.00 86.50 341 SER A C 1
ATOM 2714 O O . SER A 1 341 ? -9.639 12.756 -8.179 1.00 86.50 341 SER A O 1
ATOM 2716 N N . ILE A 1 342 ? -10.723 14.431 -7.146 1.00 86.56 342 ILE A N 1
ATOM 2717 C CA . ILE A 1 342 ? -11.971 14.321 -7.920 1.00 86.56 342 ILE A CA 1
ATOM 2718 C C . ILE A 1 342 ? -11.769 14.507 -9.434 1.00 86.56 342 ILE A C 1
ATOM 2720 O O . ILE A 1 342 ? -12.655 14.182 -10.216 1.00 86.56 342 ILE A O 1
ATOM 2724 N N . TYR A 1 343 ? -10.615 15.034 -9.857 1.00 84.69 343 TYR A N 1
ATOM 2725 C CA . TYR A 1 343 ? -10.297 15.306 -11.260 1.00 84.69 343 TYR A CA 1
ATOM 2726 C C . TYR A 1 343 ? -9.504 14.187 -11.941 1.00 84.69 343 TYR A C 1
ATOM 2728 O O . TYR A 1 343 ? -9.484 14.123 -13.167 1.00 84.69 343 TYR A O 1
ATOM 2736 N N . ASP A 1 344 ? -8.812 13.348 -11.169 1.00 85.31 344 ASP A N 1
ATOM 2737 C CA . ASP A 1 344 ? -7.885 12.329 -11.681 1.00 85.31 344 ASP A CA 1
ATOM 2738 C C . ASP A 1 344 ? -8.278 10.904 -11.296 1.00 85.31 344 ASP A C 1
ATOM 2740 O O . ASP A 1 344 ? -7.534 9.966 -11.566 1.00 85.31 344 ASP A O 1
ATOM 2744 N N . THR A 1 345 ? -9.429 10.725 -10.656 1.00 88.81 345 THR A N 1
ATOM 2745 C CA . THR A 1 345 ? -9.842 9.436 -10.111 1.00 88.81 345 THR A CA 1
ATOM 2746 C C . THR A 1 345 ? -11.177 9.008 -10.708 1.00 88.81 345 THR A C 1
ATOM 2748 O O . THR A 1 345 ? -12.169 9.723 -10.601 1.00 88.81 345 THR A O 1
ATOM 2751 N N . VAL A 1 346 ? -11.210 7.807 -11.282 1.00 91.38 346 VAL A N 1
ATOM 2752 C CA . VAL A 1 346 ? -12.413 7.121 -11.770 1.00 91.38 346 VAL A CA 1
ATOM 2753 C C . VAL A 1 346 ? -12.487 5.696 -11.199 1.00 91.38 346 VAL A C 1
ATOM 2755 O O . VAL A 1 346 ? -11.462 5.167 -10.753 1.00 91.38 346 VAL A O 1
ATOM 2758 N N . PRO A 1 347 ? -13.669 5.047 -11.200 1.00 92.50 347 PRO A N 1
ATOM 2759 C CA . PRO A 1 347 ? -13.782 3.639 -10.834 1.00 92.50 347 PRO A CA 1
ATOM 2760 C C . PRO A 1 347 ? -12.891 2.751 -11.709 1.00 92.50 347 PRO A C 1
ATOM 2762 O O . PRO A 1 347 ? -12.658 3.036 -12.886 1.00 92.50 347 PRO A O 1
ATOM 2765 N N . ASN A 1 348 ? -12.406 1.650 -11.144 1.00 90.62 348 ASN A N 1
ATOM 2766 C CA . ASN A 1 348 ? -11.571 0.703 -11.865 1.00 90.62 348 ASN A CA 1
ATOM 2767 C C . ASN A 1 348 ? -12.410 -0.064 -12.897 1.00 90.62 348 ASN A C 1
ATOM 2769 O O . ASN A 1 348 ? -13.362 -0.763 -12.543 1.00 90.62 348 ASN A O 1
ATOM 2773 N N . SER A 1 349 ? -12.053 0.044 -14.178 1.00 89.75 349 SER A N 1
ATOM 2774 C CA . SER A 1 349 ? -12.806 -0.567 -15.281 1.00 89.75 349 SER A CA 1
ATOM 2775 C C . SER A 1 349 ? -12.888 -2.093 -15.189 1.00 89.75 349 SER A C 1
ATOM 2777 O O . SER A 1 349 ? -13.874 -2.673 -15.642 1.00 89.75 349 SER A O 1
ATOM 2779 N N . LEU A 1 350 ? -11.914 -2.740 -14.542 1.00 86.81 350 LEU A N 1
ATOM 2780 C CA . LEU A 1 350 ? -11.880 -4.193 -14.329 1.00 86.81 350 LEU A CA 1
ATOM 2781 C C . LEU A 1 350 ? -12.961 -4.686 -13.359 1.00 86.81 350 L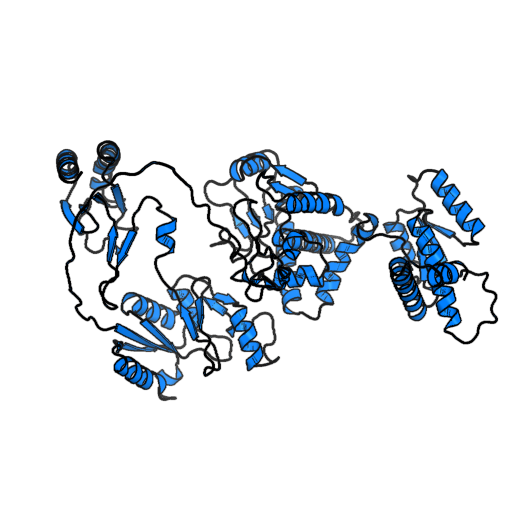EU A C 1
ATOM 2783 O O . LEU A 1 350 ? -13.254 -5.879 -13.308 1.00 86.81 350 LEU A O 1
ATOM 2787 N N . LEU A 1 351 ? -13.573 -3.776 -12.599 1.00 89.50 351 LEU A N 1
ATOM 2788 C CA . LEU A 1 351 ? -14.671 -4.075 -11.684 1.00 89.50 351 LEU A CA 1
ATOM 2789 C C . LEU A 1 351 ? -16.050 -3.864 -12.319 1.00 89.50 351 LEU A C 1
ATOM 2791 O O . LEU A 1 351 ? -17.057 -4.049 -11.639 1.00 89.50 351 LEU A O 1
ATOM 2795 N N . SER A 1 352 ? -16.131 -3.491 -13.598 1.00 89.25 352 SER A N 1
ATOM 2796 C CA . SER A 1 352 ? -17.413 -3.283 -14.277 1.00 89.25 352 SER A CA 1
ATOM 2797 C C . SER A 1 352 ? -18.236 -4.578 -14.366 1.00 89.25 352 SER A C 1
ATOM 2799 O O . SER A 1 352 ? -17.723 -5.638 -14.729 1.00 89.25 352 SER A O 1
ATOM 2801 N N . ILE A 1 353 ? -19.528 -4.505 -14.024 1.00 81.69 353 ILE A N 1
ATOM 2802 C CA . ILE A 1 353 ? -20.459 -5.651 -14.031 1.00 81.69 353 ILE A CA 1
ATOM 2803 C C . ILE A 1 353 ? -21.084 -5.860 -15.424 1.00 81.69 353 ILE A C 1
ATOM 2805 O O . ILE A 1 353 ? -21.487 -6.975 -15.754 1.00 81.69 353 ILE A O 1
ATOM 2809 N N . SER A 1 354 ? -21.146 -4.822 -16.268 1.00 70.69 354 SER A N 1
ATOM 2810 C CA . SER A 1 354 ? -21.593 -4.942 -17.660 1.00 70.69 354 SER A CA 1
ATOM 2811 C C . SER A 1 354 ? -20.985 -3.851 -18.549 1.00 70.69 354 SER A C 1
ATOM 2813 O O . SER A 1 354 ? -20.800 -2.720 -18.111 1.00 70.69 354 SER A O 1
ATOM 2815 N N . ASN A 1 355 ? -20.737 -4.148 -19.830 1.00 56.34 355 ASN A N 1
ATOM 2816 C CA . ASN A 1 355 ? -20.177 -3.181 -20.794 1.00 56.34 355 ASN A CA 1
ATOM 2817 C C . ASN A 1 355 ? -21.099 -1.975 -21.094 1.00 56.34 355 ASN A C 1
ATOM 2819 O O . ASN A 1 355 ? -20.724 -1.102 -21.871 1.00 56.34 355 ASN A O 1
ATOM 2823 N N . SER A 1 356 ? -22.301 -1.920 -20.507 1.00 53.81 356 SER A N 1
ATOM 2824 C CA . SER A 1 356 ? -23.330 -0.907 -20.782 1.00 53.81 356 SER A CA 1
ATOM 2825 C C . SER A 1 356 ? -23.913 -0.224 -19.538 1.00 53.81 356 SER A C 1
ATOM 2827 O O . SER A 1 356 ? -24.732 0.680 -19.689 1.00 53.81 356 SER A O 1
ATOM 2829 N N . SER A 1 357 ? -23.537 -0.628 -18.317 1.00 55.88 357 SER A N 1
ATOM 2830 C CA . SER A 1 357 ? -24.022 -0.014 -17.073 1.00 55.88 357 SER A CA 1
ATOM 2831 C C . SER A 1 357 ? -22.865 0.566 -16.255 1.00 55.88 357 SER A C 1
ATOM 2833 O O . SER A 1 357 ? -21.834 -0.077 -16.093 1.00 55.88 357 SER A O 1
ATOM 2835 N N . ASN A 1 358 ? -23.045 1.766 -15.688 1.00 70.44 358 ASN A N 1
ATOM 2836 C CA . ASN A 1 358 ? -22.109 2.386 -14.731 1.00 70.44 358 ASN A CA 1
ATOM 2837 C C . ASN A 1 358 ? -22.165 1.687 -13.354 1.00 70.44 358 ASN A C 1
ATOM 2839 O O . ASN A 1 358 ? -22.313 2.334 -12.321 1.00 70.44 358 ASN A O 1
ATOM 2843 N N . THR A 1 359 ? -22.146 0.355 -13.329 1.00 85.75 359 THR A N 1
ATOM 2844 C CA . THR A 1 359 ? -22.278 -0.452 -12.111 1.00 85.75 359 THR A CA 1
ATOM 2845 C C . THR A 1 359 ? -21.006 -1.253 -11.912 1.00 85.75 359 THR A C 1
ATOM 2847 O O . THR A 1 359 ? -20.630 -2.053 -12.769 1.00 85.75 359 THR A O 1
ATOM 2850 N N . PHE A 1 360 ? -20.361 -1.047 -10.769 1.00 91.75 360 PHE A N 1
ATOM 2851 C CA . PHE A 1 360 ? -19.073 -1.645 -10.450 1.00 91.75 360 PHE A CA 1
ATOM 2852 C C . PHE A 1 360 ? -19.193 -2.568 -9.242 1.00 91.75 360 PHE A C 1
ATOM 2854 O O . PHE A 1 360 ? -20.025 -2.366 -8.357 1.00 91.75 360 PHE A O 1
ATOM 2861 N N . LYS A 1 361 ? -18.352 -3.597 -9.223 1.00 93.38 361 LYS A N 1
ATOM 2862 C CA . LYS A 1 361 ? -18.094 -4.426 -8.052 1.00 93.38 361 LYS A CA 1
ATOM 2863 C C . LYS A 1 361 ? -17.291 -3.626 -7.015 1.00 93.38 361 LYS A C 1
ATOM 2865 O O . LYS A 1 361 ? -16.504 -2.764 -7.408 1.00 93.38 361 LYS A O 1
ATOM 2870 N N . PRO A 1 362 ? -17.428 -3.937 -5.717 1.00 95.50 362 PRO A N 1
ATOM 2871 C CA . PRO A 1 362 ? -16.578 -3.365 -4.682 1.00 95.50 362 PRO A CA 1
ATOM 2872 C C . PRO A 1 362 ? -15.084 -3.607 -4.921 1.00 95.50 362 PRO A C 1
ATOM 2874 O O . PRO A 1 362 ? -14.685 -4.625 -5.487 1.00 95.50 362 PRO A O 1
ATOM 2877 N N . ALA A 1 363 ? -14.257 -2.689 -4.430 1.00 94.38 363 ALA A N 1
ATOM 2878 C CA . ALA A 1 363 ? -12.811 -2.664 -4.617 1.00 94.38 363 ALA A CA 1
ATOM 2879 C C . ALA A 1 363 ? -12.110 -3.948 -4.144 1.00 94.38 363 ALA A C 1
ATOM 2881 O O . ALA A 1 363 ? -11.219 -4.445 -4.826 1.00 94.38 363 ALA A O 1
ATOM 2882 N N . TYR A 1 364 ? -12.564 -4.544 -3.038 1.00 92.38 364 TYR A N 1
ATOM 2883 C CA . TYR A 1 364 ? -12.017 -5.803 -2.517 1.00 92.38 364 TYR A CA 1
ATOM 2884 C C . TYR A 1 364 ? -12.224 -7.017 -3.444 1.00 92.38 364 TYR A C 1
ATOM 2886 O O . TYR A 1 364 ? -11.697 -8.087 -3.159 1.00 92.38 364 TYR A O 1
ATOM 2894 N N . LEU A 1 365 ? -12.986 -6.880 -4.538 1.00 89.88 365 LEU A N 1
ATOM 2895 C CA . LEU A 1 365 ? -13.137 -7.907 -5.576 1.00 89.88 365 LEU A CA 1
ATOM 2896 C C . LEU A 1 365 ? -12.165 -7.727 -6.755 1.00 89.88 365 LEU A C 1
ATOM 2898 O O . LEU A 1 365 ? -12.287 -8.446 -7.749 1.00 89.88 365 LEU A O 1
ATOM 2902 N N . LEU A 1 366 ? -11.223 -6.778 -6.685 1.00 85.44 366 LEU A N 1
ATOM 2903 C CA . LEU A 1 366 ? -10.168 -6.640 -7.689 1.00 85.44 366 LEU A CA 1
ATOM 2904 C C . LEU A 1 366 ? -9.215 -7.836 -7.590 1.00 85.44 366 LEU A C 1
ATOM 2906 O O . LEU A 1 366 ? -8.584 -8.036 -6.557 1.00 85.44 366 LEU A O 1
ATOM 2910 N N . ALA A 1 367 ? -9.121 -8.615 -8.670 1.00 72.38 367 ALA A N 1
ATOM 2911 C CA . ALA A 1 367 ? -8.329 -9.843 -8.696 1.00 72.38 367 ALA A CA 1
ATOM 2912 C C . ALA A 1 367 ? -6.815 -9.582 -8.642 1.00 72.38 367 ALA A C 1
ATOM 2914 O O . ALA A 1 367 ? -6.106 -10.279 -7.926 1.00 72.38 367 ALA A O 1
ATOM 2915 N N . ASP A 1 368 ? -6.335 -8.571 -9.373 1.00 72.69 368 ASP A N 1
ATOM 2916 C CA . ASP A 1 368 ? -4.919 -8.196 -9.417 1.00 72.69 368 ASP A CA 1
ATOM 2917 C C . ASP A 1 368 ? -4.695 -6.840 -8.735 1.00 72.69 368 ASP A C 1
ATOM 2919 O O . ASP A 1 368 ? -5.065 -5.783 -9.259 1.00 72.69 368 ASP A O 1
ATOM 2923 N N . GLY A 1 369 ? -4.057 -6.872 -7.562 1.00 71.25 369 GLY A N 1
ATOM 2924 C CA . GLY A 1 369 ? -3.725 -5.686 -6.777 1.00 71.25 369 GLY A CA 1
ATOM 2925 C C . GLY A 1 369 ? -2.765 -4.717 -7.476 1.00 71.25 369 GLY A C 1
ATOM 2926 O O . GLY A 1 369 ? -2.805 -3.521 -7.191 1.00 71.25 369 GLY A O 1
ATOM 2927 N N . ARG A 1 370 ? -1.952 -5.167 -8.443 1.00 67.81 370 ARG A N 1
ATOM 2928 C CA . ARG A 1 370 ? -1.046 -4.291 -9.219 1.00 67.81 370 ARG A CA 1
ATOM 2929 C C . ARG A 1 370 ? -1.822 -3.270 -10.049 1.00 67.81 370 ARG A C 1
ATOM 2931 O O . ARG A 1 370 ? -1.341 -2.170 -10.320 1.00 67.81 370 ARG A O 1
ATOM 2938 N N . LEU A 1 371 ? -3.063 -3.604 -10.401 1.00 77.00 371 LEU A N 1
ATOM 2939 C CA . LEU A 1 371 ? -3.972 -2.759 -11.173 1.00 77.00 371 LEU A CA 1
ATOM 2940 C C . LEU A 1 371 ? -4.799 -1.821 -10.283 1.00 77.00 371 LEU A C 1
ATOM 2942 O O . LEU A 1 371 ? -5.713 -1.150 -10.766 1.00 77.00 371 LEU A O 1
ATOM 2946 N N . GLU A 1 372 ? -4.464 -1.703 -8.995 1.00 82.38 372 GLU A N 1
ATOM 2947 C CA . GLU A 1 372 ? -5.125 -0.811 -8.039 1.00 82.38 372 GLU A CA 1
ATOM 2948 C C . GLU A 1 372 ? -5.226 0.638 -8.547 1.00 82.38 372 GLU A C 1
ATOM 2950 O O . GLU A 1 372 ? -6.227 1.318 -8.309 1.00 82.38 372 GLU A O 1
ATOM 2955 N N . ARG A 1 373 ? -4.200 1.131 -9.249 1.00 82.56 373 ARG A N 1
ATOM 2956 C CA . ARG A 1 373 ? -4.133 2.513 -9.751 1.00 82.56 373 ARG A CA 1
ATOM 2957 C C . ARG A 1 373 ? -4.636 2.669 -11.191 1.00 82.56 373 ARG A C 1
ATOM 2959 O O . ARG A 1 373 ? -4.522 3.762 -11.740 1.00 82.56 373 ARG A O 1
ATOM 2966 N N . ALA A 1 374 ? -5.239 1.639 -11.791 1.00 82.56 374 ALA A N 1
ATOM 2967 C CA . ALA A 1 374 ? -5.769 1.706 -13.158 1.00 82.56 374 ALA A CA 1
ATOM 2968 C C . ALA A 1 374 ? -6.873 2.771 -13.331 1.00 82.56 374 ALA A C 1
ATOM 2970 O O . ALA A 1 374 ? -7.037 3.323 -14.414 1.00 82.56 374 ALA A O 1
ATOM 2971 N N . GLY A 1 375 ? -7.582 3.120 -12.250 1.00 82.88 375 GLY A N 1
ATOM 2972 C CA . GLY A 1 375 ? -8.571 4.203 -12.220 1.00 82.88 375 GLY A CA 1
ATOM 2973 C C . GLY A 1 375 ? -7.993 5.625 -12.126 1.00 82.88 375 GLY A C 1
ATOM 2974 O O . GLY A 1 375 ? -8.740 6.560 -11.853 1.00 82.88 375 GLY A O 1
ATOM 2975 N N . ARG A 1 376 ? -6.677 5.828 -12.290 1.00 80.31 376 ARG A N 1
ATOM 2976 C CA . ARG A 1 376 ? -6.046 7.159 -12.243 1.00 80.31 376 ARG A CA 1
ATOM 2977 C C . ARG A 1 376 ? -5.913 7.771 -13.635 1.00 80.31 376 ARG A C 1
ATOM 2979 O O . ARG A 1 376 ? -5.055 7.368 -14.417 1.00 80.31 376 ARG A O 1
ATOM 2986 N N . VAL A 1 377 ? -6.736 8.770 -13.943 1.00 68.25 377 VAL A N 1
ATOM 2987 C CA . VAL A 1 377 ? -6.719 9.483 -15.226 1.00 68.25 377 VAL A CA 1
ATOM 2988 C C . VAL A 1 377 ? -5.607 10.533 -15.217 1.00 68.25 377 VAL A C 1
ATOM 2990 O O . VAL A 1 377 ? -5.580 11.424 -14.370 1.00 68.25 377 VAL A O 1
ATOM 2993 N N . LYS A 1 378 ? -4.681 10.468 -16.181 1.00 49.28 378 LYS A N 1
ATOM 2994 C CA . LYS A 1 378 ? -3.656 11.510 -16.359 1.00 49.28 378 LYS A CA 1
ATOM 2995 C C . LYS A 1 378 ? -4.295 12.780 -16.936 1.00 49.28 378 LYS A C 1
ATOM 2997 O O . LYS A 1 378 ? -4.954 12.732 -17.972 1.00 49.28 378 LYS A O 1
ATOM 3002 N N . LYS A 1 379 ? -4.072 13.927 -16.286 1.00 35.53 379 LYS A N 1
ATOM 3003 C CA . LYS A 1 379 ? -4.537 15.249 -16.734 1.00 35.53 379 LYS A CA 1
ATOM 3004 C C . LYS A 1 379 ? -3.837 15.626 -18.051 1.00 35.53 379 LYS A C 1
ATOM 3006 O O . LYS A 1 379 ? -2.679 16.025 -18.039 1.00 35.53 379 LYS A O 1
ATOM 3011 N N . LEU A 1 380 ? -4.530 15.498 -19.185 1.00 33.34 380 LEU A N 1
ATOM 3012 C CA . LEU A 1 380 ? -4.113 16.114 -20.450 1.00 33.34 380 LEU A CA 1
ATOM 3013 C C . LEU A 1 380 ? -4.312 17.630 -20.315 1.00 33.34 380 LEU A C 1
ATOM 3015 O O . LEU A 1 380 ? -5.443 18.114 -20.317 1.00 33.34 380 LEU A O 1
ATOM 3019 N N . SER A 1 381 ? -3.233 18.392 -20.143 1.00 26.91 381 SER A N 1
ATOM 3020 C CA . SER A 1 381 ? -3.303 19.854 -20.157 1.00 26.91 381 SER A CA 1
ATOM 3021 C C . SER A 1 381 ? -3.544 20.346 -21.584 1.00 26.91 381 SER A C 1
ATOM 3023 O O . SER A 1 381 ? -2.667 20.274 -22.441 1.00 26.91 381 SER A O 1
ATOM 3025 N N . VAL A 1 382 ? -4.757 20.838 -21.818 1.00 25.67 382 VAL A N 1
ATOM 3026 C CA . VAL A 1 382 ? -5.189 21.525 -23.035 1.00 25.67 382 VAL A CA 1
ATOM 3027 C C . VAL A 1 382 ? -4.557 22.918 -23.080 1.00 25.67 382 VAL A C 1
ATOM 3029 O O . VAL A 1 382 ? -4.838 23.743 -22.213 1.00 25.67 382 VAL A O 1
ATOM 3032 N N . THR A 1 383 ? -3.782 23.216 -24.121 1.00 26.30 383 THR A N 1
ATOM 3033 C CA . THR A 1 383 ? -3.580 24.592 -24.595 1.00 26.30 383 THR A CA 1
ATOM 3034 C C . THR A 1 383 ? -4.117 24.723 -26.015 1.00 26.30 383 THR A C 1
ATOM 3036 O O . THR A 1 383 ? -3.689 24.074 -26.964 1.00 26.30 383 THR A O 1
ATOM 3039 N N . SER A 1 384 ? -5.143 25.558 -26.115 1.00 28.38 384 SER A N 1
ATOM 3040 C CA . SER A 1 384 ? -5.842 26.007 -27.311 1.00 28.38 384 SER A CA 1
ATOM 3041 C C . SER A 1 384 ? -4.987 26.958 -28.155 1.00 28.38 384 SER A C 1
ATOM 3043 O O . SER A 1 384 ? -4.459 27.928 -27.612 1.00 28.38 384 SER A O 1
ATOM 3045 N N . GLY A 1 385 ? -4.952 26.767 -29.479 1.00 26.33 385 GLY A N 1
ATOM 3046 C CA . GLY A 1 385 ? -4.404 27.764 -30.407 1.00 26.33 385 GLY A CA 1
ATOM 3047 C C . GLY A 1 385 ? -4.272 27.295 -31.860 1.00 26.33 385 GLY A C 1
ATOM 3048 O O . GLY A 1 385 ? -3.200 26.868 -32.247 1.00 26.33 385 GLY A O 1
ATOM 3049 N N . GLN A 1 386 ? -5.385 27.380 -32.600 1.00 25.30 386 GLN A N 1
ATOM 3050 C CA . GLN A 1 386 ? -5.615 27.585 -34.051 1.00 25.30 386 GLN A CA 1
ATOM 3051 C C . GLN A 1 386 ? -4.655 27.104 -35.183 1.00 25.30 386 GLN A C 1
ATOM 3053 O O . GLN A 1 386 ? -3.456 26.932 -35.003 1.00 25.30 386 GLN A O 1
ATOM 3058 N N . PRO A 1 387 ? -5.210 26.884 -36.402 1.00 37.03 387 PRO A N 1
ATOM 3059 C CA . PRO A 1 387 ? -4.612 26.064 -37.449 1.00 37.03 387 PRO A CA 1
ATOM 3060 C C . PRO A 1 387 ? -3.765 26.882 -38.429 1.00 37.03 387 PRO A C 1
ATOM 3062 O O . PRO A 1 387 ? -4.182 27.946 -38.881 1.00 37.03 387 PRO A O 1
ATOM 3065 N N . HIS A 1 388 ? -2.635 26.325 -38.860 1.00 26.81 388 HIS A N 1
ATOM 3066 C CA . HIS A 1 388 ? -1.976 26.754 -40.089 1.00 26.81 388 HIS A CA 1
ATOM 3067 C C . HIS A 1 388 ? -1.697 25.554 -40.988 1.00 26.81 388 HIS A C 1
ATOM 3069 O O . HIS A 1 388 ? -1.049 24.583 -40.601 1.00 26.81 388 HIS A O 1
ATOM 3075 N N . ALA A 1 389 ? -2.256 25.648 -42.191 1.00 28.94 389 ALA A N 1
ATOM 3076 C CA . ALA A 1 389 ? -1.919 24.832 -43.336 1.00 28.94 389 ALA A CA 1
ATOM 3077 C C . ALA A 1 389 ? -0.443 25.033 -43.697 1.00 28.94 389 ALA A C 1
ATOM 3079 O O . ALA A 1 389 ? 0.021 26.168 -43.697 1.00 28.94 389 ALA A O 1
ATOM 3080 N N . ASP A 1 390 ? 0.260 23.967 -44.076 1.00 25.75 390 ASP A N 1
ATOM 3081 C CA . ASP A 1 390 ? 0.759 23.918 -45.445 1.00 25.75 390 ASP A CA 1
ATOM 3082 C C . ASP A 1 390 ? 1.249 22.535 -45.883 1.00 25.75 390 ASP A C 1
ATOM 3084 O O . ASP A 1 390 ? 1.742 21.705 -45.123 1.00 25.75 390 ASP A O 1
ATOM 3088 N N . ASN A 1 391 ? 1.014 22.346 -47.174 1.00 26.72 391 ASN A N 1
ATOM 3089 C CA . ASN A 1 391 ? 1.214 21.205 -48.048 1.00 26.72 391 ASN A CA 1
ATOM 3090 C C . ASN A 1 391 ? 2.645 20.637 -48.130 1.00 26.72 391 ASN A C 1
ATOM 3092 O O . ASN A 1 391 ? 3.625 21.333 -47.886 1.00 26.72 391 ASN A O 1
ATOM 3096 N N . ASN A 1 392 ? 2.704 19.441 -48.746 1.00 27.14 392 ASN A N 1
ATOM 3097 C CA . ASN A 1 392 ? 3.842 18.825 -49.454 1.00 27.14 392 ASN A CA 1
ATOM 3098 C C . ASN A 1 392 ? 4.902 18.161 -48.545 1.00 27.14 392 ASN A C 1
ATOM 3100 O O . ASN A 1 392 ? 5.387 18.762 -47.606 1.00 27.14 392 ASN A O 1
ATOM 3104 N N . ARG A 1 393 ? 5.400 16.938 -48.777 1.00 26.92 393 ARG A N 1
ATOM 3105 C CA . ARG A 1 393 ? 5.533 16.150 -50.011 1.00 26.92 393 ARG A CA 1
ATOM 3106 C C . ARG A 1 393 ? 6.095 14.752 -49.659 1.00 26.92 393 ARG A C 1
ATOM 3108 O O . ARG A 1 393 ? 6.938 14.643 -48.781 1.00 26.92 393 ARG A O 1
ATOM 3115 N N . LEU A 1 394 ? 5.707 13.761 -50.466 1.00 25.62 394 LEU A N 1
ATOM 3116 C CA . LEU A 1 394 ? 6.527 12.653 -50.998 1.00 25.62 394 LEU A CA 1
ATOM 3117 C C . LEU A 1 394 ? 7.227 11.673 -50.030 1.00 25.62 394 LEU A C 1
ATOM 3119 O O . LEU A 1 394 ? 8.310 11.914 -49.510 1.00 25.62 394 LEU A O 1
ATOM 3123 N N . THR A 1 395 ? 6.622 10.484 -49.953 1.00 37.19 395 THR A N 1
ATOM 3124 C CA . THR A 1 395 ? 7.222 9.166 -50.252 1.00 37.19 395 THR A CA 1
ATOM 3125 C C . THR A 1 395 ? 8.744 9.104 -50.446 1.00 37.19 395 THR A C 1
ATOM 3127 O O . THR A 1 395 ? 9.262 9.656 -51.418 1.00 37.19 395 THR A O 1
ATOM 3130 N N . ASN A 1 396 ? 9.425 8.270 -49.653 1.00 28.02 396 ASN A N 1
ATOM 3131 C CA . ASN A 1 396 ? 10.540 7.481 -50.174 1.00 28.02 396 ASN A CA 1
ATOM 3132 C C . ASN A 1 396 ? 10.716 6.149 -49.434 1.00 28.02 396 ASN A C 1
ATOM 3134 O O . ASN A 1 396 ? 10.747 6.087 -48.206 1.00 28.02 396 ASN A O 1
ATOM 3138 N N . LEU A 1 397 ? 10.787 5.112 -50.263 1.00 32.03 397 LEU A N 1
ATOM 3139 C CA . LEU A 1 397 ? 10.934 3.690 -49.990 1.00 32.03 397 LEU A CA 1
ATOM 3140 C C . LEU A 1 397 ? 12.256 3.327 -49.284 1.00 32.03 397 LEU A C 1
ATOM 3142 O O . LEU A 1 397 ? 13.285 3.967 -49.483 1.00 32.03 397 LEU A O 1
ATOM 3146 N N . ASP A 1 398 ? 12.174 2.218 -48.544 1.00 39.59 398 ASP A N 1
ATOM 3147 C CA . ASP A 1 398 ? 13.159 1.140 -48.381 1.00 39.59 398 ASP A CA 1
ATOM 3148 C C . ASP A 1 398 ? 14.609 1.450 -48.007 1.00 39.59 398 ASP A C 1
ATOM 3150 O O . ASP A 1 398 ? 15.439 1.728 -48.862 1.00 39.59 398 ASP A O 1
ATOM 3154 N N . LEU A 1 399 ? 14.953 1.148 -46.746 1.00 30.83 399 LEU A N 1
ATOM 3155 C CA . LEU A 1 399 ? 16.251 0.567 -46.371 1.00 30.83 399 LEU A CA 1
ATOM 3156 C C . LEU A 1 399 ? 16.085 -0.327 -45.119 1.00 30.83 399 LEU A C 1
ATOM 3158 O O . LEU A 1 399 ? 16.428 0.077 -44.006 1.00 30.83 399 LEU A O 1
ATOM 3162 N N . HIS A 1 400 ? 15.555 -1.542 -45.306 1.00 34.56 400 HIS A N 1
ATOM 3163 C CA . HIS A 1 400 ? 15.679 -2.664 -44.366 1.00 34.56 400 HIS A CA 1
ATOM 3164 C C . HIS A 1 400 ? 17.019 -3.381 -44.615 1.00 34.56 400 HIS A C 1
ATOM 3166 O O . HIS A 1 400 ? 17.220 -3.979 -45.669 1.00 34.56 400 HIS A O 1
ATOM 3172 N N . LYS A 1 401 ? 17.936 -3.354 -43.640 1.00 36.47 401 LYS A N 1
ATOM 3173 C CA . LYS A 1 401 ? 19.094 -4.262 -43.574 1.00 36.47 401 LYS A CA 1
ATOM 3174 C C . LYS A 1 401 ? 18.944 -5.135 -42.326 1.00 36.47 401 LYS A C 1
ATOM 3176 O O . LYS A 1 401 ? 19.005 -4.622 -41.215 1.00 36.47 401 LYS A O 1
ATOM 3181 N N . ASN A 1 402 ? 18.714 -6.431 -42.538 1.00 42.34 402 ASN A N 1
ATOM 3182 C CA . ASN A 1 402 ? 18.656 -7.490 -41.525 1.00 42.34 402 ASN A CA 1
ATOM 3183 C C . ASN A 1 402 ? 19.911 -7.484 -40.629 1.00 42.34 402 ASN A C 1
ATOM 3185 O O . ASN A 1 402 ? 21.003 -7.765 -41.115 1.00 42.34 402 ASN A O 1
ATOM 3189 N N . SER A 1 403 ? 19.758 -7.221 -39.333 1.00 48.84 403 SER A N 1
ATOM 3190 C CA . SER A 1 403 ? 20.666 -7.749 -38.297 1.00 48.84 403 SER A CA 1
ATOM 3191 C C . SER A 1 403 ? 19.979 -9.000 -37.682 1.00 48.84 403 SER A C 1
ATOM 3193 O O . SER A 1 403 ? 18.810 -9.226 -37.981 1.00 48.84 403 SER A O 1
ATOM 3195 N N . MET A 1 404 ? 20.680 -9.881 -36.963 1.00 60.28 404 MET A N 1
ATOM 3196 C CA . MET A 1 404 ? 20.141 -11.128 -36.358 1.00 60.28 404 MET A CA 1
ATOM 3197 C C . MET A 1 404 ? 20.128 -11.014 -34.820 1.00 60.28 404 MET A C 1
ATOM 3199 O O . MET A 1 404 ? 20.971 -10.299 -34.287 1.00 60.28 404 MET A O 1
ATOM 3203 N N . PHE A 1 405 ? 19.213 -11.699 -34.101 1.00 72.69 405 PHE A N 1
ATOM 3204 C CA . PHE A 1 405 ? 18.979 -11.467 -32.637 1.00 72.69 405 PHE A CA 1
ATOM 3205 C C . PHE A 1 405 ? 20.006 -12.214 -31.883 1.00 72.69 405 PHE A C 1
ATOM 3207 O O . PHE A 1 405 ? 20.189 -13.392 -32.149 1.00 72.69 405 PHE A O 1
ATOM 3214 N N . THR A 1 406 ? 20.648 -11.543 -30.948 1.00 75.88 406 THR A N 1
ATOM 3215 C CA . THR A 1 406 ? 21.635 -12.189 -30.114 1.00 75.88 406 THR A CA 1
ATOM 3216 C C . THR A 1 406 ? 20.985 -12.634 -28.817 1.00 75.88 406 THR A C 1
ATOM 3218 O O . THR A 1 406 ? 20.343 -11.855 -28.117 1.00 75.88 406 THR A O 1
ATOM 3221 N N . ALA A 1 407 ? 21.142 -13.913 -28.495 1.00 76.44 407 ALA A N 1
ATOM 3222 C CA . ALA A 1 407 ? 20.746 -14.455 -27.205 1.00 76.44 407 ALA A CA 1
ATOM 3223 C C . ALA A 1 407 ? 21.974 -14.945 -26.435 1.00 76.44 407 ALA A C 1
ATOM 3225 O O . ALA A 1 407 ? 22.903 -15.498 -27.026 1.00 76.44 407 ALA A O 1
ATOM 3226 N N . SER A 1 408 ? 21.958 -14.789 -25.116 1.00 84.44 408 SER A N 1
ATOM 3227 C CA . SER A 1 408 ? 22.800 -15.577 -24.216 1.00 84.44 408 SER A CA 1
ATOM 3228 C C . SER A 1 408 ? 21.932 -16.551 -23.447 1.00 84.44 408 SER A C 1
ATOM 3230 O O . SER A 1 408 ? 20.765 -16.274 -23.186 1.00 84.44 408 SER A O 1
ATOM 3232 N N . ILE A 1 409 ? 22.516 -17.677 -23.071 1.00 84.75 409 ILE A N 1
ATOM 3233 C CA . ILE A 1 409 ? 21.876 -18.676 -22.235 1.00 84.75 409 ILE A CA 1
ATOM 3234 C C . ILE A 1 409 ? 22.777 -18.913 -21.024 1.00 84.75 409 ILE A C 1
ATOM 3236 O O . ILE A 1 409 ? 23.965 -19.177 -21.195 1.00 84.75 409 ILE A O 1
ATOM 3240 N N . ILE A 1 410 ? 22.217 -18.796 -19.826 1.00 88.81 410 ILE A N 1
ATOM 3241 C CA . ILE A 1 410 ? 22.892 -19.001 -18.547 1.00 88.81 410 ILE A CA 1
ATOM 3242 C C . ILE A 1 410 ? 22.225 -20.199 -17.865 1.00 88.81 410 ILE A C 1
ATOM 3244 O O . ILE A 1 410 ? 21.031 -20.175 -17.579 1.00 88.81 410 ILE A O 1
ATOM 3248 N N . ALA A 1 411 ? 22.992 -21.249 -17.614 1.00 86.56 411 ALA A N 1
ATOM 3249 C CA . ALA A 1 411 ? 22.586 -22.371 -16.782 1.00 86.56 411 ALA A CA 1
ATOM 3250 C C . ALA A 1 411 ? 23.142 -22.168 -15.368 1.00 86.56 411 ALA A C 1
ATOM 3252 O O . ALA A 1 411 ? 24.334 -21.902 -15.214 1.00 86.56 411 ALA A O 1
ATOM 3253 N N . VAL A 1 412 ? 22.310 -22.306 -14.341 1.00 86.88 412 VAL A N 1
ATOM 3254 C CA . VAL A 1 412 ? 22.723 -22.215 -12.934 1.00 86.88 412 VAL A CA 1
ATOM 3255 C C . VAL A 1 412 ? 22.616 -23.598 -12.304 1.00 86.88 412 VAL A C 1
ATOM 3257 O O . VAL A 1 412 ? 21.520 -24.151 -12.220 1.00 86.88 412 VAL A O 1
ATOM 3260 N N . GLY A 1 413 ? 23.743 -24.166 -11.872 1.00 84.94 413 GLY A N 1
ATOM 3261 C CA . GLY A 1 413 ? 23.752 -25.492 -11.253 1.00 84.94 413 GLY A CA 1
ATOM 3262 C C . GLY A 1 413 ? 25.156 -26.056 -11.084 1.00 84.94 413 GLY A C 1
ATOM 3263 O O . GLY A 1 413 ? 25.884 -26.268 -12.059 1.00 84.94 413 GLY A O 1
ATOM 3264 N N . ASP A 1 414 ? 25.530 -26.342 -9.839 1.00 84.25 414 ASP A N 1
ATOM 3265 C CA . ASP A 1 414 ? 26.827 -26.940 -9.519 1.00 84.25 414 ASP A CA 1
ATOM 3266 C C . ASP A 1 414 ? 26.916 -28.382 -10.040 1.00 84.25 414 ASP A C 1
ATOM 3268 O O . ASP A 1 414 ? 27.974 -28.834 -10.462 1.00 84.25 414 ASP A O 1
ATOM 3272 N N . GLU A 1 415 ? 25.795 -29.100 -10.088 1.00 83.19 415 GLU A N 1
ATOM 3273 C CA . GLU A 1 415 ? 25.678 -30.466 -10.591 1.00 83.19 415 GLU A CA 1
ATOM 3274 C C . GLU A 1 415 ? 26.051 -30.608 -12.075 1.00 83.19 415 GLU A C 1
ATOM 3276 O O . GLU A 1 415 ? 26.588 -31.651 -12.472 1.00 83.19 415 GLU A O 1
ATOM 3281 N N . ILE A 1 416 ? 25.820 -29.551 -12.866 1.00 83.75 416 ILE A N 1
ATOM 3282 C CA . ILE A 1 416 ? 26.243 -29.455 -14.268 1.00 83.75 416 ILE A CA 1
ATOM 3283 C C . ILE A 1 416 ? 27.761 -29.233 -14.320 1.00 83.75 416 ILE A C 1
ATOM 3285 O O . ILE A 1 416 ? 28.464 -29.912 -15.067 1.00 83.75 416 ILE A O 1
ATOM 3289 N N . LEU A 1 417 ? 28.293 -28.335 -13.480 1.00 84.62 417 LEU A N 1
ATOM 3290 C CA . LEU A 1 417 ? 29.732 -28.044 -13.400 1.00 84.62 417 LEU A CA 1
ATOM 3291 C C . LEU A 1 417 ? 30.556 -29.229 -12.879 1.00 84.62 417 LEU A C 1
ATOM 3293 O O . LEU A 1 417 ? 31.673 -29.460 -13.340 1.00 84.62 417 LEU A O 1
ATOM 3297 N N . PHE A 1 418 ? 30.004 -30.006 -11.948 1.00 85.44 418 PHE A N 1
ATOM 3298 C CA . PHE A 1 418 ? 30.615 -31.225 -11.421 1.00 85.44 418 PHE A CA 1
ATOM 3299 C C . PHE A 1 418 ? 30.492 -32.417 -12.378 1.00 85.44 418 PHE A C 1
ATOM 3301 O O . PHE A 1 418 ? 31.048 -33.479 -12.099 1.00 85.44 418 PHE A O 1
ATOM 3308 N N . GLY A 1 419 ? 29.767 -32.268 -13.494 1.00 81.25 419 GLY A N 1
ATOM 3309 C CA . GLY A 1 419 ? 29.537 -33.339 -14.463 1.00 81.25 419 GLY A CA 1
ATOM 3310 C C . GLY A 1 419 ? 28.684 -34.485 -13.916 1.00 81.25 419 GLY A C 1
ATOM 3311 O O . GLY A 1 419 ? 28.712 -35.589 -14.456 1.00 81.25 419 GLY A O 1
ATOM 3312 N N . THR A 1 420 ? 27.947 -34.246 -12.830 1.00 83.12 420 THR A N 1
ATOM 3313 C CA . THR A 1 420 ? 27.045 -35.241 -12.232 1.00 83.12 420 THR A CA 1
ATOM 3314 C C . THR A 1 420 ? 25.723 -35.354 -12.988 1.00 83.12 420 THR A C 1
ATOM 3316 O O . THR A 1 420 ? 25.105 -36.417 -12.973 1.00 83.12 420 THR A O 1
ATOM 3319 N N . ILE A 1 421 ? 25.311 -34.283 -13.675 1.00 81.50 421 ILE A N 1
ATOM 3320 C CA . ILE A 1 421 ? 24.140 -34.234 -14.555 1.00 81.50 421 ILE A CA 1
ATOM 3321 C C . ILE A 1 421 ? 24.551 -33.593 -15.886 1.00 81.50 421 ILE A C 1
ATOM 3323 O O . ILE A 1 421 ? 25.319 -32.634 -15.912 1.00 81.50 421 ILE A O 1
ATOM 3327 N N . GLU A 1 422 ? 24.044 -34.128 -16.998 1.00 82.75 422 GLU A N 1
ATOM 3328 C CA . GLU A 1 422 ? 24.243 -33.557 -18.334 1.00 82.75 422 GLU A CA 1
ATOM 3329 C C . GLU A 1 422 ? 23.190 -32.474 -18.624 1.00 82.75 422 GLU A C 1
ATOM 3331 O O . GLU A 1 422 ? 21.991 -32.701 -18.444 1.00 82.75 422 GLU A O 1
ATOM 3336 N N . ASP A 1 423 ? 23.624 -31.309 -19.114 1.00 82.19 423 ASP A N 1
ATOM 3337 C CA . ASP A 1 423 ? 22.716 -30.248 -19.560 1.00 82.19 423 ASP A CA 1
ATOM 3338 C C . ASP A 1 423 ? 22.030 -30.621 -20.886 1.00 82.19 423 ASP A C 1
ATOM 3340 O O . ASP A 1 423 ? 22.623 -30.591 -21.967 1.00 82.19 423 ASP A O 1
ATOM 3344 N N . GLN A 1 424 ? 20.737 -30.935 -20.801 1.00 78.00 424 GLN A N 1
ATOM 3345 C CA . GLN A 1 424 ? 19.897 -31.238 -21.961 1.00 78.00 424 GLN A CA 1
ATOM 3346 C C . GLN A 1 424 ? 19.148 -30.009 -22.502 1.00 78.00 424 GLN A C 1
ATOM 3348 O O . GLN A 1 424 ? 18.733 -30.006 -23.668 1.00 78.00 424 GLN A O 1
ATOM 3353 N N . LEU A 1 425 ? 18.966 -28.965 -21.683 1.00 74.44 425 LEU A N 1
ATOM 3354 C CA . LEU A 1 425 ? 18.119 -27.815 -22.003 1.00 74.44 425 LEU A CA 1
ATOM 3355 C C . LEU A 1 425 ? 18.887 -26.752 -22.791 1.00 74.44 425 LEU A C 1
ATOM 3357 O O . LEU A 1 425 ? 18.368 -26.254 -23.791 1.00 74.44 425 LEU A O 1
ATOM 3361 N N . GLY A 1 426 ? 20.131 -26.453 -22.415 1.00 75.69 426 GLY A N 1
ATOM 3362 C CA . GLY A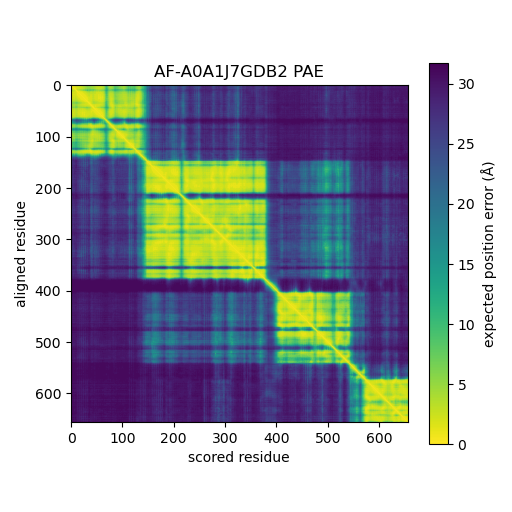 1 426 ? 20.985 -25.493 -23.113 1.00 75.69 426 GLY A CA 1
ATOM 3363 C C . GLY A 1 426 ? 21.148 -25.810 -24.602 1.00 75.69 426 GLY A C 1
ATOM 3364 O O . GLY A 1 426 ? 20.775 -24.984 -25.443 1.00 75.69 426 GLY A O 1
ATOM 3365 N N . PRO A 1 427 ? 21.606 -27.020 -24.979 1.00 80.12 427 PRO A N 1
ATOM 3366 C CA . PRO A 1 427 ? 21.722 -27.419 -26.380 1.00 80.12 427 PRO A CA 1
ATOM 3367 C C . PRO A 1 427 ? 20.388 -27.388 -27.138 1.00 80.12 427 PRO A C 1
ATOM 3369 O O . PRO A 1 427 ? 20.361 -27.082 -28.334 1.00 80.12 427 PRO A O 1
ATOM 3372 N N . TYR A 1 428 ? 19.277 -27.710 -26.470 1.00 71.44 428 TYR A N 1
ATOM 3373 C CA . TYR A 1 428 ? 17.942 -27.646 -27.065 1.00 71.44 428 TYR A CA 1
ATOM 3374 C C . TYR A 1 428 ? 17.511 -26.201 -27.349 1.00 71.44 428 TYR A C 1
ATOM 3376 O O . TYR A 1 428 ? 17.109 -25.902 -28.476 1.00 71.44 428 TYR A O 1
ATOM 3384 N N . LEU A 1 429 ? 17.664 -25.298 -26.375 1.00 68.69 429 LEU A N 1
ATOM 3385 C CA . LEU A 1 429 ? 17.380 -23.870 -26.525 1.00 68.69 429 LEU A CA 1
ATOM 3386 C C . LEU A 1 429 ? 18.232 -23.244 -27.632 1.00 68.69 429 LEU A C 1
ATOM 3388 O O . LEU A 1 429 ? 17.692 -22.517 -28.463 1.00 68.69 429 LEU A O 1
ATOM 3392 N N . CYS A 1 430 ? 19.519 -23.594 -27.726 1.00 68.38 430 CYS A N 1
ATOM 3393 C CA . CYS A 1 430 ? 20.378 -23.169 -28.833 1.00 68.38 430 CYS A CA 1
ATOM 3394 C C . CYS A 1 430 ? 19.794 -23.549 -30.200 1.00 68.38 430 CYS A C 1
ATOM 3396 O O . CYS A 1 430 ? 19.667 -22.698 -31.080 1.00 68.38 430 CYS A O 1
ATOM 3398 N N . ARG A 1 431 ? 19.395 -24.817 -30.382 1.00 74.81 431 ARG A N 1
ATOM 3399 C CA . ARG A 1 431 ? 18.792 -25.292 -31.642 1.00 74.81 431 ARG A CA 1
ATOM 3400 C C . ARG A 1 431 ? 17.474 -24.584 -31.949 1.00 74.81 431 ARG A C 1
ATOM 3402 O O . ARG A 1 431 ? 17.239 -24.211 -33.096 1.00 74.81 431 ARG A O 1
ATOM 3409 N N . MET A 1 432 ? 16.633 -24.387 -30.936 1.00 64.62 432 MET A N 1
ATOM 3410 C CA . MET A 1 432 ? 15.343 -23.717 -31.081 1.00 64.62 432 MET A CA 1
ATOM 3411 C C . MET A 1 432 ? 15.518 -22.247 -31.478 1.00 64.62 432 MET A C 1
ATOM 3413 O O . MET A 1 432 ? 14.936 -21.822 -32.473 1.00 64.62 432 MET A O 1
ATOM 3417 N N . LEU A 1 433 ? 16.368 -21.497 -30.773 1.00 62.69 433 LEU A N 1
ATOM 3418 C CA . LEU A 1 433 ? 16.675 -20.096 -31.075 1.00 62.69 433 LEU A CA 1
ATOM 3419 C C . LEU A 1 433 ? 17.271 -19.944 -32.480 1.00 62.69 433 LEU A C 1
ATOM 3421 O O . LEU A 1 433 ? 16.812 -19.104 -33.256 1.00 62.69 433 LEU A O 1
ATOM 3425 N N . HIS A 1 434 ? 18.196 -20.828 -32.861 1.00 71.06 434 HIS A N 1
ATOM 3426 C CA . HIS A 1 434 ? 18.736 -20.865 -34.222 1.00 71.06 434 HIS A CA 1
ATOM 3427 C C . HIS A 1 434 ? 17.646 -21.109 -35.276 1.00 71.06 434 HIS A C 1
ATOM 3429 O O . HIS A 1 434 ? 17.644 -20.451 -36.316 1.00 71.06 434 HIS A O 1
ATOM 3435 N N . SER A 1 435 ? 16.684 -21.999 -35.009 1.00 59.06 435 SER A N 1
ATOM 3436 C CA . SER A 1 435 ? 15.593 -22.296 -35.951 1.00 59.06 435 SER A CA 1
ATOM 3437 C C . SER A 1 435 ? 14.658 -21.108 -36.212 1.00 59.06 435 SER A C 1
ATOM 3439 O O . SER A 1 435 ? 14.078 -21.015 -37.292 1.00 59.06 435 SER A O 1
ATOM 3441 N N . ILE A 1 436 ? 14.553 -20.177 -35.257 1.00 58.03 436 ILE A N 1
ATOM 3442 C CA . ILE A 1 436 ? 13.734 -18.960 -35.366 1.00 58.03 436 ILE A CA 1
ATOM 3443 C C . ILE A 1 436 ? 14.556 -17.712 -35.736 1.00 58.03 436 ILE A C 1
ATOM 3445 O O . ILE A 1 436 ? 14.054 -16.591 -35.650 1.00 58.03 436 ILE A O 1
ATOM 3449 N N . GLY A 1 437 ? 15.811 -17.891 -36.163 1.00 65.56 437 GLY A N 1
ATOM 3450 C CA . GLY A 1 437 ? 16.663 -16.818 -36.688 1.00 65.56 437 GLY A CA 1
ATOM 3451 C C . GLY A 1 437 ? 17.440 -16.013 -35.640 1.00 65.56 437 GLY A C 1
ATOM 3452 O O . GLY A 1 437 ? 17.986 -14.959 -35.969 1.00 65.56 437 GLY A O 1
ATOM 3453 N N . TRP A 1 438 ? 17.512 -16.491 -34.396 1.00 74.25 438 TRP A N 1
ATOM 3454 C CA . TRP A 1 438 ? 18.357 -15.918 -33.347 1.00 74.25 438 TRP A CA 1
ATOM 3455 C C . TRP A 1 438 ? 19.734 -16.594 -33.355 1.00 74.25 438 TRP A C 1
ATOM 3457 O O . TRP A 1 438 ? 19.837 -17.796 -33.557 1.00 74.25 438 TRP A O 1
ATOM 3467 N N . SER A 1 439 ? 20.797 -15.834 -33.119 1.00 79.50 439 SER A N 1
ATOM 3468 C CA . SER A 1 439 ? 22.159 -16.313 -32.902 1.00 79.50 439 SER A CA 1
ATOM 3469 C C . SER A 1 439 ? 22.441 -16.387 -31.405 1.00 79.50 439 SER A C 1
ATOM 3471 O O . SER A 1 439 ? 22.450 -15.361 -30.723 1.00 79.50 439 SER A O 1
ATOM 3473 N N . VAL A 1 440 ? 22.727 -17.578 -30.881 1.00 81.88 440 VAL A N 1
ATOM 3474 C CA . VAL A 1 440 ? 23.174 -17.704 -29.489 1.00 81.88 440 VAL A CA 1
ATOM 3475 C C . VAL A 1 440 ? 24.664 -17.379 -29.412 1.00 81.88 440 VAL A C 1
ATOM 3477 O O . VAL A 1 440 ? 25.483 -18.070 -30.012 1.00 81.88 440 VAL A O 1
ATOM 3480 N N . LEU A 1 441 ? 25.019 -16.303 -28.706 1.00 86.31 441 LEU A N 1
ATOM 3481 C CA . LEU A 1 441 ? 26.405 -15.843 -28.574 1.00 86.31 441 LEU A CA 1
ATOM 3482 C C . LEU A 1 441 ? 27.190 -16.656 -27.550 1.00 86.31 441 LEU A C 1
ATOM 3484 O O . LEU A 1 441 ? 28.384 -16.887 -27.723 1.00 86.31 441 LEU A O 1
ATOM 3488 N N . GLN A 1 442 ? 26.531 -17.049 -26.462 1.00 89.25 442 GLN A N 1
ATOM 3489 C CA . GLN A 1 442 ? 27.156 -17.822 -25.404 1.00 89.25 442 GLN A CA 1
ATOM 3490 C C . GLN A 1 442 ? 26.115 -18.662 -24.669 1.00 89.25 442 GLN A C 1
ATOM 3492 O O . GLN A 1 442 ? 25.054 -18.164 -24.302 1.00 89.25 442 GLN A O 1
ATOM 3497 N N . LEU A 1 443 ? 26.464 -19.925 -24.443 1.00 89.69 443 LEU A N 1
ATOM 3498 C CA . LEU A 1 443 ? 25.905 -20.767 -23.393 1.00 89.69 443 LEU A CA 1
ATOM 3499 C C . LEU A 1 443 ? 26.952 -20.800 -22.273 1.00 89.69 443 LEU A C 1
ATOM 3501 O O . LEU A 1 443 ? 28.092 -21.197 -22.524 1.00 89.69 443 LEU A O 1
ATOM 3505 N N . SER A 1 444 ? 26.606 -20.335 -21.079 1.00 91.94 444 SER A N 1
ATOM 3506 C CA . SER A 1 444 ? 27.461 -20.394 -19.891 1.00 91.94 444 SER A CA 1
ATOM 3507 C C . SER A 1 444 ? 26.788 -21.210 -18.799 1.00 91.94 444 SER A C 1
ATOM 3509 O O . SER A 1 444 ? 25.567 -21.231 -18.691 1.00 91.94 444 SER A O 1
ATOM 3511 N N . VAL A 1 445 ? 27.603 -21.894 -18.002 1.00 90.75 445 VAL A N 1
ATOM 3512 C CA . VAL A 1 445 ? 27.163 -22.578 -16.787 1.00 90.75 445 VAL A CA 1
ATOM 3513 C C . VAL A 1 445 ? 27.850 -21.878 -15.623 1.00 90.75 445 VAL A C 1
ATOM 3515 O O . VAL A 1 445 ? 29.070 -21.706 -15.656 1.00 90.75 445 VAL A O 1
ATOM 3518 N N . VAL A 1 446 ? 27.080 -21.436 -14.634 1.00 91.44 446 VAL A N 1
ATOM 3519 C CA . VAL A 1 446 ? 27.581 -20.724 -13.454 1.00 91.44 446 VAL A CA 1
ATOM 3520 C C . VAL A 1 446 ? 27.294 -21.505 -12.180 1.00 91.44 446 VAL A C 1
ATOM 3522 O O . VAL A 1 446 ? 26.361 -22.309 -12.114 1.00 91.44 446 VAL A O 1
ATOM 3525 N N . HIS A 1 447 ? 28.122 -21.252 -11.166 1.00 88.00 447 HIS A N 1
ATOM 3526 C CA . HIS A 1 447 ? 27.937 -21.813 -9.835 1.00 88.00 447 HIS A CA 1
ATOM 3527 C C . HIS A 1 447 ? 26.595 -21.405 -9.237 1.00 88.00 447 HIS A C 1
ATOM 3529 O O . HIS A 1 447 ? 26.081 -20.319 -9.522 1.00 88.00 447 HIS A O 1
ATOM 3535 N N . ASN A 1 448 ? 26.075 -22.251 -8.348 1.00 85.12 448 ASN A N 1
ATOM 3536 C CA . ASN A 1 448 ? 24.861 -21.992 -7.581 1.00 85.12 448 ASN A CA 1
ATOM 3537 C C . ASN A 1 448 ? 25.124 -20.947 -6.471 1.00 85.12 448 ASN A C 1
ATOM 3539 O O . ASN A 1 448 ? 25.041 -21.223 -5.276 1.00 85.12 448 ASN A O 1
ATOM 3543 N N . ASN A 1 449 ? 25.502 -19.732 -6.877 1.00 86.69 449 ASN A N 1
ATOM 3544 C CA . ASN A 1 449 ? 25.910 -18.629 -6.017 1.00 86.69 449 ASN A CA 1
ATOM 3545 C C . ASN A 1 449 ? 25.386 -17.287 -6.560 1.00 86.69 449 ASN A C 1
ATOM 3547 O O . ASN A 1 449 ? 25.515 -17.001 -7.751 1.00 86.69 449 ASN A O 1
ATOM 3551 N N . ILE A 1 450 ? 24.848 -16.449 -5.666 1.00 86.19 450 ILE A N 1
ATOM 3552 C CA . ILE A 1 450 ? 24.232 -15.150 -5.998 1.00 86.19 450 ILE A CA 1
ATOM 3553 C C . ILE A 1 450 ? 25.194 -14.243 -6.772 1.00 86.19 450 ILE A C 1
ATOM 3555 O O . ILE A 1 450 ? 24.786 -13.610 -7.742 1.00 86.19 450 ILE A O 1
ATOM 3559 N N . ASP A 1 451 ? 26.461 -14.179 -6.366 1.00 88.62 451 ASP A N 1
ATOM 3560 C CA . ASP A 1 451 ? 27.454 -13.289 -6.970 1.00 88.62 451 ASP A CA 1
ATOM 3561 C C . ASP A 1 451 ? 27.839 -13.764 -8.368 1.00 88.62 451 ASP A C 1
ATOM 3563 O O . ASP A 1 451 ? 27.917 -12.950 -9.285 1.00 88.62 451 ASP A O 1
ATOM 3567 N N . CYS A 1 452 ? 27.993 -15.078 -8.553 1.00 89.00 452 CYS A N 1
ATOM 3568 C CA . CYS A 1 452 ? 28.282 -15.668 -9.859 1.00 89.00 452 CYS A CA 1
ATOM 3569 C C . CYS A 1 452 ? 27.137 -15.442 -10.855 1.00 89.00 452 CYS A C 1
ATOM 3571 O O . CYS A 1 452 ? 27.384 -15.088 -12.008 1.00 89.00 452 CYS A O 1
ATOM 3573 N N . VAL A 1 453 ? 25.886 -15.618 -10.412 1.00 87.19 453 VAL A N 1
ATOM 3574 C CA . VAL A 1 453 ? 24.708 -15.320 -11.239 1.00 87.19 453 VAL A CA 1
ATOM 3575 C C . VAL A 1 453 ? 24.642 -13.826 -11.550 1.00 87.19 453 VAL A C 1
ATOM 3577 O O . VAL A 1 453 ? 24.462 -13.459 -12.708 1.00 87.19 453 VAL A O 1
ATOM 3580 N N . ALA A 1 454 ? 24.816 -12.963 -10.546 1.00 84.56 454 ALA A N 1
ATOM 3581 C CA . ALA A 1 454 ? 24.737 -11.517 -10.723 1.00 84.56 454 ALA A CA 1
ATOM 3582 C C . ALA A 1 454 ? 25.794 -10.997 -11.705 1.00 84.56 454 ALA A C 1
ATOM 3584 O O . ALA A 1 454 ? 25.466 -10.227 -12.604 1.00 84.56 454 ALA A O 1
ATOM 3585 N N . GLU A 1 455 ? 27.044 -11.445 -11.571 1.00 88.25 455 GLU A N 1
ATOM 3586 C CA . GLU A 1 455 ? 28.146 -11.064 -12.458 1.00 88.25 455 GLU A CA 1
ATOM 3587 C C . GLU A 1 455 ? 27.883 -11.501 -13.904 1.00 88.25 455 GLU A C 1
ATOM 3589 O O . GLU A 1 455 ? 28.066 -10.719 -14.840 1.00 88.25 455 GLU A O 1
ATOM 3594 N N . GLU A 1 456 ? 27.395 -12.728 -14.105 1.00 88.81 456 GLU A N 1
ATOM 3595 C CA . GLU A 1 456 ? 27.094 -13.221 -15.446 1.00 88.81 456 GLU A CA 1
ATOM 3596 C C . GLU A 1 456 ? 25.888 -12.493 -16.058 1.00 88.81 456 GLU A C 1
ATOM 3598 O O . GLU A 1 456 ? 25.943 -12.091 -17.221 1.00 88.81 456 GLU A O 1
ATOM 3603 N N . VAL A 1 457 ? 24.827 -12.234 -15.287 1.00 83.62 457 VAL A N 1
ATOM 3604 C CA . VAL A 1 457 ? 23.672 -11.443 -15.744 1.00 83.62 457 VAL A CA 1
ATOM 3605 C C . VAL A 1 457 ? 24.091 -10.011 -16.090 1.00 83.62 457 VAL A C 1
ATOM 3607 O O . VAL A 1 457 ? 23.718 -9.518 -17.154 1.00 83.62 457 VAL A O 1
ATOM 3610 N N . GLU A 1 458 ? 24.922 -9.363 -15.271 1.00 81.56 458 GLU A N 1
ATOM 3611 C CA . GLU A 1 458 ? 25.476 -8.026 -15.533 1.00 81.56 458 GLU A CA 1
ATOM 3612 C C . GLU A 1 458 ? 26.265 -7.988 -16.849 1.00 81.56 458 GLU A C 1
ATOM 3614 O O . GLU A 1 458 ? 26.089 -7.112 -17.705 1.00 81.56 458 GLU A O 1
ATOM 3619 N N . ARG A 1 459 ? 27.106 -9.003 -17.053 1.00 82.69 459 ARG A N 1
ATOM 3620 C CA . ARG A 1 459 ? 27.913 -9.153 -18.262 1.00 82.69 459 ARG A CA 1
ATOM 3621 C C . ARG A 1 459 ? 27.055 -9.410 -19.502 1.00 82.69 459 ARG A C 1
ATOM 3623 O O . ARG A 1 459 ? 27.429 -9.014 -20.609 1.00 82.69 459 ARG A O 1
ATOM 3630 N N . LYS A 1 460 ? 25.919 -10.098 -19.350 1.00 78.94 460 LYS A N 1
ATOM 3631 C CA . LYS A 1 460 ? 25.038 -10.488 -20.462 1.00 78.94 460 LYS A CA 1
ATOM 3632 C C . LYS A 1 460 ? 23.976 -9.467 -20.818 1.00 78.94 460 LYS A C 1
ATOM 3634 O O . LYS A 1 460 ? 23.744 -9.268 -22.011 1.00 78.94 460 LYS A O 1
ATOM 3639 N N . LYS A 1 461 ? 23.408 -8.760 -19.840 1.00 67.00 461 LYS A N 1
ATOM 3640 C CA . LYS A 1 461 ? 22.373 -7.741 -20.078 1.00 67.00 461 LYS A CA 1
ATOM 3641 C C . LYS A 1 461 ? 22.869 -6.588 -20.960 1.00 67.00 461 LYS A C 1
ATOM 3643 O O . LYS A 1 461 ? 22.083 -5.977 -21.671 1.00 67.00 461 LYS A O 1
ATOM 3648 N N . SER A 1 462 ? 24.176 -6.309 -20.942 1.00 64.50 462 SER A N 1
ATOM 3649 C CA . SER A 1 462 ? 24.815 -5.255 -21.744 1.00 64.50 462 SER A CA 1
ATOM 3650 C C . SER A 1 462 ? 25.259 -5.709 -23.142 1.00 64.50 462 SER A C 1
ATOM 3652 O O . SER A 1 462 ? 25.591 -4.869 -23.979 1.00 64.50 462 SER A O 1
ATOM 3654 N N . THR A 1 463 ? 25.280 -7.020 -23.418 1.00 70.88 463 THR A N 1
ATOM 3655 C CA . THR A 1 463 ? 25.907 -7.586 -24.629 1.00 70.88 463 THR A CA 1
ATOM 3656 C C . THR A 1 463 ? 24.965 -8.388 -25.529 1.00 70.88 463 THR A C 1
ATOM 3658 O O . THR A 1 463 ? 25.340 -8.693 -26.662 1.00 70.88 463 THR A O 1
ATOM 3661 N N . CYS A 1 464 ? 23.760 -8.730 -25.064 1.00 65.75 464 CYS A N 1
ATOM 3662 C CA . CYS A 1 464 ? 22.799 -9.566 -25.792 1.00 65.75 464 CYS A CA 1
ATOM 3663 C C . CYS A 1 464 ? 21.416 -8.903 -25.868 1.00 65.75 464 CYS A C 1
ATOM 3665 O O . CYS A 1 464 ? 21.015 -8.219 -24.931 1.00 65.75 464 CYS A O 1
ATOM 3667 N N . ASP A 1 465 ? 20.670 -9.135 -26.957 1.00 66.88 465 ASP A N 1
ATOM 3668 C CA . ASP A 1 465 ? 19.278 -8.669 -27.082 1.00 66.88 465 ASP A CA 1
ATOM 3669 C C . ASP A 1 465 ? 18.328 -9.415 -26.123 1.00 66.88 465 ASP A C 1
ATOM 3671 O O . ASP A 1 465 ? 17.296 -8.873 -25.734 1.00 66.88 465 ASP A O 1
ATOM 3675 N N . MET A 1 466 ? 18.656 -10.662 -25.766 1.00 72.81 466 MET A N 1
ATOM 3676 C CA . MET A 1 466 ? 17.906 -11.491 -24.817 1.00 72.81 466 MET A CA 1
ATOM 3677 C C . MET A 1 466 ? 18.861 -12.345 -23.984 1.00 72.81 466 MET A C 1
ATOM 3679 O O . MET A 1 466 ? 19.853 -12.873 -24.496 1.00 72.81 466 MET A O 1
ATOM 3683 N N . VAL A 1 467 ? 18.538 -12.535 -22.709 1.00 76.31 467 VAL A N 1
ATOM 3684 C CA . VAL A 1 467 ? 19.251 -13.457 -21.823 1.00 76.31 467 VAL A CA 1
ATOM 3685 C C . VAL A 1 467 ? 18.251 -14.481 -21.307 1.00 76.31 467 VAL A C 1
ATOM 3687 O O . VAL A 1 467 ? 17.304 -14.134 -20.613 1.00 76.31 467 VAL A O 1
ATOM 3690 N N . PHE A 1 468 ? 18.458 -15.743 -21.665 1.00 79.06 468 PHE A N 1
ATOM 3691 C CA . PHE A 1 468 ? 17.735 -16.868 -21.088 1.00 79.06 468 PHE A CA 1
ATOM 3692 C C . PHE A 1 468 ? 18.519 -17.374 -19.891 1.00 79.06 468 PHE A C 1
ATOM 3694 O O . PHE A 1 468 ? 19.726 -17.583 -19.992 1.00 79.06 468 PHE A O 1
ATOM 3701 N N . ILE A 1 469 ? 17.839 -17.601 -18.778 1.00 83.88 469 ILE A N 1
ATOM 3702 C CA . ILE A 1 469 ? 18.437 -18.200 -17.592 1.00 83.88 469 ILE A CA 1
ATOM 3703 C C . ILE A 1 469 ? 17.559 -19.347 -17.112 1.00 83.88 469 ILE A C 1
ATOM 3705 O O . ILE A 1 469 ? 16.333 -19.250 -17.146 1.00 83.88 469 ILE A O 1
ATOM 3709 N N . TYR A 1 470 ? 18.178 -20.459 -16.731 1.00 78.88 470 TYR A N 1
ATOM 3710 C CA . TYR A 1 470 ? 17.484 -21.616 -16.177 1.00 78.88 470 TYR A CA 1
ATOM 3711 C C . TYR A 1 470 ? 18.365 -22.336 -15.156 1.00 78.88 470 TYR A C 1
ATOM 3713 O O . TYR A 1 470 ? 19.587 -22.198 -15.164 1.00 78.88 470 TYR A O 1
ATOM 3721 N N . GLY A 1 471 ? 17.738 -23.143 -14.301 1.00 73.19 471 GLY A N 1
ATOM 3722 C CA . GLY A 1 471 ? 18.417 -23.780 -13.172 1.00 73.19 471 GLY A CA 1
ATOM 3723 C C . GLY A 1 471 ? 18.450 -22.881 -11.933 1.00 73.19 471 GLY A C 1
ATOM 3724 O O . GLY A 1 471 ? 18.077 -21.708 -11.987 1.00 73.19 471 GLY A O 1
ATOM 3725 N N . GLY A 1 472 ? 18.792 -23.461 -10.783 1.00 63.38 472 GLY A N 1
ATOM 3726 C CA . GLY A 1 472 ? 18.735 -22.791 -9.474 1.00 63.38 472 GLY A CA 1
ATOM 3727 C C . GLY A 1 472 ? 17.327 -22.592 -8.883 1.00 63.38 472 GLY A C 1
ATOM 3728 O O . GLY A 1 472 ? 17.215 -22.257 -7.708 1.00 63.38 472 GLY A O 1
ATOM 3729 N N . VAL A 1 473 ? 16.256 -22.870 -9.640 1.00 54.75 473 VAL A N 1
ATOM 3730 C CA . VAL A 1 473 ? 14.857 -22.813 -9.171 1.00 54.75 473 VAL A CA 1
ATOM 3731 C C . VAL A 1 473 ? 14.460 -24.171 -8.576 1.00 54.75 473 VAL A C 1
ATOM 3733 O O . VAL A 1 473 ? 13.890 -25.030 -9.253 1.00 54.75 473 VAL A O 1
ATOM 3736 N N . GLY A 1 474 ? 14.843 -24.410 -7.320 1.00 51.84 474 GLY A N 1
ATOM 3737 C CA . GLY A 1 474 ? 14.525 -25.628 -6.565 1.00 51.84 474 GLY A CA 1
ATOM 3738 C C . GLY A 1 474 ? 13.525 -25.376 -5.425 1.00 51.84 474 GLY A C 1
ATOM 3739 O O . GLY A 1 474 ? 13.406 -24.250 -4.953 1.00 51.84 474 GLY A O 1
ATOM 3740 N N . PRO A 1 475 ? 12.826 -26.411 -4.918 1.00 41.94 475 PRO A N 1
ATOM 3741 C CA . PRO A 1 475 ? 11.824 -26.279 -3.851 1.00 41.94 475 PRO A CA 1
ATOM 3742 C C . PRO A 1 475 ? 12.407 -26.002 -2.447 1.00 41.94 475 PRO A C 1
ATOM 3744 O O . PRO A 1 475 ? 11.710 -26.161 -1.449 1.00 41.94 475 PRO A O 1
ATOM 3747 N N . LEU A 1 476 ? 13.690 -25.646 -2.334 1.00 46.19 476 LEU A N 1
ATOM 3748 C CA . LEU A 1 476 ? 14.400 -25.502 -1.061 1.00 46.19 476 LEU A CA 1
ATOM 3749 C C . LEU A 1 476 ? 15.151 -24.167 -1.001 1.00 46.19 476 LEU A C 1
ATOM 3751 O O . LEU A 1 476 ? 15.968 -23.903 -1.873 1.00 46.19 476 LEU A O 1
ATOM 3755 N N . HIS A 1 477 ? 14.846 -23.396 0.050 1.00 46.62 477 HIS A N 1
ATOM 3756 C CA . HIS A 1 477 ? 15.515 -22.279 0.758 1.00 46.62 477 HIS A CA 1
ATOM 3757 C C . HIS A 1 477 ? 16.616 -21.392 0.133 1.00 46.62 477 HIS A C 1
ATOM 3759 O O . HIS A 1 477 ? 17.185 -20.554 0.832 1.00 46.62 477 HIS A O 1
ATOM 3765 N N . SER A 1 478 ? 16.943 -21.502 -1.149 1.00 52.66 478 SER A N 1
ATOM 3766 C CA . SER A 1 478 ? 17.983 -20.681 -1.769 1.00 52.66 478 SER A CA 1
ATOM 3767 C C . SER A 1 478 ? 17.870 -20.705 -3.290 1.00 52.66 478 SER A C 1
ATOM 3769 O O . SER A 1 478 ? 18.719 -21.289 -3.967 1.00 52.66 478 SER A O 1
ATOM 3771 N N . ASP A 1 479 ? 16.836 -20.063 -3.835 1.00 63.34 479 ASP A N 1
ATOM 3772 C CA . ASP A 1 479 ? 16.870 -19.660 -5.242 1.00 63.34 479 ASP A CA 1
ATOM 3773 C C . ASP A 1 479 ? 17.905 -18.534 -5.388 1.00 63.34 479 ASP A C 1
ATOM 3775 O O . ASP A 1 479 ? 17.658 -17.360 -5.098 1.00 63.34 479 ASP A O 1
ATOM 3779 N N . VAL A 1 480 ? 19.121 -18.913 -5.777 1.00 77.62 480 VAL A N 1
ATOM 3780 C CA . VAL A 1 480 ? 20.202 -17.956 -6.040 1.00 77.62 480 VAL A CA 1
ATOM 3781 C C . VAL A 1 480 ? 20.034 -17.270 -7.394 1.00 77.62 480 VAL A C 1
ATOM 3783 O O . VAL A 1 480 ? 20.680 -16.250 -7.632 1.00 77.62 480 VAL A O 1
ATOM 3786 N N . THR A 1 481 ? 19.189 -17.815 -8.276 1.00 81.12 481 THR A N 1
ATOM 3787 C CA . THR A 1 481 ? 18.966 -17.312 -9.631 1.00 81.12 481 THR A CA 1
ATOM 3788 C C . THR A 1 481 ? 18.217 -15.989 -9.565 1.00 81.12 481 THR A C 1
ATOM 3790 O O . THR A 1 481 ? 18.734 -14.967 -10.017 1.00 81.12 481 THR A O 1
ATOM 3793 N N . LEU A 1 482 ? 17.049 -15.963 -8.919 1.00 80.62 482 LEU A N 1
ATOM 3794 C CA . LEU A 1 482 ? 16.261 -14.738 -8.744 1.00 80.62 482 LEU A CA 1
ATOM 3795 C C . LEU A 1 482 ? 16.993 -13.710 -7.872 1.00 80.62 482 LEU A C 1
ATOM 3797 O O . LEU A 1 482 ? 16.988 -12.520 -8.193 1.00 80.62 482 LEU A O 1
ATOM 3801 N N . ALA A 1 483 ? 17.692 -14.154 -6.823 1.00 78.50 483 ALA A N 1
ATOM 3802 C CA . ALA A 1 483 ? 18.509 -13.281 -5.980 1.00 78.50 483 ALA A CA 1
ATOM 3803 C C . ALA A 1 483 ? 19.698 -12.660 -6.737 1.00 78.50 483 ALA A C 1
ATOM 3805 O O . ALA A 1 483 ? 19.979 -11.469 -6.587 1.00 78.50 483 ALA A O 1
ATOM 3806 N N . GLY A 1 484 ? 20.382 -13.445 -7.574 1.00 80.56 484 GLY A N 1
ATOM 3807 C CA . GLY A 1 484 ? 21.471 -12.974 -8.426 1.00 80.56 484 GLY A CA 1
ATOM 3808 C C . GLY A 1 484 ? 20.988 -11.972 -9.471 1.00 80.56 484 GLY A C 1
ATOM 3809 O O . GLY A 1 484 ? 21.626 -10.940 -9.675 1.00 80.56 484 GLY A O 1
ATOM 3810 N N . ILE A 1 485 ? 19.815 -12.208 -10.067 1.00 79.56 485 ILE A N 1
ATOM 3811 C CA . ILE A 1 485 ? 19.196 -11.243 -10.981 1.00 79.56 485 ILE A CA 1
ATOM 3812 C C . ILE A 1 485 ? 18.821 -9.956 -10.236 1.00 79.56 485 ILE A C 1
ATOM 3814 O O . ILE A 1 485 ? 19.183 -8.872 -10.686 1.00 79.56 485 ILE A O 1
ATOM 3818 N N . ALA A 1 486 ? 18.170 -10.044 -9.072 1.00 70.81 486 ALA A N 1
ATOM 3819 C CA . ALA A 1 486 ? 17.829 -8.869 -8.267 1.00 70.81 486 ALA A CA 1
ATOM 3820 C C . ALA A 1 486 ? 19.076 -8.021 -7.959 1.00 70.81 486 ALA A C 1
ATOM 3822 O O . ALA A 1 486 ? 19.082 -6.807 -8.181 1.00 70.81 486 ALA A O 1
ATOM 3823 N N . LYS A 1 487 ? 20.178 -8.680 -7.572 1.00 76.69 487 LYS A N 1
ATOM 3824 C CA . LYS A 1 487 ? 21.476 -8.039 -7.346 1.00 76.69 487 LYS A CA 1
ATOM 3825 C C . LYS A 1 487 ? 22.036 -7.366 -8.605 1.00 76.69 487 LYS A C 1
ATOM 3827 O O . LYS A 1 487 ? 22.466 -6.220 -8.512 1.00 76.69 487 LYS A O 1
ATOM 3832 N N . ALA A 1 488 ? 22.002 -8.023 -9.767 1.00 73.62 488 ALA A N 1
ATOM 3833 C CA . ALA A 1 488 ? 22.471 -7.445 -11.035 1.00 73.62 488 ALA A CA 1
ATOM 3834 C C . ALA A 1 488 ? 21.664 -6.205 -11.467 1.00 73.62 488 ALA A C 1
ATOM 3836 O O . ALA A 1 488 ? 22.175 -5.304 -12.127 1.00 73.62 488 ALA A O 1
ATOM 3837 N N . PHE A 1 489 ? 20.389 -6.128 -11.091 1.00 64.00 489 PHE A N 1
ATOM 3838 C CA . PHE A 1 489 ? 19.541 -4.970 -11.379 1.00 64.00 489 PHE A CA 1
ATOM 3839 C C . PHE A 1 489 ? 19.497 -3.941 -10.239 1.00 64.00 489 PHE A C 1
ATOM 3841 O O . PHE A 1 489 ? 18.837 -2.913 -10.380 1.00 64.00 489 PHE A O 1
ATOM 3848 N N . GLY A 1 490 ? 20.210 -4.181 -9.133 1.00 57.03 490 GLY A N 1
ATOM 3849 C CA . GLY A 1 490 ? 20.238 -3.281 -7.979 1.00 57.03 490 GLY A CA 1
ATOM 3850 C C . GLY A 1 490 ? 18.890 -3.159 -7.261 1.00 57.03 490 GLY A C 1
ATOM 3851 O O . GLY A 1 490 ? 18.624 -2.137 -6.631 1.00 57.03 490 GLY A O 1
ATOM 3852 N N . VAL A 1 491 ? 18.033 -4.176 -7.367 1.00 55.59 491 VAL A N 1
ATOM 3853 C CA . VAL A 1 491 ? 16.718 -4.229 -6.714 1.00 55.59 491 VAL A CA 1
ATOM 3854 C C . VAL A 1 491 ? 16.717 -5.281 -5.609 1.00 55.59 491 VAL A C 1
ATOM 3856 O O . VAL A 1 491 ? 17.513 -6.220 -5.621 1.00 55.59 491 VAL A O 1
ATOM 3859 N N . ARG A 1 492 ? 15.822 -5.142 -4.629 1.00 63.94 492 ARG A N 1
ATOM 3860 C CA . ARG A 1 492 ? 15.607 -6.200 -3.632 1.00 63.94 492 ARG A CA 1
ATOM 3861 C C . ARG A 1 492 ? 14.679 -7.282 -4.177 1.00 63.94 492 ARG A C 1
ATOM 3863 O O . ARG A 1 492 ? 13.933 -7.063 -5.130 1.00 63.94 492 ARG A O 1
ATOM 3870 N N . LEU A 1 493 ? 14.692 -8.429 -3.513 1.00 66.12 493 LEU A N 1
ATOM 3871 C CA . LEU A 1 493 ? 13.633 -9.419 -3.633 1.00 66.12 493 LEU A CA 1
ATOM 3872 C C . LEU A 1 493 ? 12.427 -9.006 -2.783 1.00 66.12 493 LEU A C 1
ATOM 3874 O O . LEU A 1 493 ? 12.587 -8.547 -1.648 1.00 66.12 493 LEU A O 1
ATOM 3878 N N . ALA A 1 494 ? 11.227 -9.192 -3.323 1.00 61.16 494 ALA A N 1
ATOM 3879 C CA . ALA A 1 494 ? 9.972 -8.996 -2.610 1.00 61.16 494 ALA A CA 1
ATOM 3880 C C . ALA A 1 494 ? 9.004 -10.151 -2.923 1.00 61.16 494 ALA A C 1
ATOM 3882 O O . ALA A 1 494 ? 9.016 -10.648 -4.049 1.00 61.16 494 ALA A O 1
ATOM 3883 N N . PRO A 1 495 ? 8.175 -10.598 -1.961 1.00 69.88 495 PRO A N 1
ATOM 3884 C CA . PRO A 1 495 ? 7.134 -11.585 -2.233 1.00 69.88 495 PRO A CA 1
ATOM 3885 C C . PRO A 1 495 ? 6.170 -11.095 -3.321 1.00 69.88 495 PRO A C 1
ATOM 3887 O O . PRO A 1 495 ? 5.632 -9.991 -3.215 1.00 69.88 495 PRO A O 1
ATOM 3890 N N . ASP A 1 496 ? 5.940 -11.923 -4.336 1.00 72.06 496 ASP A N 1
ATOM 3891 C CA . ASP A 1 496 ? 4.962 -11.698 -5.395 1.00 72.06 496 ASP A CA 1
ATOM 3892 C C . ASP A 1 496 ? 3.691 -12.519 -5.142 1.00 72.06 496 ASP A C 1
ATOM 3894 O O . ASP A 1 496 ? 3.728 -13.739 -4.974 1.00 72.06 496 ASP A O 1
ATOM 3898 N N . GLU A 1 497 ? 2.548 -11.833 -5.092 1.00 67.56 497 GLU A N 1
ATOM 3899 C CA . GLU A 1 497 ? 1.275 -12.445 -4.701 1.00 67.56 497 GLU A CA 1
ATOM 3900 C C . GLU A 1 497 ? 0.719 -13.411 -5.746 1.00 67.56 497 GLU A C 1
ATOM 3902 O O . GLU A 1 497 ? 0.101 -14.416 -5.392 1.00 67.56 497 GLU A O 1
ATOM 3907 N N . GLU A 1 498 ? 0.909 -13.092 -7.027 1.00 67.62 498 GLU A N 1
ATOM 3908 C CA . GLU A 1 498 ? 0.417 -13.908 -8.132 1.00 67.62 498 GLU A CA 1
ATOM 3909 C C . GLU A 1 498 ? 1.205 -15.215 -8.195 1.00 67.62 498 GLU A C 1
ATOM 3911 O O . GLU A 1 498 ? 0.619 -16.296 -8.313 1.00 67.62 498 GLU A O 1
ATOM 3916 N N . PHE A 1 499 ? 2.526 -15.128 -8.034 1.00 70.94 499 PHE A N 1
ATOM 3917 C CA . PHE A 1 499 ? 3.372 -16.307 -8.010 1.00 70.94 499 PHE A CA 1
ATOM 3918 C C . PHE A 1 499 ? 3.109 -17.180 -6.778 1.00 70.94 499 PHE A C 1
ATOM 3920 O O . PHE A 1 499 ? 3.032 -18.402 -6.900 1.00 70.94 499 PHE A O 1
ATOM 3927 N N . GLU A 1 500 ? 2.897 -16.577 -5.602 1.00 71.12 500 GLU A N 1
ATOM 3928 C CA . GLU A 1 500 ? 2.573 -17.307 -4.372 1.00 71.12 500 GLU A CA 1
ATOM 3929 C C . GLU A 1 500 ? 1.268 -18.108 -4.500 1.00 71.12 500 GLU A C 1
ATOM 3931 O O . GLU A 1 500 ? 1.211 -19.280 -4.116 1.00 71.12 500 GLU A O 1
ATOM 3936 N N . GLU A 1 501 ? 0.221 -17.497 -5.060 1.00 67.25 501 GLU A N 1
ATOM 3937 C CA . GLU A 1 501 ? -1.063 -18.162 -5.287 1.00 67.25 501 GLU A CA 1
ATOM 3938 C C . GLU A 1 501 ? -0.912 -19.322 -6.276 1.00 67.25 501 GLU A C 1
ATOM 3940 O O . GLU A 1 501 ? -1.446 -20.409 -6.046 1.00 67.25 501 GLU A O 1
ATOM 3945 N N . TYR A 1 502 ? -0.136 -19.129 -7.343 1.00 67.88 502 TYR A N 1
ATOM 3946 C CA . TYR A 1 502 ? 0.132 -20.169 -8.329 1.00 67.88 502 TYR A CA 1
ATOM 3947 C C . TYR A 1 502 ? 0.886 -21.359 -7.713 1.00 67.88 502 TYR A C 1
ATOM 3949 O O . TYR A 1 502 ? 0.476 -22.510 -7.869 1.00 67.88 502 TYR A O 1
ATOM 3957 N N . LEU A 1 503 ? 1.932 -21.092 -6.925 1.00 68.31 503 LEU A N 1
ATOM 3958 C CA . LEU A 1 503 ? 2.684 -22.125 -6.205 1.00 68.31 503 LEU A CA 1
ATOM 3959 C C . LEU A 1 503 ? 1.794 -22.913 -5.235 1.00 68.31 503 LEU A C 1
ATOM 3961 O O . LEU A 1 503 ? 1.916 -24.137 -5.157 1.00 68.31 503 LEU A O 1
ATOM 3965 N N . ARG A 1 504 ? 0.844 -22.249 -4.562 1.00 66.50 504 ARG A N 1
ATOM 3966 C CA . ARG A 1 504 ? -0.123 -22.910 -3.670 1.00 66.50 504 ARG A CA 1
ATOM 3967 C C . ARG A 1 504 ? -1.009 -23.917 -4.411 1.00 66.50 504 ARG A C 1
ATOM 3969 O O . ARG A 1 504 ? -1.285 -24.989 -3.878 1.00 66.50 504 ARG A O 1
ATOM 3976 N N . HIS A 1 505 ? -1.403 -23.621 -5.652 1.00 68.06 505 HIS A N 1
ATOM 3977 C CA . HIS A 1 505 ? -2.202 -24.535 -6.480 1.00 68.06 505 HIS A CA 1
ATOM 3978 C C . HIS A 1 505 ? -1.431 -25.789 -6.920 1.00 68.06 505 HIS A C 1
ATOM 3980 O O . HIS A 1 505 ? -2.047 -26.823 -7.178 1.00 68.06 505 HIS A O 1
ATOM 3986 N N . ILE A 1 506 ? -0.102 -25.714 -7.006 1.00 63.66 506 ILE A N 1
ATOM 3987 C CA . ILE A 1 506 ? 0.747 -26.804 -7.514 1.00 63.66 506 ILE A CA 1
ATOM 3988 C C . ILE A 1 506 ? 1.318 -27.665 -6.395 1.00 63.66 506 ILE A C 1
ATOM 3990 O O . ILE A 1 506 ? 1.373 -28.886 -6.526 1.00 63.66 506 ILE A O 1
ATOM 3994 N N . ILE A 1 507 ? 1.758 -27.034 -5.307 1.00 62.09 507 ILE A N 1
ATOM 3995 C CA . ILE A 1 507 ? 2.493 -27.683 -4.213 1.00 62.09 507 ILE A CA 1
ATOM 3996 C C . ILE A 1 507 ? 1.545 -28.053 -3.048 1.00 62.09 507 ILE A C 1
ATOM 3998 O O . ILE A 1 507 ? 1.877 -28.896 -2.212 1.00 62.09 507 ILE A O 1
ATOM 4002 N N . GLY A 1 508 ? 0.323 -27.502 -3.021 1.00 58.97 508 GLY A N 1
ATOM 4003 C CA . GLY A 1 508 ? -0.674 -27.731 -1.969 1.00 58.97 508 GLY A CA 1
ATOM 4004 C C . GLY A 1 508 ? -0.307 -27.077 -0.627 1.00 58.97 508 GLY A C 1
ATOM 4005 O O . GLY A 1 508 ? 0.606 -26.256 -0.547 1.00 58.97 508 GLY A O 1
ATOM 4006 N N . ASP A 1 509 ? -0.985 -27.471 0.459 1.00 54.19 509 ASP A N 1
ATOM 4007 C CA . ASP A 1 509 ? -0.805 -26.914 1.821 1.00 54.19 509 ASP A CA 1
ATOM 4008 C C . ASP A 1 509 ? 0.573 -27.212 2.466 1.00 54.19 509 ASP A C 1
ATOM 4010 O O . ASP A 1 509 ? 0.799 -26.905 3.636 1.00 54.19 509 ASP A O 1
ATOM 4014 N N . GLN A 1 510 ? 1.522 -27.807 1.730 1.00 50.44 510 GLN A N 1
ATOM 4015 C CA . GLN A 1 510 ? 2.903 -27.996 2.196 1.00 50.44 510 GLN A CA 1
ATOM 4016 C C . GLN A 1 510 ? 3.744 -26.708 2.144 1.00 50.44 510 GLN A C 1
ATOM 4018 O O . GLN A 1 510 ? 4.837 -26.677 2.711 1.00 50.44 510 GLN A O 1
ATOM 4023 N N . CYS A 1 511 ? 3.234 -25.626 1.543 1.00 50.03 511 CYS A N 1
ATOM 4024 C CA . CYS A 1 511 ? 3.785 -24.277 1.697 1.00 50.03 511 CYS A CA 1
ATOM 4025 C C . CYS A 1 511 ? 3.470 -23.733 3.103 1.00 50.03 511 CYS A C 1
ATOM 4027 O O . CYS A 1 511 ? 2.559 -22.930 3.295 1.00 50.03 511 CYS A O 1
ATOM 4029 N N . ILE A 1 512 ? 4.207 -24.203 4.109 1.00 41.34 512 ILE A N 1
ATOM 4030 C CA . ILE A 1 512 ? 4.036 -23.778 5.499 1.00 41.34 512 ILE A CA 1
ATOM 4031 C C . ILE A 1 512 ? 4.794 -22.458 5.724 1.00 41.34 512 ILE A C 1
ATOM 4033 O O . ILE A 1 512 ? 6.015 -22.458 5.865 1.00 41.34 512 ILE A O 1
ATOM 4037 N N . GLY A 1 513 ? 4.059 -21.345 5.828 1.00 45.66 513 GLY A N 1
ATOM 4038 C CA . GLY A 1 513 ? 4.505 -20.123 6.514 1.00 45.66 513 GLY A CA 1
ATOM 4039 C C . GLY A 1 513 ? 4.541 -18.826 5.694 1.00 45.66 513 GLY A C 1
ATOM 4040 O O . GLY A 1 513 ? 4.500 -18.822 4.470 1.00 45.66 513 GLY A O 1
ATOM 4041 N N . ASP A 1 514 ? 4.697 -17.710 6.419 1.00 43.91 514 ASP A N 1
ATOM 4042 C CA . ASP A 1 514 ? 4.785 -16.302 5.967 1.00 43.91 514 ASP A CA 1
ATOM 4043 C C . ASP A 1 514 ? 6.048 -15.975 5.125 1.00 43.91 514 ASP A C 1
ATOM 4045 O O . ASP A 1 514 ? 6.418 -14.822 4.913 1.00 43.91 514 ASP A O 1
ATOM 4049 N N . ARG A 1 515 ? 6.760 -17.016 4.679 1.00 50.31 515 ARG A N 1
ATOM 4050 C CA . ARG A 1 515 ? 8.022 -16.974 3.933 1.00 50.31 515 ARG A CA 1
ATOM 4051 C C . ARG A 1 515 ? 7.994 -18.015 2.821 1.00 50.31 515 ARG A C 1
ATOM 4053 O O . ARG A 1 515 ? 8.784 -18.957 2.826 1.00 50.31 515 ARG A O 1
ATOM 4060 N N . ASN A 1 516 ? 7.087 -17.862 1.862 1.00 59.91 516 ASN A N 1
ATOM 4061 C CA . ASN A 1 516 ? 7.252 -18.578 0.605 1.00 59.91 516 ASN A CA 1
ATOM 4062 C C . ASN A 1 516 ? 8.413 -17.925 -0.163 1.00 59.91 516 ASN A C 1
ATOM 4064 O O . ASN A 1 516 ? 8.208 -17.048 -0.996 1.00 59.91 516 ASN A O 1
ATOM 4068 N N . GLU A 1 517 ? 9.647 -18.295 0.183 1.00 61.19 517 GLU A N 1
ATOM 4069 C CA . GLU A 1 517 ? 10.869 -17.784 -0.455 1.00 61.19 517 GLU A CA 1
ATOM 4070 C C . GLU A 1 517 ? 10.869 -18.055 -1.965 1.00 61.19 517 GLU A C 1
ATOM 4072 O O . GLU A 1 517 ? 11.431 -17.272 -2.720 1.00 61.19 517 GLU A O 1
ATOM 4077 N N . MET A 1 518 ? 10.145 -19.086 -2.418 1.00 63.56 518 MET A N 1
ATOM 4078 C CA . MET A 1 518 ? 9.954 -19.368 -3.842 1.00 63.56 518 MET A CA 1
ATOM 4079 C C . MET A 1 518 ? 9.110 -18.310 -4.559 1.00 63.56 518 MET A C 1
ATOM 4081 O O . MET A 1 518 ? 9.222 -18.183 -5.769 1.00 63.56 518 MET A O 1
ATOM 4085 N N . ALA A 1 519 ? 8.273 -17.556 -3.842 1.00 70.25 519 ALA A N 1
ATOM 4086 C CA . ALA A 1 519 ? 7.466 -16.483 -4.415 1.00 70.25 519 ALA A CA 1
ATOM 4087 C C . ALA A 1 519 ? 8.200 -15.131 -4.437 1.00 70.25 519 ALA A C 1
ATOM 4089 O O . ALA A 1 519 ? 7.607 -14.120 -4.799 1.00 70.25 519 ALA A O 1
ATOM 4090 N N . GLN A 1 520 ? 9.467 -15.067 -4.015 1.00 72.50 520 GLN A N 1
ATOM 4091 C CA . GLN A 1 520 ? 10.223 -13.819 -4.014 1.00 72.50 520 GLN A CA 1
ATOM 4092 C C . GLN A 1 520 ? 10.743 -13.485 -5.413 1.00 72.50 520 GLN A C 1
ATOM 4094 O O . GLN A 1 520 ? 11.574 -14.205 -5.956 1.00 72.50 520 GLN A O 1
ATOM 4099 N N . LEU A 1 521 ? 10.304 -12.357 -5.972 1.00 75.69 521 LEU A N 1
ATOM 4100 C CA . LEU A 1 521 ? 10.720 -11.877 -7.290 1.00 75.69 521 LEU A CA 1
ATOM 4101 C C . LEU A 1 521 ? 11.494 -10.548 -7.181 1.00 75.69 521 LEU A C 1
ATOM 4103 O O . LEU A 1 521 ? 11.288 -9.793 -6.223 1.00 75.69 521 LEU A O 1
ATOM 4107 N N . PRO A 1 522 ? 12.384 -10.229 -8.143 1.00 68.44 522 PRO A N 1
ATOM 4108 C CA . PRO A 1 522 ? 13.028 -8.920 -8.231 1.00 68.44 522 PRO A CA 1
ATOM 4109 C C . PRO A 1 522 ? 12.003 -7.777 -8.303 1.00 68.44 522 PRO A C 1
ATOM 4111 O O . PRO A 1 522 ? 11.162 -7.715 -9.206 1.00 68.44 522 PRO A O 1
ATOM 4114 N N . GLU A 1 523 ? 12.065 -6.863 -7.338 1.00 63.09 523 GLU A N 1
ATOM 4115 C CA . GLU A 1 523 ? 11.045 -5.837 -7.136 1.00 63.09 523 GLU A CA 1
ATOM 4116 C C . GLU A 1 523 ? 10.966 -4.844 -8.307 1.00 63.09 523 GLU A C 1
ATOM 4118 O O . GLU A 1 523 ? 11.967 -4.270 -8.737 1.00 63.09 523 GLU A O 1
ATOM 4123 N N . GLY A 1 524 ? 9.744 -4.592 -8.791 1.00 50.84 524 GLY A N 1
ATOM 4124 C CA . GLY A 1 524 ? 9.447 -3.494 -9.719 1.00 50.84 524 GLY A CA 1
ATOM 4125 C C . GLY A 1 524 ? 9.976 -3.670 -11.145 1.00 50.84 524 GLY A C 1
ATOM 4126 O O . GLY A 1 524 ? 9.835 -2.750 -11.953 1.00 50.84 524 GLY A O 1
ATOM 4127 N N . ILE A 1 525 ? 10.569 -4.825 -11.454 1.00 54.06 525 ILE A N 1
ATOM 4128 C CA . ILE A 1 525 ? 11.140 -5.139 -12.771 1.00 54.06 525 ILE A CA 1
ATOM 4129 C C . ILE A 1 525 ? 10.648 -6.471 -13.342 1.00 54.06 525 ILE A C 1
ATOM 4131 O O . ILE A 1 525 ? 11.129 -6.870 -14.396 1.00 54.06 525 ILE A O 1
ATOM 4135 N N . THR A 1 526 ? 9.711 -7.142 -12.670 1.00 59.62 526 THR A N 1
ATOM 4136 C CA . THR A 1 526 ? 9.283 -8.508 -12.996 1.00 59.62 526 THR A CA 1
ATOM 4137 C C . THR A 1 526 ? 7.854 -8.556 -13.542 1.00 59.62 526 THR A C 1
ATOM 4139 O O . THR A 1 526 ? 6.972 -7.865 -13.034 1.00 59.62 526 THR A O 1
ATOM 4142 N N . GLU A 1 527 ? 7.627 -9.409 -14.539 1.00 60.41 527 GLU A N 1
ATOM 4143 C CA . GLU A 1 527 ? 6.325 -9.775 -15.100 1.00 60.41 527 GLU A CA 1
ATOM 4144 C C . GLU A 1 527 ? 6.206 -11.308 -15.189 1.00 60.41 527 GLU A C 1
ATOM 4146 O O . GLU A 1 527 ? 7.175 -12.002 -15.499 1.00 60.41 527 GLU A O 1
ATOM 4151 N N . LEU A 1 528 ? 5.023 -11.854 -14.892 1.00 58.75 528 LEU A N 1
ATOM 4152 C CA . LEU A 1 528 ? 4.755 -13.292 -14.964 1.00 58.75 528 LEU A CA 1
ATOM 4153 C C . LEU A 1 528 ? 3.996 -13.625 -16.247 1.00 58.75 528 LEU A C 1
ATOM 4155 O O . LEU A 1 528 ? 2.868 -13.183 -16.460 1.00 58.75 528 LEU A O 1
ATOM 4159 N N . LEU A 1 529 ? 4.607 -14.450 -17.091 1.00 54.19 529 LEU A N 1
ATOM 4160 C CA . LEU A 1 529 ? 4.035 -14.926 -18.341 1.00 54.19 529 LEU A CA 1
ATOM 4161 C C . LEU A 1 529 ? 3.484 -16.344 -18.161 1.00 54.19 529 LEU A C 1
ATOM 4163 O O . LEU A 1 529 ? 4.227 -17.320 -18.018 1.00 54.19 529 LEU A O 1
ATOM 4167 N N . HIS A 1 530 ? 2.161 -16.465 -18.205 1.00 55.72 530 HIS A N 1
ATOM 4168 C CA . HIS A 1 530 ? 1.463 -17.742 -18.047 1.00 55.72 530 HIS A CA 1
ATOM 4169 C C . HIS A 1 530 ? 1.359 -18.509 -19.364 1.00 55.72 530 HIS A C 1
ATOM 4171 O O . HIS A 1 530 ? 1.125 -17.928 -20.425 1.00 55.72 530 HIS A O 1
ATOM 4177 N N . HIS A 1 531 ? 1.492 -19.835 -19.298 1.00 53.16 531 HIS A N 1
ATOM 4178 C CA . HIS A 1 531 ? 1.315 -20.706 -20.457 1.00 53.16 531 HIS A CA 1
ATOM 4179 C C . HIS A 1 531 ? 0.788 -22.086 -20.038 1.00 53.16 531 HIS A C 1
ATOM 4181 O O . HIS A 1 531 ? 1.409 -22.752 -19.216 1.00 53.16 531 HIS A O 1
ATOM 4187 N N . ASP A 1 532 ? -0.280 -22.573 -20.682 1.00 50.03 532 ASP A N 1
ATOM 4188 C CA . ASP A 1 532 ? -1.023 -23.804 -20.321 1.00 50.03 532 ASP A CA 1
ATOM 4189 C C . ASP A 1 532 ? -0.184 -25.094 -20.247 1.00 50.03 532 ASP A C 1
ATOM 4191 O O . ASP A 1 532 ? -0.615 -26.110 -19.705 1.00 50.03 532 ASP A O 1
ATOM 4195 N N . LYS A 1 533 ? 1.008 -25.085 -20.849 1.00 46.50 533 LYS A N 1
ATOM 4196 C CA . LYS A 1 533 ? 1.939 -26.227 -20.874 1.00 46.50 533 LYS A CA 1
ATOM 4197 C C . LYS A 1 533 ? 3.038 -26.163 -19.812 1.00 46.50 533 LYS A C 1
ATOM 4199 O O . LYS A 1 533 ? 3.813 -27.111 -19.720 1.00 46.50 533 LYS A O 1
ATOM 4204 N N . LEU A 1 534 ? 3.160 -25.057 -19.078 1.00 47.00 534 LEU A N 1
ATOM 4205 C CA . LEU A 1 534 ? 4.189 -24.875 -18.060 1.00 47.00 534 LEU A CA 1
ATOM 4206 C C . LEU A 1 534 ? 3.581 -25.035 -16.669 1.00 47.00 534 LEU A C 1
ATOM 4208 O O . LEU A 1 534 ? 2.554 -24.447 -16.345 1.00 47.00 534 LEU A O 1
ATOM 4212 N N . SER A 1 535 ? 4.248 -25.818 -15.826 1.00 49.56 535 SER A N 1
ATOM 4213 C CA . SER A 1 535 ? 3.855 -25.996 -14.429 1.00 49.56 535 SER A CA 1
ATOM 4214 C C . SER A 1 535 ? 4.250 -24.820 -13.540 1.00 49.56 535 SER A C 1
ATOM 4216 O O . SER A 1 535 ? 3.896 -24.849 -12.381 1.00 49.56 535 SER A O 1
ATOM 4218 N N . VAL A 1 536 ? 4.983 -23.819 -14.032 1.00 52.72 536 VAL A N 1
ATOM 4219 C CA . VAL A 1 536 ? 5.325 -22.542 -13.368 1.00 52.72 536 VAL A CA 1
ATOM 4220 C C . VAL A 1 536 ? 5.337 -21.433 -14.428 1.00 52.72 536 VAL A C 1
ATOM 4222 O O . VAL A 1 536 ? 5.723 -21.729 -15.564 1.00 52.72 536 VAL A O 1
ATOM 4225 N N . PRO A 1 537 ? 4.887 -20.197 -14.127 1.00 45.78 537 PRO A N 1
ATOM 4226 C CA . PRO A 1 537 ? 4.948 -19.090 -15.078 1.00 45.78 537 PRO A CA 1
ATOM 4227 C C . PRO A 1 537 ? 6.398 -18.784 -15.465 1.00 45.78 537 PRO A C 1
ATOM 4229 O O . PRO A 1 537 ? 7.325 -18.978 -14.677 1.00 45.78 537 PRO A O 1
ATOM 4232 N N . LEU A 1 538 ? 6.594 -18.292 -16.686 1.00 55.72 538 LEU A N 1
ATOM 4233 C CA . LEU A 1 538 ? 7.879 -17.745 -17.105 1.00 55.72 538 LEU A CA 1
ATOM 4234 C C . LEU A 1 538 ? 8.031 -16.346 -16.497 1.00 55.72 538 LEU A C 1
ATOM 4236 O O . LEU A 1 538 ? 7.134 -15.518 -16.617 1.00 55.72 538 LEU A O 1
ATOM 4240 N N . VAL A 1 539 ? 9.166 -16.082 -15.857 1.00 55.12 539 VAL A N 1
ATOM 4241 C CA . VAL A 1 539 ? 9.468 -14.784 -15.244 1.00 55.12 539 VAL A CA 1
ATOM 4242 C C . VAL A 1 539 ? 10.182 -13.907 -16.279 1.00 55.12 539 VAL A C 1
ATOM 4244 O O . VAL A 1 539 ? 11.336 -14.168 -16.618 1.00 55.12 539 VAL A O 1
ATOM 4247 N N . GLU A 1 540 ? 9.499 -12.893 -16.814 1.00 54.00 540 GLU A N 1
ATOM 4248 C CA . GLU A 1 540 ? 10.091 -11.862 -17.677 1.00 54.00 540 GLU A CA 1
ATOM 4249 C C . GLU A 1 540 ? 10.609 -10.704 -16.816 1.00 54.00 540 GLU A C 1
ATOM 4251 O O . GLU A 1 540 ? 9.947 -10.272 -15.873 1.00 54.00 540 GLU A O 1
ATOM 4256 N N . ILE A 1 541 ? 11.808 -10.199 -17.124 1.00 53.72 541 ILE A N 1
ATOM 4257 C CA . ILE A 1 541 ? 12.433 -9.105 -16.375 1.00 53.72 541 ILE A CA 1
ATOM 4258 C C . ILE A 1 541 ? 12.741 -7.942 -17.330 1.00 53.72 541 ILE A C 1
ATOM 4260 O O . ILE A 1 541 ? 13.616 -8.049 -18.186 1.00 53.72 541 ILE A O 1
ATOM 4264 N N . ALA A 1 542 ? 12.016 -6.835 -17.115 1.00 48.06 542 ALA A N 1
ATOM 4265 C CA . ALA A 1 542 ? 12.028 -5.527 -17.789 1.00 48.06 542 ALA A CA 1
ATOM 4266 C C . ALA A 1 542 ? 11.580 -5.422 -19.278 1.00 48.06 542 ALA A C 1
ATOM 4268 O O . ALA A 1 542 ? 12.128 -6.070 -20.165 1.00 48.06 542 ALA A O 1
ATOM 4269 N N . GLN A 1 543 ? 10.715 -4.422 -19.566 1.00 38.91 543 GLN A N 1
ATOM 4270 C CA . GLN A 1 543 ? 10.597 -3.704 -20.858 1.00 38.91 543 GLN A CA 1
ATOM 4271 C C . GLN A 1 543 ? 10.865 -2.175 -20.701 1.00 38.91 543 GLN A C 1
ATOM 4273 O O . GLN A 1 543 ? 10.688 -1.623 -19.615 1.00 38.91 543 GLN A O 1
ATOM 4278 N N . PRO A 1 544 ? 11.318 -1.459 -21.757 1.00 42.12 544 PRO A N 1
ATOM 4279 C CA . PRO A 1 544 ? 12.307 -0.373 -21.676 1.00 42.12 544 PRO A CA 1
ATOM 4280 C C . PRO A 1 544 ? 11.774 1.077 -21.814 1.00 42.12 544 PRO A C 1
ATOM 4282 O O . PRO A 1 544 ? 10.692 1.325 -22.337 1.00 42.12 544 PRO A O 1
ATOM 4285 N N . LEU A 1 545 ? 12.615 2.051 -21.416 1.00 36.59 545 LEU A N 1
ATOM 4286 C CA . LEU A 1 545 ? 12.660 3.491 -21.792 1.00 36.59 545 LEU A CA 1
ATOM 4287 C C . LEU A 1 545 ? 11.444 4.413 -21.534 1.00 36.59 545 LEU A C 1
ATOM 4289 O O . LEU A 1 545 ? 11.605 5.632 -21.578 1.00 36.59 545 LEU A O 1
ATOM 4293 N N . SER A 1 546 ? 10.260 3.905 -21.194 1.00 36.34 546 SER A N 1
ATOM 4294 C CA . SER A 1 546 ? 9.052 4.722 -20.948 1.00 36.34 546 SER A CA 1
ATOM 4295 C C . SER A 1 546 ? 9.153 5.671 -19.740 1.00 36.34 546 SER A C 1
ATOM 4297 O O . SER A 1 546 ? 8.427 6.664 -19.664 1.00 36.34 546 SER A O 1
ATOM 4299 N N . LYS A 1 547 ? 10.082 5.397 -18.817 1.00 36.34 547 LYS A N 1
ATOM 4300 C CA . LYS A 1 547 ? 10.322 6.189 -17.602 1.00 36.34 547 LYS A CA 1
ATOM 4301 C C . LYS A 1 547 ? 11.019 7.532 -17.883 1.00 36.34 547 LYS A C 1
ATOM 4303 O O . LYS A 1 547 ? 10.686 8.512 -17.229 1.00 36.34 547 LYS A O 1
ATOM 4308 N N . LEU A 1 548 ? 11.888 7.613 -18.901 1.00 36.88 548 LEU A N 1
ATOM 4309 C CA . LEU A 1 548 ? 12.616 8.847 -19.257 1.00 36.88 548 LEU A CA 1
ATOM 4310 C C . LEU A 1 548 ? 11.708 9.928 -19.873 1.00 36.88 548 LEU A C 1
ATOM 4312 O O . LEU A 1 548 ? 11.915 11.117 -19.647 1.00 36.88 548 LEU A O 1
ATOM 4316 N N . CYS A 1 549 ? 10.675 9.533 -20.626 1.00 34.03 549 CYS A N 1
ATOM 4317 C CA . CYS A 1 549 ? 9.736 10.469 -21.262 1.00 34.03 549 CYS A CA 1
ATOM 4318 C C . CYS A 1 549 ? 8.848 11.228 -20.259 1.00 34.03 549 CYS A C 1
ATOM 4320 O O . CYS A 1 549 ? 8.192 12.194 -20.638 1.00 34.03 549 CYS A O 1
ATOM 4322 N N . LEU A 1 550 ? 8.779 10.779 -19.001 1.00 35.62 550 LEU A N 1
ATOM 4323 C CA . LEU A 1 550 ? 7.963 11.409 -17.959 1.00 35.62 550 LEU A CA 1
ATOM 4324 C C . LEU A 1 550 ? 8.727 12.487 -17.174 1.00 35.62 550 LEU A C 1
ATOM 4326 O O . LEU A 1 550 ? 8.080 13.321 -16.545 1.00 35.62 550 LEU A O 1
ATOM 4330 N N . GLU A 1 551 ? 10.063 12.499 -17.233 1.00 34.69 551 GLU A N 1
ATOM 4331 C CA . GLU A 1 551 ? 10.908 13.475 -16.523 1.00 34.69 551 GLU A CA 1
ATOM 4332 C C . GLU A 1 551 ? 11.234 14.732 -17.349 1.00 34.69 551 GLU A C 1
ATOM 4334 O O . GLU A 1 551 ? 11.520 15.774 -16.764 1.00 34.69 551 GLU A O 1
ATOM 4339 N N . PHE A 1 552 ? 11.128 14.690 -18.685 1.00 37.16 552 PHE A N 1
ATOM 4340 C CA . PHE A 1 552 ? 11.487 15.817 -19.564 1.00 37.16 552 PHE A CA 1
ATOM 4341 C C . PHE A 1 552 ? 10.399 16.097 -20.620 1.00 37.16 552 PHE A C 1
ATOM 4343 O O . PHE A 1 552 ? 10.513 15.646 -21.761 1.00 37.16 552 PHE A O 1
ATOM 4350 N N . PRO A 1 553 ? 9.329 16.835 -20.267 1.00 34.66 553 PRO A N 1
ATOM 4351 C CA . PRO A 1 553 ? 8.147 17.010 -21.120 1.00 34.66 553 PRO A CA 1
ATOM 4352 C C . PRO A 1 553 ? 8.383 17.863 -22.379 1.00 34.66 553 PRO A C 1
ATOM 4354 O O . PRO A 1 553 ? 7.608 17.763 -23.329 1.00 34.66 553 PRO A O 1
ATOM 4357 N N . ASP A 1 554 ? 9.465 18.645 -22.421 1.00 30.69 554 ASP A N 1
ATOM 4358 C CA . ASP A 1 554 ? 9.834 19.483 -23.575 1.00 30.69 554 ASP A CA 1
ATOM 4359 C C . ASP A 1 554 ? 10.766 18.760 -24.565 1.00 30.69 554 ASP A C 1
ATOM 4361 O O . ASP A 1 554 ? 11.147 19.303 -25.605 1.00 30.69 554 ASP A O 1
ATOM 4365 N N . LEU A 1 555 ? 11.140 17.515 -24.255 1.00 33.91 555 LEU A N 1
ATOM 4366 C CA . LEU A 1 555 ? 12.015 16.694 -25.075 1.00 33.91 555 LEU A CA 1
ATOM 4367 C C . LEU A 1 555 ? 11.166 15.815 -25.998 1.00 33.91 555 LEU A C 1
ATOM 4369 O O . LEU A 1 555 ? 10.552 14.837 -25.571 1.00 33.91 555 LEU A O 1
ATOM 4373 N N . TYR A 1 556 ? 11.142 16.129 -27.296 1.00 37.47 556 TYR A N 1
ATOM 4374 C CA . TYR A 1 556 ? 10.527 15.236 -28.280 1.00 37.47 556 TYR A CA 1
ATOM 4375 C C . TYR A 1 556 ? 11.466 14.053 -28.544 1.00 37.47 556 TYR A C 1
ATOM 4377 O O . TYR A 1 556 ? 12.371 14.114 -29.383 1.00 37.47 556 TYR A O 1
ATOM 4385 N N . ILE A 1 557 ? 11.256 12.975 -27.790 1.00 38.16 557 ILE A N 1
ATOM 4386 C CA . ILE A 1 557 ? 12.002 11.727 -27.930 1.00 38.16 557 ILE A CA 1
ATOM 4387 C C . ILE A 1 557 ? 11.389 10.926 -29.084 1.00 38.16 557 ILE A C 1
ATOM 4389 O O . ILE A 1 557 ? 10.380 10.236 -28.938 1.00 38.16 557 ILE A O 1
ATOM 4393 N N . GLY A 1 558 ? 12.001 11.032 -30.263 1.00 34.22 558 GLY A N 1
ATOM 4394 C CA . GLY A 1 558 ? 11.693 10.163 -31.390 1.00 34.22 558 GLY A CA 1
ATOM 4395 C C . GLY A 1 558 ? 12.482 8.866 -31.270 1.00 34.22 558 GLY A C 1
ATOM 4396 O O . GLY A 1 558 ? 13.668 8.840 -31.598 1.00 34.22 558 GLY A O 1
ATOM 4397 N N . CYS A 1 559 ? 11.826 7.797 -30.821 1.00 37.06 559 CYS A N 1
ATOM 4398 C CA . CYS A 1 559 ? 12.381 6.446 -30.850 1.00 37.06 559 CYS A CA 1
ATOM 4399 C C . CYS A 1 559 ? 11.900 5.746 -32.116 1.00 37.06 559 CYS A C 1
ATOM 4401 O O . CYS A 1 559 ? 10.697 5.559 -32.300 1.00 37.06 559 CYS A O 1
ATOM 4403 N N . TYR A 1 560 ? 12.816 5.304 -32.972 1.00 34.09 560 TYR A N 1
ATOM 4404 C CA . TYR A 1 560 ? 12.443 4.343 -34.001 1.00 34.09 560 TYR A CA 1
ATOM 4405 C C . TYR A 1 560 ? 13.503 3.262 -34.150 1.00 34.09 560 TYR A C 1
ATOM 4407 O O . TYR A 1 560 ? 14.709 3.497 -34.051 1.00 34.09 560 TYR A O 1
ATOM 4415 N N . ARG A 1 561 ? 13.020 2.048 -34.402 1.00 36.91 561 ARG A N 1
ATOM 4416 C CA . ARG A 1 561 ? 13.847 0.900 -34.749 1.00 36.91 561 ARG A CA 1
ATOM 4417 C C . ARG A 1 561 ? 13.556 0.574 -36.206 1.00 36.91 561 ARG A C 1
ATOM 4419 O O . ARG A 1 561 ? 12.427 0.242 -36.555 1.00 36.91 561 ARG A O 1
ATOM 4426 N N . LYS A 1 562 ? 14.556 0.723 -37.076 1.00 30.69 562 LYS A N 1
ATOM 4427 C CA . LYS A 1 562 ? 14.385 0.504 -38.526 1.00 30.69 562 LYS A CA 1
ATOM 4428 C C . LYS A 1 562 ? 14.205 -0.979 -38.873 1.00 30.69 562 LYS A C 1
ATOM 4430 O O . LYS A 1 562 ? 13.585 -1.328 -39.870 1.00 30.69 562 LYS A O 1
ATOM 4435 N N . THR A 1 563 ? 14.718 -1.853 -38.019 1.00 33.69 563 THR A N 1
ATOM 4436 C CA . THR A 1 563 ? 14.585 -3.310 -38.068 1.00 33.69 563 THR A CA 1
ATOM 4437 C C . THR A 1 563 ? 14.433 -3.823 -36.650 1.00 33.69 563 THR A C 1
ATOM 4439 O O . THR A 1 563 ? 14.759 -3.122 -35.694 1.00 33.69 563 THR A O 1
ATOM 4442 N N . ARG A 1 564 ? 14.028 -5.086 -36.497 1.00 35.84 564 ARG A N 1
ATOM 4443 C CA . ARG A 1 564 ? 14.012 -5.783 -35.203 1.00 35.84 564 ARG A CA 1
ATOM 4444 C C . ARG A 1 564 ? 15.403 -5.882 -34.549 1.00 35.84 564 ARG A C 1
ATOM 4446 O O . ARG A 1 564 ? 15.536 -6.335 -33.436 1.00 35.84 564 ARG A O 1
ATOM 4453 N N . TYR A 1 565 ? 16.418 -5.339 -35.197 1.00 29.08 565 TYR A N 1
ATOM 4454 C CA . TYR A 1 565 ? 17.779 -5.770 -35.118 1.00 29.08 565 TYR A CA 1
ATOM 4455 C C . TYR A 1 565 ? 18.739 -4.622 -35.333 1.00 29.08 565 TYR A C 1
ATOM 4457 O O . TYR A 1 565 ? 18.796 -4.082 -36.439 1.00 29.08 565 TYR A O 1
ATOM 4465 N N . GLY A 1 566 ? 19.437 -4.234 -34.268 1.00 35.75 566 GLY A N 1
ATOM 4466 C CA . GLY A 1 566 ? 20.224 -3.004 -34.179 1.00 35.75 566 GLY A CA 1
ATOM 4467 C C . GLY A 1 566 ? 19.727 -2.059 -33.079 1.00 35.75 566 GLY A C 1
ATOM 4468 O O . GLY A 1 566 ? 18.637 -2.253 -32.523 1.00 35.75 566 GLY A O 1
ATOM 4469 N N . TYR A 1 567 ? 20.552 -1.054 -32.767 1.00 31.66 567 TYR A N 1
ATOM 4470 C CA . TYR A 1 567 ? 20.321 -0.085 -31.694 1.00 31.66 567 TYR A CA 1
ATOM 4471 C C . TYR A 1 567 ? 18.970 0.627 -31.848 1.00 31.66 567 TYR A C 1
ATOM 4473 O O . TYR A 1 567 ? 18.573 1.003 -32.955 1.00 31.66 567 TYR A O 1
ATOM 4481 N N . VAL A 1 568 ? 18.272 0.834 -30.729 1.00 35.06 568 VAL A N 1
ATOM 4482 C CA . VAL A 1 568 ? 17.176 1.805 -30.671 1.00 35.06 568 VAL A CA 1
ATOM 4483 C C . VAL A 1 568 ? 17.820 3.176 -30.811 1.00 35.06 568 VAL A C 1
ATOM 4485 O O . VAL A 1 568 ? 18.526 3.634 -29.916 1.00 35.06 568 VAL A O 1
ATOM 4488 N N . VAL A 1 569 ? 17.635 3.804 -31.969 1.00 39.41 569 VAL A N 1
ATOM 4489 C CA . VAL A 1 569 ? 18.148 5.152 -32.196 1.00 39.41 569 VAL A CA 1
ATOM 4490 C C . VAL A 1 569 ? 17.185 6.110 -31.513 1.00 39.41 569 VAL A C 1
ATOM 4492 O O . VAL A 1 569 ? 16.063 6.322 -31.977 1.00 39.41 569 VAL A O 1
ATOM 4495 N N . VAL A 1 570 ? 17.628 6.644 -30.378 1.00 40.34 570 VAL A N 1
ATOM 4496 C CA . VAL A 1 570 ? 16.947 7.714 -29.654 1.00 40.34 570 VAL A CA 1
ATOM 4497 C C . VAL A 1 570 ? 17.456 9.025 -30.234 1.00 40.34 570 VAL A C 1
ATOM 4499 O O . VAL A 1 570 ? 18.551 9.483 -29.920 1.00 40.34 570 VAL A O 1
ATOM 4502 N N . SER A 1 571 ? 16.691 9.592 -31.160 1.00 41.28 571 SER A N 1
ATOM 4503 C CA . SER A 1 571 ? 17.011 10.888 -31.757 1.00 41.28 571 SER A CA 1
ATOM 4504 C C . SER A 1 571 ? 16.245 11.988 -31.032 1.00 41.28 571 SER A C 1
ATOM 4506 O O . SER A 1 571 ? 15.014 12.029 -31.064 1.00 41.28 571 SER A O 1
ATOM 4508 N N . PHE A 1 572 ? 16.987 12.883 -30.391 1.00 44.56 572 PHE A N 1
ATOM 4509 C CA . PHE A 1 572 ? 16.470 14.138 -29.862 1.00 44.56 572 PHE A CA 1
ATOM 4510 C C . PHE A 1 572 ? 16.215 15.082 -31.033 1.00 44.56 572 PHE A C 1
ATOM 4512 O O . PHE A 1 572 ? 17.176 15.483 -31.681 1.00 44.56 572 PHE A O 1
ATOM 4519 N N . LYS A 1 573 ? 14.962 15.433 -31.342 1.00 47.91 573 LYS A N 1
ATOM 4520 C CA . LYS A 1 573 ? 14.700 16.485 -32.338 1.00 47.91 573 LYS A CA 1
ATOM 4521 C C . LYS A 1 573 ? 14.978 17.850 -31.723 1.00 47.91 573 LYS A C 1
ATOM 4523 O O . LYS A 1 573 ? 14.414 18.179 -30.685 1.00 47.91 573 LYS A O 1
ATOM 4528 N N . GLY A 1 574 ? 15.831 18.636 -32.367 1.00 64.12 574 GLY A N 1
ATOM 4529 C CA . GLY A 1 574 ? 16.295 19.915 -31.841 1.00 64.12 574 GLY A CA 1
ATOM 4530 C C . GLY A 1 574 ? 17.803 20.091 -31.937 1.00 64.12 574 GLY A C 1
ATOM 4531 O O . GLY A 1 574 ? 18.545 19.193 -32.339 1.00 64.12 574 GLY A O 1
ATOM 4532 N N . LYS A 1 575 ? 18.256 21.295 -31.604 1.00 77.56 575 LYS A N 1
ATOM 4533 C CA . LYS A 1 575 ? 19.669 21.661 -31.618 1.00 77.56 575 LYS A CA 1
ATOM 4534 C C . LYS A 1 575 ? 20.162 21.669 -30.170 1.00 77.56 575 LYS A C 1
ATOM 4536 O O . LYS A 1 575 ? 19.562 22.333 -29.329 1.00 77.56 575 LYS A O 1
ATOM 4541 N N . ALA A 1 576 ? 21.227 20.938 -29.872 1.00 83.81 576 ALA A N 1
ATOM 4542 C CA . ALA A 1 576 ? 21.775 20.837 -28.525 1.00 83.81 576 ALA A CA 1
ATOM 4543 C C . ALA A 1 576 ? 23.293 20.999 -28.535 1.00 83.81 576 ALA A C 1
ATOM 4545 O O . ALA A 1 576 ? 23.964 20.669 -29.510 1.00 83.81 576 ALA A O 1
ATOM 4546 N N . VAL A 1 577 ? 23.834 21.488 -27.430 1.00 88.06 577 VAL A N 1
ATOM 4547 C CA . VAL A 1 577 ? 25.264 21.546 -27.156 1.00 88.06 577 VAL A CA 1
ATOM 4548 C C . VAL A 1 577 ? 25.521 20.857 -25.823 1.00 88.06 577 VAL A C 1
ATOM 4550 O O . VAL A 1 577 ? 24.896 21.177 -24.811 1.00 88.06 577 VAL A O 1
ATOM 4553 N N . ILE A 1 578 ? 26.436 19.894 -25.826 1.00 88.38 578 ILE A N 1
ATOM 4554 C CA . ILE A 1 578 ? 26.831 19.153 -24.631 1.00 88.38 578 ILE A CA 1
ATOM 4555 C C . ILE A 1 578 ? 28.262 19.536 -24.282 1.00 88.38 578 ILE A C 1
ATOM 4557 O O . ILE A 1 578 ? 29.160 19.343 -25.097 1.00 88.38 578 ILE A O 1
ATOM 4561 N N . ASN A 1 579 ? 28.465 20.075 -23.082 1.00 87.88 579 ASN A N 1
ATOM 4562 C CA . ASN A 1 579 ? 29.775 20.285 -22.483 1.00 87.88 579 ASN A CA 1
ATOM 4563 C C . ASN A 1 579 ? 30.129 19.079 -21.608 1.00 87.88 579 ASN A C 1
ATOM 4565 O O . ASN A 1 579 ? 29.551 18.896 -20.538 1.00 87.88 579 ASN A O 1
ATOM 4569 N N . TYR A 1 580 ? 31.086 18.284 -22.064 1.00 85.12 580 TYR A N 1
ATOM 4570 C CA . TYR A 1 580 ? 31.674 17.189 -21.311 1.00 85.12 580 TYR A CA 1
ATOM 4571 C C . TYR A 1 580 ? 32.833 17.715 -20.469 1.00 85.12 580 TYR A C 1
ATOM 4573 O O . TYR A 1 580 ? 33.880 18.091 -21.011 1.00 85.12 580 TYR A O 1
ATOM 4581 N N . GLY A 1 581 ? 32.640 17.753 -19.153 1.00 80.19 581 GLY A N 1
ATOM 4582 C CA . GLY A 1 581 ? 33.601 18.290 -18.194 1.00 80.19 581 GLY A CA 1
ATOM 4583 C C . GLY A 1 581 ? 33.822 17.369 -17.002 1.00 80.19 581 GLY A C 1
ATOM 4584 O O . GLY A 1 581 ? 33.242 16.296 -16.930 1.00 80.19 581 GLY A O 1
ATOM 4585 N N . ALA A 1 582 ? 34.686 17.791 -16.082 1.00 79.75 582 ALA A N 1
ATOM 4586 C CA . ALA A 1 582 ? 34.924 17.080 -14.831 1.00 79.75 582 ALA A CA 1
ATOM 4587 C C . ALA A 1 582 ? 35.116 18.073 -13.687 1.00 79.75 582 ALA A C 1
ATOM 4589 O O . ALA A 1 582 ? 35.751 19.121 -13.872 1.00 79.75 582 ALA A O 1
ATOM 4590 N N . SER A 1 583 ? 34.640 17.713 -12.497 1.00 80.19 583 SER A N 1
ATOM 4591 C CA . SER A 1 583 ? 34.792 18.506 -11.269 1.00 80.19 583 SER A CA 1
ATOM 4592 C C . SER A 1 583 ? 36.256 18.834 -10.921 1.00 80.19 583 SER A C 1
ATOM 4594 O O . SER A 1 583 ? 36.562 19.940 -10.469 1.00 80.19 583 SER A O 1
ATOM 4596 N N . TRP A 1 584 ? 37.189 17.921 -11.206 1.00 80.44 584 TRP A 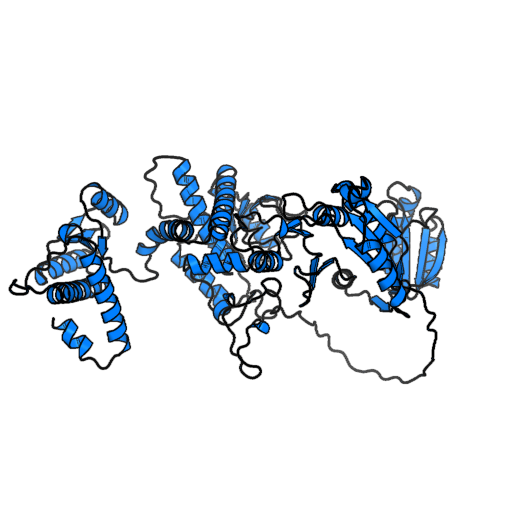N 1
ATOM 4597 C CA . TRP A 1 584 ? 38.630 18.110 -10.995 1.00 80.44 584 TRP A CA 1
ATOM 4598 C C . TRP A 1 584 ? 39.324 18.902 -12.117 1.00 80.44 584 TRP A C 1
ATOM 4600 O O . TRP A 1 584 ? 40.488 19.292 -11.983 1.00 80.44 584 TRP A O 1
ATOM 4610 N N . CYS A 1 585 ? 38.642 19.188 -13.230 1.00 82.19 585 CYS A N 1
ATOM 4611 C CA . CYS A 1 585 ? 39.235 19.906 -14.350 1.00 82.19 585 CYS A CA 1
ATOM 4612 C C . CYS A 1 585 ? 39.147 21.429 -14.156 1.00 82.19 585 CYS A C 1
ATOM 4614 O O . CYS A 1 585 ? 38.127 22.072 -14.410 1.00 82.19 585 CYS A O 1
ATOM 4616 N N . HIS A 1 586 ? 40.279 22.044 -13.807 1.00 80.81 586 HIS A N 1
ATOM 4617 C CA . HIS A 1 586 ? 40.385 23.494 -13.600 1.00 80.81 586 HIS A CA 1
ATOM 4618 C C . HIS A 1 586 ? 40.045 24.340 -14.845 1.00 80.81 586 HIS A C 1
ATOM 4620 O O . HIS A 1 586 ? 39.676 25.508 -14.740 1.00 80.81 586 HIS A O 1
ATOM 4626 N N . VAL A 1 587 ? 40.172 23.771 -16.046 1.00 80.19 587 VAL A N 1
ATOM 4627 C CA . VAL A 1 587 ? 39.801 24.444 -17.299 1.00 80.19 587 VAL A CA 1
ATOM 4628 C C . VAL A 1 587 ? 38.281 24.393 -17.524 1.00 80.19 587 VAL A C 1
ATOM 4630 O O . VAL A 1 587 ? 37.716 25.359 -18.036 1.00 80.19 587 VAL A O 1
ATOM 4633 N N . CYS A 1 588 ? 37.601 23.328 -17.072 1.00 83.75 588 CYS A N 1
ATOM 4634 C CA . CYS A 1 588 ? 36.138 23.219 -17.109 1.00 83.75 588 CYS A CA 1
ATOM 4635 C C . CYS A 1 588 ? 35.474 24.253 -16.196 1.00 83.75 588 CYS A C 1
ATOM 4637 O O . CYS A 1 588 ? 34.561 24.956 -16.626 1.00 83.75 588 CYS A O 1
ATOM 4639 N N . SER A 1 589 ? 35.978 24.421 -14.969 1.00 83.94 589 SER A N 1
ATOM 4640 C CA . SER A 1 589 ? 35.416 25.390 -14.016 1.00 83.94 589 SER A CA 1
ATOM 4641 C C . SER A 1 589 ? 35.547 26.846 -14.477 1.00 83.94 589 SER A C 1
ATOM 4643 O O . SER A 1 589 ? 34.720 27.679 -14.117 1.00 83.94 589 SER A O 1
ATOM 4645 N N . LYS A 1 590 ? 36.537 27.156 -15.326 1.00 83.56 590 LYS A N 1
ATOM 4646 C CA . LYS A 1 590 ? 36.708 28.489 -15.928 1.00 83.56 590 LYS A CA 1
ATOM 4647 C C . LYS A 1 590 ? 35.726 28.787 -17.061 1.00 83.56 590 LYS A C 1
ATOM 4649 O O . LYS A 1 590 ? 35.333 29.939 -17.208 1.00 83.56 590 LYS A O 1
ATOM 4654 N N . ILE A 1 591 ? 35.339 27.789 -17.861 1.00 85.44 591 ILE A N 1
ATOM 4655 C CA . ILE A 1 591 ? 34.442 27.984 -19.017 1.00 85.44 591 ILE A CA 1
ATOM 4656 C C . ILE A 1 591 ? 32.961 27.781 -18.663 1.00 85.44 591 ILE A C 1
ATOM 4658 O O . ILE A 1 591 ? 32.089 28.313 -19.344 1.00 85.44 591 ILE A O 1
ATOM 4662 N N . LEU A 1 592 ? 32.658 27.055 -17.582 1.00 85.75 592 LEU A N 1
ATOM 4663 C CA . LEU A 1 592 ? 31.288 26.747 -17.166 1.00 85.75 592 LEU A CA 1
ATOM 4664 C C . LEU A 1 592 ? 30.421 27.995 -16.875 1.00 85.75 592 LEU A C 1
ATOM 4666 O O . LEU A 1 592 ? 29.273 28.016 -17.324 1.00 85.75 592 LEU A O 1
ATOM 4670 N N . PRO A 1 593 ? 30.929 29.067 -16.225 1.00 89.62 593 PRO A N 1
ATOM 4671 C CA . PRO A 1 593 ? 30.157 30.298 -16.048 1.00 89.62 593 PRO A CA 1
ATOM 4672 C C . PRO A 1 593 ? 29.794 30.962 -17.380 1.00 89.62 593 PRO A C 1
ATOM 4674 O O . PRO A 1 593 ? 28.676 31.442 -17.544 1.00 89.62 593 PRO A O 1
ATOM 4677 N N . ALA A 1 594 ? 30.710 30.951 -18.353 1.00 83.94 594 ALA A N 1
ATOM 4678 C CA . ALA A 1 594 ? 30.445 31.450 -19.697 1.00 83.94 594 ALA A CA 1
ATOM 4679 C C . ALA A 1 594 ? 29.405 30.585 -20.424 1.00 83.94 594 ALA A C 1
ATOM 4681 O O . ALA A 1 594 ? 28.448 31.122 -20.969 1.00 83.94 594 ALA A O 1
ATOM 4682 N N . PHE A 1 595 ? 29.526 29.255 -20.357 1.00 88.81 595 PHE A N 1
ATOM 4683 C CA . PHE A 1 595 ? 28.558 28.315 -20.935 1.00 88.81 595 PHE A CA 1
ATOM 4684 C C . PHE A 1 595 ? 27.140 28.511 -20.372 1.00 88.81 595 PHE A C 1
ATOM 4686 O O . PHE A 1 595 ? 26.171 28.492 -21.125 1.00 88.81 595 PHE A O 1
ATOM 4693 N N . SER A 1 596 ? 27.026 28.771 -19.066 1.00 86.06 596 SER A N 1
ATOM 4694 C CA . SER A 1 596 ? 25.750 29.066 -18.401 1.00 86.06 596 SER A CA 1
ATOM 4695 C C . SER A 1 596 ? 25.185 30.445 -18.765 1.00 86.06 596 SER A C 1
ATOM 4697 O O . SER A 1 596 ? 23.978 30.599 -18.899 1.00 86.06 596 SER A O 1
ATOM 4699 N N . ARG A 1 597 ? 26.028 31.465 -18.984 1.00 90.44 597 ARG A N 1
ATOM 4700 C CA . ARG A 1 597 ? 25.549 32.762 -19.501 1.00 90.44 597 ARG A CA 1
ATOM 4701 C C . ARG A 1 597 ? 25.034 32.635 -20.933 1.00 90.44 597 ARG A C 1
ATOM 4703 O O . ARG A 1 597 ? 23.912 33.055 -21.197 1.00 90.44 597 ARG A O 1
ATOM 4710 N N . LEU A 1 598 ? 25.815 31.992 -21.803 1.00 83.44 598 LEU A N 1
ATOM 4711 C CA . LEU A 1 598 ? 25.516 31.802 -23.225 1.00 83.44 598 LEU A CA 1
ATOM 4712 C C . LEU A 1 598 ? 24.236 30.988 -23.469 1.00 83.44 598 LEU A C 1
ATOM 4714 O O . LEU A 1 598 ? 23.606 31.155 -24.511 1.00 83.44 598 LEU A O 1
ATOM 4718 N N . SER A 1 599 ? 23.803 30.151 -22.521 1.00 86.00 599 SER A N 1
ATOM 4719 C CA . SER A 1 599 ? 22.520 29.445 -22.640 1.00 86.00 599 SER A CA 1
ATOM 4720 C C . SER A 1 599 ? 21.314 30.385 -22.664 1.00 86.00 599 SER A C 1
ATOM 4722 O O . SER A 1 599 ? 20.311 30.078 -23.307 1.00 86.00 599 SER A O 1
ATOM 4724 N N . ASN A 1 600 ? 21.431 31.563 -22.044 1.00 85.25 600 ASN A N 1
ATOM 4725 C CA . ASN A 1 600 ? 20.395 32.594 -22.087 1.00 85.25 600 ASN A CA 1
ATOM 4726 C C . ASN A 1 600 ? 20.406 33.360 -23.417 1.00 85.25 600 ASN A C 1
ATOM 4728 O O . ASN A 1 600 ? 19.350 33.777 -23.889 1.00 85.25 600 ASN A O 1
ATOM 4732 N N . ASP A 1 601 ? 21.580 33.508 -24.037 1.00 84.12 601 ASP A N 1
ATOM 4733 C CA . ASP A 1 601 ? 21.745 34.220 -25.310 1.00 84.12 601 ASP A CA 1
ATOM 4734 C C . ASP A 1 601 ? 21.272 33.373 -26.508 1.00 84.12 601 ASP A C 1
ATOM 4736 O O . ASP A 1 601 ? 20.834 33.913 -27.528 1.00 84.12 601 ASP A O 1
ATOM 4740 N N . PHE A 1 602 ? 21.284 32.040 -26.371 1.00 82.62 602 PHE A N 1
ATOM 4741 C CA . PHE A 1 602 ? 20.849 31.088 -27.397 1.00 82.62 602 PHE A CA 1
ATOM 4742 C C . PHE A 1 602 ? 19.696 30.182 -26.920 1.00 82.62 602 PHE A C 1
ATOM 4744 O O . PHE A 1 602 ? 19.851 28.961 -26.878 1.00 82.62 602 PHE A O 1
ATOM 4751 N N . PRO A 1 603 ? 18.489 30.723 -26.657 1.00 76.94 603 PRO A N 1
ATOM 4752 C CA . PRO A 1 603 ? 17.375 29.972 -26.056 1.00 76.94 603 PRO A CA 1
ATOM 4753 C C . PRO A 1 603 ? 16.797 28.864 -26.955 1.00 76.94 603 PRO A C 1
ATOM 4755 O O . PRO A 1 603 ? 15.977 28.064 -26.517 1.00 76.94 603 PRO A O 1
ATOM 4758 N N . LYS A 1 604 ? 17.191 28.827 -28.236 1.00 77.06 604 LYS A N 1
ATOM 4759 C CA . LYS A 1 604 ? 16.807 27.780 -29.200 1.00 77.06 604 LYS A CA 1
ATOM 4760 C C . LYS A 1 604 ? 17.747 26.571 -29.189 1.00 77.06 604 LYS A C 1
ATOM 4762 O O . LYS A 1 604 ? 17.467 25.592 -29.879 1.00 77.06 604 LYS A O 1
ATOM 4767 N N . LEU A 1 605 ? 18.861 26.656 -28.462 1.00 77.81 605 LEU A N 1
ATOM 4768 C CA . LEU A 1 605 ? 19.797 25.562 -28.240 1.00 77.81 605 LEU A CA 1
ATOM 4769 C C . LEU A 1 605 ? 19.592 25.001 -26.835 1.00 77.81 605 LEU A C 1
ATOM 4771 O O . LEU A 1 605 ? 19.511 25.752 -25.868 1.00 77.81 605 LEU A O 1
ATOM 4775 N N . SER A 1 606 ? 19.560 23.678 -26.705 1.00 80.06 606 SER A N 1
ATOM 4776 C CA . SER A 1 606 ? 19.591 23.021 -25.396 1.00 80.06 606 SER A CA 1
ATOM 4777 C C . SER A 1 606 ? 21.031 22.909 -24.902 1.00 80.06 606 SER A C 1
ATOM 4779 O O . SER A 1 606 ? 21.870 22.324 -25.586 1.00 80.06 606 SER A O 1
ATOM 4781 N N . PHE A 1 607 ? 21.320 23.451 -23.719 1.00 86.19 607 PHE A N 1
ATOM 4782 C CA . PHE A 1 607 ? 22.646 23.404 -23.102 1.00 86.19 607 PHE A CA 1
ATOM 4783 C C . PHE A 1 607 ? 22.681 22.313 -22.042 1.00 86.19 607 PHE A C 1
ATOM 4785 O O . PHE A 1 607 ? 21.891 22.329 -21.102 1.00 86.19 607 PHE A O 1
ATOM 4792 N N . ILE A 1 608 ? 23.605 21.373 -22.197 1.00 82.06 608 ILE A N 1
ATOM 4793 C CA . ILE A 1 608 ? 23.726 20.207 -21.325 1.00 82.06 608 ILE A CA 1
ATOM 4794 C C . ILE A 1 608 ? 25.159 20.158 -20.802 1.00 82.06 608 ILE A C 1
ATOM 4796 O O . ILE A 1 608 ? 26.108 20.288 -21.573 1.00 82.06 608 ILE A O 1
ATOM 4800 N N . TYR A 1 609 ? 25.323 19.978 -19.494 1.00 81.25 609 TYR A N 1
ATOM 4801 C CA . TYR A 1 609 ? 26.612 19.649 -18.893 1.00 81.25 609 TYR A CA 1
ATOM 4802 C C . TYR A 1 609 ? 26.602 18.173 -18.513 1.00 81.25 609 TYR A C 1
ATOM 4804 O O . TYR A 1 609 ? 25.682 17.722 -17.835 1.00 81.25 609 TYR A O 1
ATOM 4812 N N . ALA A 1 610 ? 27.603 17.434 -18.974 1.00 78.38 610 ALA A N 1
ATOM 4813 C CA . ALA A 1 610 ? 27.792 16.032 -18.645 1.00 78.38 610 ALA A CA 1
ATOM 4814 C C . ALA A 1 610 ? 29.120 15.892 -17.903 1.00 78.38 610 ALA A C 1
ATOM 4816 O O . ALA A 1 610 ? 30.182 16.129 -18.487 1.00 78.38 610 ALA A O 1
ATOM 4817 N N . ASP A 1 611 ? 29.053 15.530 -16.623 1.00 78.25 611 ASP A N 1
ATOM 4818 C CA . ASP A 1 611 ? 30.256 15.196 -15.871 1.00 78.25 611 ASP A CA 1
ATOM 4819 C C . ASP A 1 611 ? 30.739 13.804 -16.289 1.00 78.25 611 ASP A C 1
ATOM 4821 O O . ASP A 1 611 ? 29.969 12.839 -16.305 1.00 78.25 611 ASP A O 1
ATOM 4825 N N . ILE A 1 612 ? 32.001 13.705 -16.701 1.00 73.00 612 ILE A N 1
ATOM 4826 C CA . ILE A 1 612 ? 32.555 12.452 -17.210 1.00 73.00 612 ILE A CA 1
ATOM 4827 C C . ILE A 1 612 ? 32.702 11.383 -16.122 1.00 73.00 612 ILE A C 1
ATOM 4829 O O . ILE A 1 612 ? 32.711 10.206 -16.477 1.00 73.00 612 ILE A O 1
ATOM 4833 N N . ASP A 1 613 ? 32.770 11.772 -14.842 1.00 69.44 613 ASP A N 1
ATOM 4834 C CA . ASP A 1 613 ? 32.900 10.841 -13.717 1.00 69.44 613 ASP A CA 1
ATOM 4835 C C . ASP A 1 613 ? 31.534 10.311 -13.248 1.00 69.44 613 ASP A C 1
ATOM 4837 O O . ASP A 1 613 ? 31.429 9.162 -12.822 1.00 69.44 613 ASP A O 1
ATOM 4841 N N . GLU A 1 614 ? 30.478 11.126 -13.350 1.00 57.09 614 GLU A N 1
ATOM 4842 C CA . GLU A 1 614 ? 29.111 10.745 -12.954 1.00 57.09 614 GLU A CA 1
ATOM 4843 C C . GLU A 1 614 ? 28.350 10.006 -14.068 1.00 57.09 614 GLU A C 1
ATOM 4845 O O . GLU A 1 614 ? 27.425 9.248 -13.781 1.00 57.09 614 GLU A O 1
ATOM 4850 N N . CYS A 1 615 ? 28.755 10.190 -15.332 1.00 50.47 615 CYS A N 1
ATOM 4851 C CA . CYS A 1 615 ? 28.103 9.600 -16.510 1.00 50.47 615 CYS A CA 1
ATOM 4852 C C . CYS A 1 615 ? 29.055 8.739 -17.377 1.00 50.47 615 CYS A C 1
ATOM 4854 O O . CYS A 1 615 ? 29.122 8.947 -18.598 1.00 50.47 615 CYS A O 1
ATOM 4856 N N . PRO A 1 616 ? 29.793 7.767 -16.805 1.00 48.03 616 PRO A N 1
ATOM 4857 C CA . PRO A 1 616 ? 30.905 7.092 -17.474 1.00 48.03 616 PRO A CA 1
ATOM 4858 C C . PRO A 1 616 ? 30.495 6.283 -18.711 1.00 48.03 616 PRO A C 1
ATOM 4860 O O . PRO A 1 616 ? 31.295 6.162 -19.637 1.00 48.03 616 PRO A O 1
ATOM 4863 N N . GLU A 1 617 ? 29.265 5.754 -18.800 1.00 45.16 617 GLU A N 1
ATOM 4864 C CA . GLU A 1 617 ? 28.836 4.995 -19.987 1.00 45.16 617 GLU A CA 1
ATOM 4865 C C . GLU A 1 617 ? 28.590 5.877 -21.222 1.00 45.16 617 GLU A C 1
ATOM 4867 O O . GLU A 1 617 ? 28.753 5.413 -22.351 1.00 45.16 617 GLU A O 1
ATOM 4872 N N . THR A 1 618 ? 28.249 7.158 -21.038 1.00 47.31 618 THR A N 1
ATOM 4873 C CA . THR A 1 618 ? 27.931 8.088 -22.145 1.00 47.31 618 THR A CA 1
ATOM 4874 C C . THR A 1 618 ? 29.151 8.910 -22.586 1.00 47.31 618 THR A C 1
ATOM 4876 O O . THR A 1 618 ? 29.144 9.540 -23.645 1.00 47.31 618 THR A O 1
ATOM 4879 N N . THR A 1 619 ? 30.232 8.885 -21.803 1.00 50.53 619 THR A N 1
ATOM 4880 C CA . THR A 1 619 ? 31.438 9.705 -21.996 1.00 50.53 619 THR A CA 1
ATOM 4881 C C . THR A 1 619 ? 32.677 8.892 -22.381 1.00 50.53 619 THR A C 1
ATOM 4883 O O . THR A 1 619 ? 33.743 9.468 -22.571 1.00 50.53 619 THR A O 1
ATOM 4886 N N . GLN A 1 620 ? 32.544 7.578 -22.615 1.00 57.22 620 GLN A N 1
ATOM 4887 C CA . GLN A 1 620 ? 33.657 6.657 -22.922 1.00 57.22 620 GLN A CA 1
ATOM 4888 C C . GLN A 1 620 ? 34.533 7.077 -24.118 1.00 57.22 620 GLN A C 1
ATOM 4890 O O . GLN A 1 620 ? 35.711 6.727 -24.195 1.00 57.22 620 GLN A O 1
ATOM 4895 N N . LEU A 1 621 ? 33.966 7.816 -25.078 1.00 58.19 621 LEU A N 1
ATOM 4896 C CA . LEU A 1 621 ? 34.675 8.309 -26.267 1.00 58.19 621 LEU A CA 1
ATOM 4897 C C . LEU A 1 621 ? 35.279 9.712 -26.077 1.00 58.19 621 LEU A C 1
ATOM 4899 O O . LEU A 1 621 ? 36.020 10.181 -26.946 1.00 58.19 621 LEU A O 1
ATOM 4903 N N . ILE A 1 622 ? 34.982 10.382 -24.962 1.00 73.31 622 ILE A N 1
ATOM 4904 C CA . ILE A 1 622 ? 35.486 11.713 -24.633 1.00 73.31 622 ILE A CA 1
ATOM 4905 C C . ILE A 1 622 ? 36.889 11.576 -24.048 1.00 73.31 622 ILE A C 1
ATOM 4907 O O . ILE A 1 622 ? 37.089 11.081 -22.945 1.00 73.31 622 ILE A O 1
ATOM 4911 N N . ARG A 1 623 ? 37.889 12.022 -24.812 1.00 71.06 623 ARG A N 1
ATOM 4912 C CA . ARG A 1 623 ? 39.309 11.902 -24.436 1.00 71.06 623 ARG A CA 1
ATOM 4913 C C . ARG A 1 623 ? 39.863 13.119 -23.698 1.00 71.06 623 ARG A C 1
ATOM 4915 O O . ARG A 1 623 ? 40.933 13.029 -23.106 1.00 71.06 623 ARG A O 1
ATOM 4922 N N . TYR A 1 624 ? 39.172 14.256 -23.773 1.00 71.94 624 TYR A N 1
ATOM 4923 C CA . TYR A 1 624 ? 39.647 15.543 -23.267 1.00 71.94 624 TYR A CA 1
ATOM 4924 C C . TYR A 1 624 ? 38.497 16.311 -22.609 1.00 71.94 624 TYR A C 1
ATOM 4926 O O . TYR A 1 624 ? 37.367 16.257 -23.087 1.00 71.94 624 TYR A O 1
ATOM 4934 N N . THR A 1 625 ? 38.778 17.068 -21.552 1.00 79.12 625 THR A N 1
ATOM 4935 C CA . THR A 1 625 ? 37.798 17.940 -20.883 1.00 79.12 625 THR A CA 1
ATOM 4936 C C . THR A 1 625 ? 38.350 19.370 -20.772 1.00 79.12 625 THR A C 1
ATOM 4938 O O . THR A 1 625 ? 39.505 19.525 -20.361 1.00 79.12 625 THR A O 1
ATOM 4941 N N . PRO A 1 626 ? 37.573 20.423 -21.087 1.00 82.56 626 PRO A N 1
ATOM 4942 C CA . PRO A 1 626 ? 36.207 20.363 -21.600 1.00 82.56 626 PRO A CA 1
ATOM 4943 C C . PRO A 1 626 ? 36.170 19.969 -23.086 1.00 82.56 626 PRO A C 1
ATOM 4945 O O . PRO A 1 626 ? 37.010 20.418 -23.872 1.00 82.56 626 PRO A O 1
ATOM 4948 N N . THR A 1 627 ? 35.185 19.161 -23.473 1.00 85.75 627 THR A N 1
ATOM 4949 C CA . THR A 1 627 ? 34.827 18.915 -24.880 1.00 85.75 627 THR A CA 1
ATOM 4950 C C . THR A 1 627 ? 33.384 19.335 -25.099 1.00 85.75 627 THR A C 1
ATOM 4952 O O . THR A 1 627 ? 32.501 18.914 -24.366 1.00 85.75 627 THR A O 1
ATOM 4955 N N . PHE A 1 628 ? 33.134 20.131 -26.128 1.00 86.62 628 PHE A N 1
ATOM 4956 C CA . PHE A 1 628 ? 31.803 20.560 -26.527 1.00 86.62 628 PHE A CA 1
ATOM 4957 C C . PHE A 1 628 ? 31.395 19.814 -27.788 1.00 86.62 628 PHE A C 1
ATOM 4959 O O . PHE A 1 628 ? 32.076 19.914 -28.806 1.00 86.62 628 PHE A O 1
ATOM 4966 N N . GLN A 1 629 ? 30.287 19.089 -27.751 1.00 88.19 629 GLN A N 1
ATOM 4967 C CA . GLN A 1 629 ? 29.717 18.462 -28.941 1.00 88.19 629 GLN A CA 1
ATOM 4968 C C . GLN A 1 629 ? 28.377 19.106 -29.269 1.00 88.19 629 GLN A C 1
ATOM 4970 O O . GLN A 1 629 ? 27.539 19.304 -28.390 1.00 88.19 629 GLN A O 1
ATOM 4975 N N . PHE A 1 630 ? 28.180 19.427 -30.542 1.00 84.94 630 PHE A N 1
ATOM 4976 C CA . PHE A 1 630 ? 26.965 20.048 -31.046 1.00 84.94 630 PHE A CA 1
ATOM 4977 C C . PHE A 1 630 ? 26.155 19.000 -31.780 1.00 84.94 630 PHE A C 1
ATOM 4979 O O . PHE A 1 630 ? 26.670 18.284 -32.641 1.00 84.94 630 PHE A O 1
ATOM 4986 N N . PHE A 1 631 ? 24.876 18.933 -31.454 1.00 77.06 631 PHE A N 1
ATOM 4987 C CA . PHE A 1 631 ? 23.942 17.972 -31.993 1.00 77.06 631 PHE A CA 1
ATOM 4988 C C . PHE A 1 631 ? 22.801 18.689 -32.697 1.00 77.06 631 PHE A C 1
ATOM 4990 O O . PHE A 1 631 ? 22.292 19.702 -32.220 1.00 77.06 631 PHE A O 1
ATOM 4997 N N . ARG A 1 632 ? 22.373 18.136 -33.828 1.00 72.62 632 ARG A N 1
ATOM 4998 C CA . ARG A 1 632 ? 21.127 18.509 -34.493 1.00 72.62 632 ARG A CA 1
ATOM 4999 C C . ARG A 1 632 ? 20.358 17.241 -34.793 1.00 72.62 632 ARG A C 1
ATOM 5001 O O . ARG A 1 632 ? 20.886 16.337 -35.435 1.00 72.62 632 ARG A O 1
ATOM 5008 N N . ASP A 1 633 ? 19.133 17.174 -34.295 1.00 64.44 633 ASP A N 1
ATOM 5009 C CA . ASP A 1 633 ? 18.233 16.040 -34.494 1.00 64.44 633 ASP A CA 1
ATOM 5010 C C . ASP A 1 633 ? 18.872 14.686 -34.114 1.00 64.44 633 ASP A C 1
ATOM 5012 O O . ASP A 1 633 ? 18.718 13.673 -34.798 1.00 64.44 633 ASP A O 1
ATOM 5016 N N . GLY A 1 634 ? 19.643 14.685 -33.019 1.00 58.25 634 GLY A N 1
ATOM 5017 C CA . GLY A 1 634 ? 20.321 13.507 -32.475 1.00 58.25 634 GLY A CA 1
ATOM 5018 C C . GLY A 1 634 ? 21.628 13.122 -33.175 1.00 58.25 634 GLY A C 1
ATOM 5019 O O . GLY A 1 634 ? 22.258 12.148 -32.771 1.00 58.25 634 GLY A O 1
ATOM 5020 N N . GLN A 1 635 ? 22.074 13.865 -34.192 1.00 59.41 635 GLN A N 1
ATOM 5021 C CA . GLN A 1 635 ? 23.367 13.639 -34.844 1.00 59.41 635 GLN A CA 1
ATOM 5022 C C . GLN A 1 635 ? 24.397 14.662 -34.382 1.00 59.41 635 GLN A C 1
ATOM 5024 O O . GLN A 1 635 ? 24.112 15.858 -34.393 1.00 59.41 635 GLN A O 1
ATOM 5029 N N . LYS A 1 636 ? 25.606 14.206 -34.023 1.00 77.94 636 LYS A N 1
ATOM 5030 C CA . LYS A 1 636 ? 26.733 15.107 -33.764 1.00 77.94 636 LYS A CA 1
ATOM 5031 C C . LYS A 1 636 ? 27.114 15.792 -35.075 1.00 77.94 636 LYS A C 1
ATOM 5033 O O . LYS A 1 636 ? 27.598 15.134 -35.993 1.00 77.94 636 LYS A O 1
ATOM 5038 N N . VAL A 1 637 ? 26.874 17.094 -35.159 1.00 78.62 637 VAL A N 1
ATOM 5039 C CA . VAL A 1 637 ? 27.158 17.916 -36.342 1.00 78.62 637 VAL A CA 1
ATOM 5040 C C . VAL A 1 637 ? 28.471 18.677 -36.222 1.00 78.62 637 VAL A C 1
ATOM 5042 O O . VAL A 1 637 ? 29.033 19.064 -37.242 1.00 78.62 637 VAL A O 1
ATOM 5045 N N . ASP A 1 638 ? 28.971 18.884 -35.002 1.00 80.94 638 ASP A N 1
ATOM 5046 C CA . ASP A 1 638 ? 30.240 19.569 -34.764 1.00 80.94 638 ASP A CA 1
ATOM 5047 C C . ASP A 1 638 ? 30.818 19.211 -33.390 1.00 80.94 638 ASP A C 1
ATOM 5049 O O . ASP A 1 638 ? 30.126 18.685 -32.513 1.00 80.94 638 ASP A O 1
ATOM 5053 N N . GLU A 1 639 ? 32.101 19.495 -33.202 1.00 84.62 639 GLU A N 1
ATOM 5054 C CA . GLU A 1 639 ? 32.825 19.258 -31.962 1.00 84.62 639 GLU A CA 1
ATOM 5055 C C . GLU A 1 639 ? 33.938 20.293 -31.766 1.00 84.62 639 GLU A C 1
ATOM 5057 O O . GLU A 1 639 ? 34.655 20.678 -32.691 1.00 84.62 639 GLU A O 1
ATOM 5062 N N . MET A 1 640 ? 34.100 20.735 -30.525 1.00 83.25 640 MET A N 1
ATOM 5063 C CA . MET A 1 640 ? 35.124 21.674 -30.104 1.00 83.25 640 MET A CA 1
ATOM 5064 C C . MET A 1 640 ? 35.818 21.155 -28.846 1.00 83.25 640 MET A C 1
ATOM 5066 O O . MET A 1 640 ? 35.175 20.822 -27.859 1.00 83.25 640 MET A O 1
ATOM 5070 N N . TYR A 1 641 ? 37.149 21.163 -28.859 1.00 83.62 641 TYR A N 1
ATOM 5071 C CA . TYR A 1 641 ? 37.969 20.772 -27.713 1.00 83.62 641 TYR A CA 1
ATOM 5072 C C . TYR A 1 641 ? 38.568 21.996 -27.013 1.00 83.62 641 TYR A C 1
ATOM 5074 O O . TYR A 1 641 ? 39.032 22.932 -27.675 1.00 83.62 641 TYR A O 1
ATOM 5082 N N . GLY A 1 642 ? 38.630 21.943 -25.682 1.00 73.06 642 GLY A N 1
ATOM 5083 C CA . GLY A 1 642 ? 39.261 22.954 -24.837 1.00 73.06 642 GLY A CA 1
ATOM 5084 C C . GLY A 1 642 ? 38.379 24.171 -24.544 1.00 73.06 642 GLY A C 1
ATOM 5085 O O . GLY A 1 642 ? 37.287 24.331 -25.086 1.00 73.06 642 GLY A O 1
ATOM 5086 N N . ALA A 1 643 ? 38.855 25.041 -23.650 1.00 71.31 643 ALA A N 1
ATOM 5087 C CA . ALA A 1 643 ? 38.140 26.254 -23.255 1.00 71.31 643 ALA A CA 1
ATOM 5088 C C . ALA A 1 643 ? 38.484 27.447 -24.159 1.00 71.31 643 ALA A C 1
ATOM 5090 O O . ALA A 1 643 ? 39.654 27.728 -24.418 1.00 71.31 643 ALA A O 1
ATOM 5091 N N . GLY A 1 644 ? 37.455 28.179 -24.586 1.00 80.12 644 GLY A N 1
ATOM 5092 C CA . GLY A 1 644 ? 37.577 29.446 -25.305 1.00 80.12 644 GLY A CA 1
ATOM 5093 C C . GLY A 1 644 ? 36.197 30.044 -25.560 1.00 80.12 644 GLY A C 1
ATOM 5094 O O . GLY A 1 644 ? 35.483 29.558 -26.429 1.00 80.12 644 GLY A O 1
ATOM 5095 N N . GLU A 1 645 ? 35.818 31.066 -24.790 1.00 84.38 645 GLU A N 1
ATOM 5096 C CA . GLU A 1 645 ? 34.458 31.637 -24.782 1.00 84.38 645 GLU A CA 1
ATOM 5097 C C . GLU A 1 645 ? 34.040 32.184 -26.153 1.00 84.38 645 GLU A C 1
ATOM 5099 O O . GLU A 1 645 ? 32.958 31.861 -26.622 1.00 84.38 645 GLU A O 1
ATOM 5104 N N . GLU A 1 646 ? 34.925 32.906 -26.844 1.00 80.56 646 GLU A N 1
ATOM 5105 C CA . GLU A 1 646 ? 34.654 33.462 -28.179 1.00 80.56 646 GLU A CA 1
ATOM 5106 C C . GLU A 1 646 ? 34.451 32.357 -29.232 1.00 80.56 646 GLU A C 1
ATOM 5108 O O . GLU A 1 646 ? 33.471 32.353 -29.969 1.00 80.56 646 GLU A O 1
ATOM 5113 N N . ARG A 1 647 ? 35.305 31.323 -29.217 1.00 81.19 647 ARG A N 1
ATOM 5114 C CA . ARG A 1 647 ? 35.167 30.156 -30.107 1.00 81.19 647 ARG A CA 1
ATOM 5115 C C . ARG A 1 647 ? 33.895 29.359 -29.833 1.00 81.19 647 ARG A C 1
ATOM 5117 O O . ARG A 1 647 ? 33.293 28.830 -30.766 1.00 81.19 647 ARG A O 1
ATOM 5124 N N . LEU A 1 648 ? 33.518 29.242 -28.562 1.00 87.44 648 LEU A N 1
ATOM 5125 C CA . LEU A 1 648 ? 32.292 28.575 -28.151 1.00 87.44 648 LEU A CA 1
ATOM 5126 C C . LEU A 1 648 ? 31.074 29.388 -28.594 1.00 87.44 648 LEU A C 1
ATOM 5128 O O . LEU A 1 648 ? 30.169 28.815 -29.185 1.00 87.44 648 LEU A O 1
ATOM 5132 N N . HIS A 1 649 ? 31.083 30.707 -28.397 1.00 89.81 649 HIS A N 1
ATOM 5133 C CA . HIS A 1 649 ? 30.041 31.612 -28.878 1.00 89.81 649 HIS A CA 1
ATOM 5134 C C . HIS A 1 649 ? 29.873 31.534 -30.405 1.00 89.81 649 HIS A C 1
ATOM 5136 O O . HIS A 1 649 ? 28.755 31.354 -30.877 1.00 89.81 649 HIS A O 1
ATOM 5142 N N . ASP A 1 650 ? 30.955 31.577 -31.188 1.00 79.12 650 ASP A N 1
ATOM 5143 C CA . ASP A 1 650 ? 30.885 31.483 -32.657 1.00 79.12 650 ASP A CA 1
ATOM 5144 C C . ASP A 1 650 ? 30.308 30.146 -33.133 1.00 79.12 650 ASP A C 1
ATOM 5146 O O . ASP A 1 650 ? 29.522 30.083 -34.082 1.00 79.12 650 ASP A O 1
ATOM 5150 N N . ARG A 1 651 ? 30.681 29.054 -32.457 1.00 77.81 651 ARG A N 1
ATOM 5151 C CA . ARG A 1 651 ? 30.141 27.717 -32.724 1.00 77.81 651 ARG A CA 1
ATOM 5152 C C . ARG A 1 651 ? 28.673 27.609 -32.308 1.00 77.81 651 ARG A C 1
ATOM 5154 O O . ARG A 1 651 ? 27.888 27.020 -33.043 1.00 77.81 651 ARG A O 1
ATOM 5161 N N . LEU A 1 652 ? 28.278 28.215 -31.190 1.00 85.56 652 LEU A N 1
ATOM 5162 C CA . LEU A 1 652 ? 26.877 28.298 -30.774 1.00 85.56 652 LEU A CA 1
ATOM 5163 C C . LEU A 1 652 ? 26.057 29.109 -31.773 1.00 85.56 652 LEU A C 1
ATOM 5165 O O . LEU A 1 652 ? 25.019 28.628 -32.203 1.00 85.56 652 LEU A O 1
ATOM 5169 N N . TRP A 1 653 ? 26.548 30.260 -32.228 1.00 86.06 653 TRP A N 1
ATOM 5170 C CA . TRP A 1 653 ? 25.891 31.063 -33.258 1.00 86.06 653 TRP A CA 1
ATOM 5171 C C . TRP A 1 653 ? 25.702 30.279 -34.560 1.00 86.06 653 TRP A C 1
ATOM 5173 O O . TRP A 1 653 ? 24.600 30.254 -35.107 1.00 86.06 653 TRP A O 1
ATOM 5183 N N . LEU A 1 654 ? 26.739 29.562 -35.009 1.00 66.00 654 LEU A N 1
ATOM 5184 C CA . LEU A 1 654 ? 26.690 28.726 -36.211 1.00 66.00 654 LEU A CA 1
ATOM 5185 C C . LEU A 1 654 ? 25.641 27.604 -36.117 1.00 66.00 654 LEU A C 1
ATOM 5187 O O . LEU A 1 654 ? 25.031 27.237 -37.126 1.00 66.00 654 LEU A O 1
ATOM 5191 N N . HIS A 1 655 ? 25.448 27.038 -34.921 1.00 74.88 655 HIS A N 1
ATOM 5192 C CA . HIS A 1 655 ? 24.569 25.885 -34.716 1.00 74.88 655 HIS A CA 1
ATOM 5193 C C . HIS A 1 655 ? 23.180 26.227 -34.183 1.00 74.88 655 HIS A C 1
ATOM 5195 O O . HIS A 1 655 ? 22.288 25.390 -34.366 1.00 74.88 655 HIS A O 1
ATOM 5201 N N . SER A 1 656 ? 22.992 27.424 -33.608 1.00 64.75 656 SER A N 1
ATOM 5202 C CA . SER A 1 656 ? 21.711 28.013 -33.170 1.00 64.75 656 SER A CA 1
ATOM 5203 C C . SER A 1 656 ? 20.729 28.212 -34.310 1.00 64.75 656 SER A C 1
ATOM 5205 O O . SER A 1 656 ? 19.504 28.089 -34.063 1.00 64.75 656 SER A O 1
#

InterPro domains:
  IPR001453 MoaB/Mog domain [PF00994] (409-503)
  IPR001453 MoaB/Mog domain [SM00852] (408-556)
  IPR002500 Phosphoadenosine phosphosulphate reductase domain [PF01507] (265-346)
  IPR013766 Thioredoxin domain [PF00085] (565-648)
  IPR014729 Rossmann-like alpha/beta/alpha sandwich fold [G3DSA:3.40.50.620] (4-150)
  IPR014729 Rossmann-like alpha/beta/alpha sandwich fold [G3DSA:3.40.50.620] (151-380)
  IPR036249 Thioredoxin-like superfamily [SSF52833] (576-650)
  IPR036425 MoaB/Mog-like domain superfamily [G3DSA:3.40.980.10] (403-552)
  IPR036425 MoaB/Mog-like domain superfamily [SSF53218] (405-512)